Protein AF-0000000080140119 (afdb_homodimer)

Foldseek 3Di:
DPPPPPPDPPPPPPPCPDLDAAEDEFQDQFDWLVLVLLLVLLVVQVQCVLQQLEVDGPVCLVVVLVVLVVVLVVLVVVLPDPPDDPVRNVVSVVVNVVSVVVNVLSVVQNVLSVVLSVLSSVVCVQAGDFAKKKKFWAQDLQEGPAIAMEGEDGHPPDPPPDDPVVSVVRSVVVSVVQSVSLVVVPPSVDYDAFKTKMKMKTWDAPPDDPVVWKAFDLPDHYDPVHRYHHYYYYYDPPPPPPVPPPCPPPPCCCPPPPPVHRTTMIITPGMRIGDNDPPPPPPD/DPPPPPPPPPPPPPPCPDLDAAEDEFQDQFDWLVLVLLLVLLVVQVQCVLQQLEVDGPVCLVVVLVVLVVVLVVLVVVLPDPPDDPVRNVVSVVVNVVSVVVNVLSVVQNVLSVVLSVLSSVVCVQFGDFAKKKKFWAQDLQEGPAIAMEGEDGHPPDPPPPDPVVSVVSSVVVSVVQSVSLVVVPPSVDYDAFKTKMKMKTWDFPPDDPVVWKAFDAPDHYDPVHRYHHYYYYYDPPPPPPPPPPCPPPPCVCPPPCPVGRTTMIITPGMRIGDNDPPPPPPD

InterPro domains:
  IPR009511 Mad1/Cdc20-bound-Mad2 binding protein [PTHR15681] (17-279)
  IPR053729 MAD2L1-binding domain-containing protein [G3DSA:3.30.900.20] (6-276)

Solvent-accessible surface area (backbone atoms only — not comparable to full-atom values): 32186 Å² total; per-residue (Å²): 138,83,79,77,77,76,76,79,76,79,76,76,80,69,75,69,77,66,86,60,67,49,76,45,76,39,88,44,50,44,60,48,57,70,36,52,50,46,30,51,52,51,50,52,33,45,54,36,32,58,40,46,21,37,98,50,52,62,88,45,45,61,56,52,51,50,49,48,50,50,49,47,53,51,50,51,55,53,69,68,43,82,85,56,51,68,72,60,44,55,53,48,49,54,49,49,52,53,46,53,51,48,48,52,53,49,49,52,40,51,49,34,48,51,53,39,50,51,45,50,51,52,47,38,69,73,41,77,73,59,40,34,41,33,42,27,34,21,88,40,80,54,50,52,77,43,40,40,35,40,34,45,44,46,54,57,84,58,90,68,80,68,55,67,68,58,47,51,52,50,24,52,54,48,32,54,50,50,52,52,52,40,29,30,71,44,52,44,38,71,67,61,87,58,51,44,29,39,35,40,34,36,41,38,58,71,81,69,82,51,74,94,40,37,42,82,34,82,83,71,64,56,61,80,88,60,74,53,48,34,38,33,40,35,35,45,72,79,72,71,77,64,82,72,73,73,71,65,62,68,78,65,80,46,60,78,80,59,59,100,56,66,61,27,38,24,35,43,70,54,53,39,62,32,42,78,60,87,62,81,70,76,76,126,137,83,80,77,76,75,76,78,76,78,76,75,78,68,75,71,78,68,86,60,66,47,77,47,73,39,86,45,51,45,60,49,58,71,34,51,49,46,28,50,52,51,48,51,32,46,54,37,31,60,40,46,21,38,98,50,53,62,89,45,44,61,57,53,51,51,50,50,50,51,49,47,52,52,50,50,55,53,70,67,42,82,86,56,51,69,72,58,44,54,52,48,51,55,48,48,52,52,47,52,50,50,48,50,54,49,49,52,41,51,50,33,51,50,53,37,50,51,46,52,51,53,48,39,69,74,41,77,74,60,42,33,41,32,42,27,33,20,89,39,80,55,50,54,76,45,39,40,35,40,34,46,46,48,54,59,83,59,91,68,79,65,56,67,67,59,46,50,52,50,22,52,53,48,31,53,51,50,52,51,53,40,30,30,72,44,52,43,38,70,67,63,88,59,51,44,29,39,35,42,34,36,41,39,56,71,80,68,82,51,74,92,41,38,41,83,34,82,82,71,65,59,61,80,87,60,75,54,48,34,37,35,42,33,36,45,73,79,72,71,75,64,79,73,74,71,72,66,63,69,79,66,78,48,62,79,82,58,57,100,60,66,60,28,36,24,35,43,70,53,52,38,63,33,42,77,61,87,62,82,70,76,78,124

Structure (mmCIF, N/CA/C/O backbone):
data_AF-0000000080140119-model_v1
#
loop_
_entity.id
_entity.type
_entity.pdbx_description
1 polymer 'Uncharacterized protein'
#
loop_
_atom_site.group_PDB
_atom_site.id
_atom_site.type_symbol
_atom_site.label_atom_id
_atom_site.label_alt_id
_atom_site.label_comp_id
_atom_site.label_asym_id
_atom_site.label_entity_id
_atom_site.label_seq_id
_atom_site.pdbx_PDB_ins_code
_atom_site.Cartn_x
_atom_site.Cartn_y
_atom_site.Cartn_z
_atom_site.occupancy
_atom_site.B_iso_or_equiv
_atom_site.auth_seq_id
_atom_site.auth_comp_id
_atom_site.auth_asym_id
_atom_site.auth_atom_id
_atom_site.pdbx_PDB_model_num
ATOM 1 N N . MET A 1 1 ? -3.574 36.938 -59.969 1 22.75 1 MET A N 1
ATOM 2 C CA . MET A 1 1 ? -4.574 36.75 -58.938 1 22.75 1 MET A CA 1
ATOM 3 C C . MET A 1 1 ? -4.148 35.625 -58 1 22.75 1 MET A C 1
ATOM 5 O O . MET A 1 1 ? -4.18 34.438 -58.344 1 22.75 1 MET A O 1
ATOM 9 N N . ARG A 1 2 ? -3.041 35.812 -57.188 1 24.52 2 ARG A N 1
ATOM 10 C CA . ARG A 1 2 ? -2.24 35.062 -56.219 1 24.52 2 ARG A CA 1
ATOM 11 C C . ARG A 1 2 ? -3.076 34.688 -55 1 24.52 2 ARG A C 1
ATOM 13 O O . ARG A 1 2 ? -3.551 35.562 -54.281 1 24.52 2 ARG A O 1
ATOM 20 N N . ARG A 1 3 ? -3.986 33.625 -55.156 1 24.7 3 ARG A N 1
ATOM 21 C CA . ARG A 1 3 ? -4.844 33.094 -54.094 1 24.7 3 ARG A CA 1
ATOM 22 C C . ARG A 1 3 ? -4.027 32.719 -52.875 1 24.7 3 ARG A C 1
ATOM 24 O O . ARG A 1 3 ? -3.066 31.953 -52.969 1 24.7 3 ARG A O 1
ATOM 31 N N . ARG A 1 4 ? -3.918 33.594 -51.844 1 25.59 4 ARG A N 1
ATOM 32 C CA . ARG A 1 4 ? -3.447 33.531 -50.469 1 25.59 4 ARG A CA 1
ATOM 33 C C . ARG A 1 4 ? -4.02 32.312 -49.75 1 25.59 4 ARG A C 1
ATOM 35 O O . ARG A 1 4 ? -5.23 32.219 -49.531 1 25.59 4 ARG A O 1
ATOM 42 N N . GLU A 1 5 ? -3.502 31.125 -50.062 1 27.94 5 GLU A N 1
ATOM 43 C CA . GLU A 1 5 ? -3.838 29.891 -49.344 1 27.94 5 GLU A CA 1
ATOM 44 C C . GLU A 1 5 ? -3.711 30.062 -47.844 1 27.94 5 GLU A C 1
ATOM 46 O O . GLU A 1 5 ? -2.646 30.438 -47.344 1 27.94 5 GLU A O 1
ATOM 51 N N . GLU A 1 6 ? -4.777 30.562 -47.156 1 27.78 6 GLU A N 1
ATOM 52 C CA . GLU A 1 6 ? -4.973 30.656 -45.719 1 27.78 6 GLU A CA 1
ATOM 53 C C . GLU A 1 6 ? -4.691 29.312 -45.062 1 27.78 6 GLU A C 1
ATOM 55 O O . GLU A 1 6 ? -5.246 28.281 -45.438 1 27.78 6 GLU A O 1
ATOM 60 N N . GLY A 1 7 ? -3.416 29.062 -44.719 1 28.09 7 GLY A N 1
ATOM 61 C CA . GLY A 1 7 ? -2.936 27.953 -43.906 1 28.09 7 GLY A CA 1
ATOM 62 C C . GLY A 1 7 ? -3.797 27.672 -42.688 1 28.09 7 GLY A C 1
ATOM 63 O O . GLY A 1 7 ? -4.105 28.594 -41.938 1 28.09 7 GLY A O 1
ATOM 64 N N . GLU A 1 8 ? -4.762 26.703 -42.781 1 31.73 8 GLU A N 1
ATOM 65 C CA . GLU A 1 8 ? -5.574 26.125 -41.719 1 31.73 8 GLU A CA 1
ATOM 66 C C . GLU A 1 8 ? -4.734 25.844 -40.469 1 31.73 8 GLU A C 1
ATOM 68 O O . GLU A 1 8 ? -3.67 25.234 -40.562 1 31.73 8 GLU A O 1
ATOM 73 N N . GLY A 1 9 ? -4.73 26.781 -39.469 1 28.27 9 GLY A N 1
ATOM 74 C CA . GLY A 1 9 ? -4.215 26.656 -38.094 1 28.27 9 GLY A CA 1
ATOM 75 C C . GLY A 1 9 ? -4.586 25.328 -37.438 1 28.27 9 GLY A C 1
ATOM 76 O O . GLY A 1 9 ? -5.738 24.906 -37.531 1 28.27 9 GLY A O 1
ATOM 77 N N . GLU A 1 10 ? -3.672 24.344 -37.5 1 33.41 10 GLU A N 1
ATOM 78 C CA . GLU A 1 10 ? -3.699 23.125 -36.688 1 33.41 10 GLU A CA 1
ATOM 79 C C . GLU A 1 10 ? -4.172 23.422 -35.25 1 33.41 10 GLU A C 1
ATOM 81 O O . GLU A 1 10 ? -3.586 24.25 -34.562 1 33.41 10 GLU A O 1
ATOM 86 N N . GLY A 1 11 ? -5.461 23.359 -34.938 1 29.14 11 GLY A N 1
ATOM 87 C CA . GLY A 1 11 ? -6.023 23.391 -33.594 1 29.14 11 GLY A CA 1
ATOM 88 C C . GLY A 1 11 ? -5.293 22.469 -32.625 1 29.14 11 GLY A C 1
ATOM 89 O O . GLY A 1 11 ? -5.102 21.297 -32.906 1 29.14 11 GLY A O 1
ATOM 90 N N . GLU A 1 12 ? -4.328 22.984 -31.859 1 32.88 12 GLU A N 1
ATOM 91 C CA . GLU A 1 12 ? -3.738 22.391 -30.672 1 32.88 12 GLU A CA 1
ATOM 92 C C . GLU A 1 12 ? -4.805 21.75 -29.781 1 32.88 12 GLU A C 1
ATOM 94 O O . GLU A 1 12 ? -5.711 22.438 -29.297 1 32.88 12 GLU A O 1
ATOM 99 N N . SER A 1 13 ? -5.344 20.656 -30.047 1 33.78 13 SER A N 1
ATOM 100 C CA . SER A 1 13 ? -6.07 19.906 -29.016 1 33.78 13 SER A CA 1
ATOM 101 C C . SER A 1 13 ? -5.344 19.953 -27.688 1 33.78 13 SER A C 1
ATOM 103 O O . SER A 1 13 ? -4.285 19.344 -27.516 1 33.78 13 SER A O 1
ATOM 105 N N . ARG A 1 14 ? -5.258 21.094 -26.938 1 31.16 14 ARG A N 1
ATOM 106 C CA . ARG A 1 14 ? -4.988 21.203 -25.516 1 31.16 14 ARG A CA 1
ATOM 107 C C . ARG A 1 14 ? -5.758 20.156 -24.719 1 31.16 14 ARG A C 1
ATOM 109 O O . ARG A 1 14 ? -6.988 20.188 -24.672 1 31.16 14 ARG A O 1
ATOM 116 N N . SER A 1 15 ? -5.438 18.938 -24.797 1 36.91 15 SER A N 1
ATOM 117 C CA . SER A 1 15 ? -5.918 18.062 -23.734 1 36.91 15 SER A CA 1
ATOM 118 C C . SER A 1 15 ? -6.008 18.797 -22.406 1 36.91 15 SER A C 1
ATOM 120 O O . SER A 1 15 ? -4.996 19.266 -21.875 1 36.91 15 SER A O 1
ATOM 122 N N . GLU A 1 16 ? -6.859 19.734 -22.156 1 37.66 16 GLU A N 1
ATOM 123 C CA . GLU A 1 16 ? -7.25 20.312 -20.891 1 37.66 16 GLU A CA 1
ATOM 124 C C . GLU A 1 16 ? -7.145 19.297 -19.75 1 37.66 16 GLU A C 1
ATOM 126 O O . GLU A 1 16 ? -7.984 18.391 -19.641 1 37.66 16 GLU A O 1
ATOM 131 N N . SER A 1 17 ? -6.086 18.594 -19.547 1 43.72 17 SER A N 1
ATOM 132 C CA . SER A 1 17 ? -5.902 17.875 -18.297 1 43.72 17 SER A CA 1
ATOM 133 C C . SER A 1 17 ? -6.621 18.578 -17.141 1 43.72 17 SER A C 1
ATOM 135 O O . SER A 1 17 ? -6.164 19.625 -16.656 1 43.72 17 SER A O 1
ATOM 137 N N . GLU A 1 18 ? -7.91 18.844 -17.141 1 50.53 18 GLU A N 1
ATOM 138 C CA . GLU A 1 18 ? -8.828 19.406 -16.156 1 50.53 18 GLU A CA 1
ATOM 139 C C . GLU A 1 18 ? -8.461 18.969 -14.75 1 50.53 18 GLU A C 1
ATOM 141 O O . GLU A 1 18 ? -7.945 17.859 -14.547 1 50.53 18 GLU A O 1
ATOM 146 N N . ASN A 1 19 ? -8.023 19.938 -13.852 1 67 19 ASN A N 1
ATOM 147 C CA . ASN A 1 19 ? -7.84 19.891 -12.406 1 67 19 ASN A CA 1
ATOM 148 C C . ASN A 1 19 ? -8.914 19.062 -11.727 1 67 19 ASN A C 1
ATOM 150 O O . ASN A 1 19 ? -9.875 19.594 -11.172 1 67 19 ASN A O 1
ATOM 154 N N . TYR A 1 20 ? -9.023 17.781 -12.117 1 84.44 20 TYR A N 1
ATOM 155 C CA . TYR A 1 20 ? -9.992 16.844 -11.555 1 84.44 20 TYR A CA 1
ATOM 156 C C . TYR A 1 20 ? -9.742 16.625 -10.07 1 84.44 20 TYR A C 1
ATOM 158 O O . TYR A 1 20 ? -8.594 16.5 -9.641 1 84.44 20 TYR A O 1
ATOM 166 N N . ILE A 1 21 ? -10.797 16.938 -9.281 1 92.75 21 ILE A N 1
ATOM 167 C CA . ILE A 1 21 ? -10.758 16.688 -7.844 1 92.75 21 ILE A CA 1
ATOM 168 C C . ILE A 1 21 ? -11.461 15.359 -7.543 1 92.75 21 ILE A C 1
ATOM 170 O O . ILE A 1 21 ? -12.617 15.164 -7.902 1 92.75 21 ILE A O 1
ATOM 174 N N . LYS A 1 22 ? -10.672 14.422 -7.055 1 94.88 22 LYS A N 1
ATOM 175 C CA . LYS A 1 22 ? -11.258 13.164 -6.609 1 94.88 22 LYS A CA 1
ATOM 176 C C . LYS A 1 22 ? -11.93 13.32 -5.246 1 94.88 22 LYS A C 1
ATOM 178 O O . LYS A 1 22 ? -11.312 13.812 -4.297 1 94.88 22 LYS A O 1
ATOM 183 N N . GLU A 1 23 ? -13.219 12.922 -5.121 1 93.69 23 GLU A N 1
ATOM 184 C CA . GLU A 1 23 ? -13.953 13.07 -3.871 1 93.69 23 GLU A CA 1
ATOM 185 C C . GLU A 1 23 ? -14.133 11.727 -3.17 1 93.69 23 GLU A C 1
ATOM 187 O O . GLU A 1 23 ? -14.461 10.727 -3.811 1 93.69 23 GLU A O 1
ATOM 192 N N . ILE A 1 24 ? -13.812 11.734 -1.908 1 94 24 ILE A N 1
ATOM 193 C CA . ILE A 1 24 ? -14.094 10.562 -1.094 1 94 24 ILE A CA 1
ATOM 194 C C . ILE A 1 24 ? -14.953 10.961 0.105 1 94 24 ILE A C 1
ATOM 196 O O . ILE A 1 24 ? -14.828 12.07 0.625 1 94 24 ILE A O 1
ATOM 200 N N . GLU A 1 25 ? -15.82 10.023 0.508 1 90.88 25 GLU A N 1
ATOM 201 C CA . GLU A 1 25 ? -16.75 10.305 1.602 1 90.88 25 GLU A CA 1
ATOM 202 C C . GLU A 1 25 ? -16.516 9.359 2.773 1 90.88 25 GLU A C 1
ATOM 204 O O . GLU A 1 25 ? -16.234 8.172 2.576 1 90.88 25 GLU A O 1
ATOM 209 N N . THR A 1 26 ? -16.531 9.883 3.916 1 87.56 26 THR A N 1
ATOM 210 C CA . THR A 1 26 ? -16.469 9.086 5.133 1 87.56 26 THR A CA 1
ATOM 211 C C . THR A 1 26 ? -17.844 8.938 5.754 1 87.56 26 THR A C 1
ATOM 213 O O . THR A 1 26 ? -18.703 9.805 5.586 1 87.56 26 THR A O 1
ATOM 216 N N . THR A 1 27 ? -18.047 7.84 6.473 1 77.69 27 THR A N 1
ATOM 217 C CA . THR A 1 27 ? -19.312 7.605 7.148 1 77.69 27 THR A CA 1
ATOM 218 C C . THR A 1 27 ? -19.406 8.406 8.438 1 77.69 27 THR A C 1
ATOM 220 O O . THR A 1 27 ? -20.484 8.57 9.008 1 77.69 27 THR A O 1
ATOM 223 N N . ALA A 1 28 ? -18.297 8.969 8.828 1 80.44 28 ALA A N 1
ATOM 224 C CA . ALA A 1 28 ? -18.297 9.758 10.062 1 80.44 28 ALA A CA 1
ATOM 225 C C . ALA A 1 28 ? -19.016 11.094 9.867 1 80.44 28 ALA A C 1
ATOM 227 O O . ALA A 1 28 ? -18.969 11.68 8.781 1 80.44 28 ALA A O 1
ATOM 228 N N . GLU A 1 29 ? -19.672 11.523 10.836 1 78.19 29 GLU A N 1
ATOM 229 C CA . GLU A 1 29 ? -20.422 12.773 10.781 1 78.19 29 GLU A CA 1
ATOM 230 C C . GLU A 1 29 ? -19.484 13.977 10.859 1 78.19 29 GLU A C 1
ATOM 232 O O . GLU A 1 29 ? -19.828 15.07 10.406 1 78.19 29 GLU A O 1
ATOM 237 N N . THR A 1 30 ? -18.391 13.75 11.516 1 81.69 30 THR A N 1
ATOM 238 C CA . THR A 1 30 ? -17.422 14.828 11.656 1 81.69 30 THR A CA 1
ATOM 239 C C . THR A 1 30 ? -15.992 14.305 11.477 1 81.69 30 THR A C 1
ATOM 241 O O . THR A 1 30 ? -15.719 13.141 11.773 1 81.69 30 THR A O 1
ATOM 244 N N . LEU A 1 31 ? -15.203 15.141 10.906 1 87.06 31 LEU A N 1
ATOM 245 C CA . LEU A 1 31 ? -13.773 14.844 10.805 1 87.06 31 LEU A CA 1
ATOM 246 C C . LEU A 1 31 ? -12.992 15.516 11.922 1 87.06 31 LEU A C 1
ATOM 248 O O . LEU A 1 31 ? -12.727 16.719 11.867 1 87.06 31 LEU A O 1
ATOM 252 N N . ASP A 1 32 ? -12.711 14.805 12.875 1 86.69 32 ASP A N 1
ATOM 253 C CA . ASP A 1 32 ? -11.984 15.422 13.977 1 86.69 32 ASP A CA 1
ATOM 254 C C . ASP A 1 32 ? -10.492 15.508 13.68 1 86.69 32 ASP A C 1
ATOM 256 O O . ASP A 1 32 ? -10.031 15.008 12.648 1 86.69 32 ASP A O 1
ATOM 260 N N . GLU A 1 33 ? -9.742 16.156 14.586 1 90.31 33 GLU A N 1
ATOM 261 C CA . GLU A 1 33 ? -8.328 16.453 14.398 1 90.31 33 GLU A CA 1
ATOM 262 C C . GLU A 1 33 ? -7.508 15.164 14.312 1 90.31 33 GLU A C 1
ATOM 264 O O . GLU A 1 33 ? -6.562 15.07 13.523 1 90.31 33 GLU A O 1
ATOM 269 N N . ALA A 1 34 ? -7.914 14.188 15.148 1 91.25 34 ALA A N 1
ATOM 270 C CA . ALA A 1 34 ? -7.172 12.93 15.188 1 91.25 34 ALA A CA 1
ATOM 271 C C . ALA A 1 34 ? -7.289 12.172 13.867 1 91.25 34 ALA A C 1
ATOM 273 O O . ALA A 1 34 ? -6.312 11.602 13.391 1 91.25 34 ALA A O 1
ATOM 274 N N . VAL A 1 35 ? -8.461 12.227 13.297 1 92.75 35 VAL A N 1
ATOM 275 C CA . VAL A 1 35 ? -8.703 11.547 12.031 1 92.75 35 VAL A CA 1
ATOM 276 C C . VAL A 1 35 ? -7.934 12.25 10.914 1 92.75 35 VAL A C 1
ATOM 278 O O . VAL A 1 35 ? -7.25 11.602 10.117 1 92.75 35 VAL A O 1
ATOM 281 N N . ILE A 1 36 ? -7.977 13.562 10.875 1 94.5 36 ILE A N 1
ATOM 282 C CA . ILE A 1 36 ? -7.297 14.336 9.844 1 94.5 36 ILE A CA 1
ATOM 283 C C . ILE A 1 36 ? -5.789 14.109 9.945 1 94.5 36 ILE A C 1
ATOM 285 O O . ILE A 1 36 ? -5.121 13.898 8.93 1 94.5 36 ILE A O 1
ATOM 289 N N . PHE A 1 37 ? -5.344 14.18 11.195 1 96.31 37 PHE A N 1
ATOM 290 C CA . PHE A 1 37 ? -3.918 13.961 11.414 1 96.31 37 PHE A CA 1
ATOM 291 C C . PHE A 1 37 ? -3.492 12.602 10.859 1 96.31 37 PHE A C 1
ATOM 293 O O . PHE A 1 37 ? -2.477 12.508 10.164 1 96.31 37 PHE A O 1
ATOM 300 N N . HIS A 1 38 ? -4.227 11.586 11.141 1 96.25 38 HIS A N 1
ATOM 301 C CA . HIS A 1 38 ? -3.906 10.234 10.695 1 96.25 38 HIS A CA 1
ATOM 302 C C . HIS A 1 38 ? -3.893 10.141 9.172 1 96.25 38 HIS A C 1
ATOM 304 O O . HIS A 1 38 ? -2.988 9.531 8.594 1 96.25 38 HIS A O 1
ATOM 310 N N . VAL A 1 39 ? -4.832 10.734 8.578 1 96.56 39 VAL A N 1
ATOM 311 C CA . VAL A 1 39 ? -4.938 10.695 7.125 1 96.56 39 VAL A CA 1
ATOM 312 C C . VAL A 1 39 ? -3.732 11.391 6.5 1 96.56 39 VAL A C 1
ATOM 314 O O . VAL A 1 39 ? -3.109 10.859 5.578 1 96.56 39 VAL A O 1
ATOM 317 N N . ILE A 1 40 ? -3.363 12.555 6.992 1 97.88 40 ILE A N 1
ATOM 318 C CA . ILE A 1 40 ? -2.221 13.305 6.484 1 97.88 40 ILE A CA 1
ATOM 319 C C . ILE A 1 40 ? -0.948 12.477 6.641 1 97.88 40 ILE A C 1
ATOM 321 O O . ILE A 1 40 ? -0.149 12.375 5.707 1 97.88 40 ILE A O 1
ATOM 325 N N . LYS A 1 41 ? -0.83 11.906 7.812 1 97.69 41 LYS A N 1
ATOM 326 C CA . LYS A 1 41 ? 0.352 11.102 8.109 1 97.69 41 LYS A CA 1
ATOM 327 C C . LYS A 1 41 ? 0.497 9.953 7.125 1 97.69 41 LYS A C 1
ATOM 329 O O . LYS A 1 41 ? 1.588 9.703 6.605 1 97.69 41 LYS A O 1
ATOM 334 N N . GLU A 1 42 ? -0.585 9.234 6.848 1 97.38 42 GLU A N 1
ATOM 335 C CA . GLU A 1 42 ? -0.574 8.102 5.926 1 97.38 42 GLU A CA 1
ATOM 336 C C . GLU A 1 42 ? -0.258 8.555 4.504 1 97.38 42 GLU A C 1
ATOM 338 O O . GLU A 1 42 ? 0.49 7.887 3.785 1 97.38 42 GLU A O 1
ATOM 343 N N . ILE A 1 43 ? -0.785 9.664 4.141 1 98.19 43 ILE A N 1
ATOM 344 C CA . ILE A 1 43 ? -0.569 10.148 2.783 1 98.19 43 ILE A CA 1
ATOM 345 C C . ILE A 1 43 ? 0.868 10.648 2.635 1 98.19 43 ILE A C 1
ATOM 347 O O . ILE A 1 43 ? 1.491 10.461 1.587 1 98.19 43 ILE A O 1
ATOM 351 N N . VAL A 1 44 ? 1.391 11.297 3.666 1 98.38 44 VAL A N 1
ATOM 352 C CA . VAL A 1 44 ? 2.797 11.688 3.66 1 98.38 44 VAL A CA 1
ATOM 353 C C . VAL A 1 44 ? 3.674 10.461 3.438 1 98.38 44 VAL A C 1
ATOM 355 O O . VAL A 1 44 ? 4.566 10.469 2.586 1 98.38 44 VAL A O 1
ATOM 358 N N . GLY A 1 45 ? 3.381 9.414 4.262 1 97.56 45 GLY A N 1
ATOM 359 C CA . GLY A 1 45 ? 4.121 8.172 4.098 1 97.56 45 GLY A CA 1
ATOM 360 C C . GLY A 1 45 ? 4.004 7.586 2.703 1 97.56 45 GLY A C 1
ATOM 361 O O . GLY A 1 45 ? 4.996 7.145 2.121 1 97.56 45 GLY A O 1
ATOM 362 N N . PHE A 1 46 ? 2.844 7.621 2.152 1 97.31 46 PHE A N 1
ATOM 363 C CA . PHE A 1 46 ? 2.557 7.113 0.816 1 97.31 46 PHE A CA 1
ATOM 364 C C . PHE A 1 46 ? 3.357 7.875 -0.235 1 97.31 46 PHE A C 1
ATOM 366 O O . PHE A 1 46 ? 3.994 7.266 -1.097 1 97.31 46 PHE A O 1
ATOM 373 N N . VAL A 1 47 ? 3.357 9.18 -0.192 1 97.62 47 VAL A N 1
ATOM 374 C CA . VAL A 1 47 ? 4.023 10.031 -1.173 1 97.62 47 VAL A CA 1
ATOM 375 C C . VAL A 1 47 ? 5.531 9.797 -1.12 1 97.62 47 VAL A C 1
ATOM 377 O O . VAL A 1 47 ? 6.176 9.641 -2.158 1 97.62 47 VAL A O 1
ATOM 380 N N . LEU A 1 48 ? 6.074 9.742 0.076 1 96.94 48 LEU A N 1
ATOM 381 C CA . LEU A 1 48 ? 7.508 9.523 0.23 1 96.94 48 LEU A CA 1
ATOM 382 C C . LEU A 1 48 ? 7.914 8.172 -0.347 1 96.94 48 LEU A C 1
ATOM 384 O O . LEU A 1 48 ? 8.906 8.07 -1.066 1 96.94 48 LEU A O 1
ATOM 388 N N . TYR A 1 49 ? 7.105 7.184 -0.092 1 95.81 49 TYR A N 1
ATOM 389 C CA . TYR A 1 49 ? 7.43 5.824 -0.52 1 95.81 49 TYR A CA 1
ATOM 390 C C . TYR A 1 49 ? 7.258 5.676 -2.027 1 95.81 49 TYR A C 1
ATOM 392 O O . TYR A 1 49 ? 8.148 5.164 -2.711 1 95.81 49 TYR A O 1
ATOM 400 N N . MET A 1 50 ? 6.129 6.121 -2.529 1 95.31 50 MET A N 1
ATOM 401 C CA . MET A 1 50 ? 5.793 5.961 -3.943 1 95.31 50 MET A CA 1
ATOM 402 C C . MET A 1 50 ? 6.809 6.676 -4.824 1 95.31 50 MET A C 1
ATOM 404 O O . MET A 1 50 ? 7.094 6.23 -5.938 1 95.31 50 MET A O 1
ATOM 408 N N . HIS A 1 51 ? 7.363 7.734 -4.363 1 95.94 51 HIS A N 1
ATOM 409 C CA . HIS A 1 51 ? 8.32 8.508 -5.145 1 95.94 51 HIS A CA 1
ATOM 410 C C . HIS A 1 51 ? 9.75 8.203 -4.734 1 95.94 51 HIS A C 1
ATOM 412 O O . HIS A 1 51 ? 10.648 9.023 -4.922 1 95.94 51 HIS A O 1
ATOM 418 N N . GLN A 1 52 ? 9.914 7.113 -4.012 1 92.94 52 GLN A N 1
ATOM 419 C CA . GLN A 1 52 ? 11.195 6.484 -3.707 1 92.94 52 GLN A CA 1
ATOM 420 C C . GLN A 1 52 ? 12.078 7.406 -2.863 1 92.94 52 GLN A C 1
ATOM 422 O O . GLN A 1 52 ? 13.289 7.473 -3.062 1 92.94 52 GLN A O 1
ATOM 427 N N . GLN A 1 53 ? 11.383 8.18 -1.979 1 95.19 53 GLN A N 1
ATOM 428 C CA . GLN A 1 53 ? 12.125 9.039 -1.062 1 95.19 53 GLN A CA 1
ATOM 429 C C . GLN A 1 53 ? 12.484 8.289 0.218 1 95.19 53 GLN A C 1
ATOM 431 O O . GLN A 1 53 ? 13.336 8.75 0.991 1 95.19 53 GLN A O 1
ATOM 436 N N . ILE A 1 54 ? 11.812 7.188 0.449 1 94.69 54 ILE A N 1
ATOM 437 C CA . ILE A 1 54 ? 12.125 6.297 1.563 1 94.69 54 ILE A CA 1
ATOM 438 C C . ILE A 1 54 ? 12.109 4.848 1.086 1 94.69 54 ILE A C 1
ATOM 440 O O . ILE A 1 54 ? 11.383 4.5 0.15 1 94.69 54 ILE A O 1
ATOM 444 N N . PRO A 1 55 ? 12.961 3.998 1.678 1 89.06 55 PRO A N 1
ATOM 445 C CA . PRO A 1 55 ? 13.141 2.641 1.162 1 89.06 55 PRO A CA 1
ATOM 446 C C . PRO A 1 55 ? 11.992 1.708 1.54 1 89.06 55 PRO A C 1
ATOM 448 O O . PRO A 1 55 ? 11.82 0.649 0.931 1 89.06 55 PRO A O 1
ATOM 451 N N . SER A 1 56 ? 11.25 2.051 2.592 1 91.06 56 SER A N 1
ATOM 452 C CA . SER A 1 56 ? 10.148 1.237 3.094 1 91.06 56 SER A CA 1
ATOM 453 C C . SER A 1 56 ? 8.984 2.109 3.559 1 91.06 56 SER A C 1
ATOM 455 O O . SER A 1 56 ? 9.086 3.338 3.559 1 91.06 56 SER A O 1
ATOM 457 N N . LEU A 1 57 ? 7.863 1.444 3.775 1 92.5 57 LEU A N 1
ATOM 458 C CA . LEU A 1 57 ? 6.734 2.197 4.309 1 92.5 57 LEU A CA 1
ATOM 459 C C . LEU A 1 57 ? 7.113 2.9 5.609 1 92.5 57 LEU A C 1
ATOM 461 O O . LEU A 1 57 ? 7.941 2.398 6.371 1 92.5 57 LEU A O 1
ATOM 465 N N . LEU A 1 58 ? 6.523 4.031 5.871 1 91.94 58 LEU A N 1
ATOM 466 C CA . LEU A 1 58 ? 6.844 4.836 7.047 1 91.94 58 LEU A CA 1
ATOM 467 C C . LEU A 1 58 ? 6.738 4.004 8.32 1 91.94 58 LEU A C 1
ATOM 469 O O . LEU A 1 58 ? 7.59 4.109 9.203 1 91.94 58 LEU A O 1
ATOM 473 N N . GLN A 1 59 ? 5.754 3.113 8.461 1 88.94 59 GLN A N 1
ATOM 474 C CA . GLN A 1 59 ? 5.52 2.32 9.656 1 88.94 59 GLN A CA 1
ATOM 475 C C . GLN A 1 59 ? 6.594 1.25 9.828 1 88.94 59 GLN A C 1
ATOM 477 O O . GLN A 1 59 ? 6.758 0.695 10.922 1 88.94 59 GLN A O 1
ATOM 482 N N . ASP A 1 60 ? 7.301 0.988 8.75 1 89.75 60 ASP A N 1
ATOM 483 C CA . ASP A 1 60 ? 8.297 -0.076 8.789 1 89.75 60 ASP A CA 1
ATOM 484 C C . ASP A 1 60 ? 9.703 0.495 8.984 1 89.75 60 ASP A C 1
ATOM 486 O O . ASP A 1 60 ? 10.672 -0.256 9.125 1 89.75 60 ASP A O 1
ATOM 490 N N . LEU A 1 61 ? 9.844 1.746 9 1 90.44 61 LEU A N 1
ATOM 491 C CA . LEU A 1 61 ? 11.164 2.369 9.062 1 90.44 61 LEU A CA 1
ATOM 492 C C . LEU A 1 61 ? 11.859 2.027 10.375 1 90.44 61 LEU A C 1
ATOM 494 O O . LEU A 1 61 ? 13.078 1.86 10.406 1 90.44 61 LEU A O 1
ATOM 498 N N . ASN A 1 62 ? 11.055 1.887 11.43 1 90 62 ASN A N 1
ATOM 499 C CA . ASN A 1 62 ? 11.641 1.507 12.703 1 90 62 ASN A CA 1
ATOM 500 C C . ASN A 1 62 ? 12.273 0.117 12.641 1 90 62 ASN A C 1
ATOM 502 O O . ASN A 1 62 ? 13.32 -0.123 13.242 1 90 62 ASN A O 1
ATOM 506 N N . GLN A 1 63 ? 11.555 -0.695 12.039 1 89.75 63 GLN A N 1
ATOM 507 C CA . GLN A 1 63 ? 12.094 -2.039 11.867 1 89.75 63 GLN A CA 1
ATOM 508 C C . GLN A 1 63 ? 13.391 -2.01 11.055 1 89.75 63 GLN A C 1
ATOM 510 O O . GLN A 1 63 ? 14.344 -2.723 11.383 1 89.75 63 GLN A O 1
ATOM 515 N N . GLU A 1 64 ? 13.406 -1.218 10.016 1 87.5 64 GLU A N 1
ATOM 516 C CA . GLU A 1 64 ? 14.617 -1.048 9.219 1 87.5 64 GLU A CA 1
ATOM 517 C C . GLU A 1 64 ? 15.766 -0.519 10.07 1 87.5 64 GLU A C 1
ATOM 519 O O . GLU A 1 64 ? 16.906 -0.992 9.961 1 87.5 64 GLU A O 1
ATOM 524 N N . PHE A 1 65 ? 15.492 0.38 10.906 1 90.25 65 PHE A N 1
ATOM 525 C CA . PHE A 1 65 ? 16.469 0.966 11.805 1 90.25 65 PHE A CA 1
ATOM 526 C C . PHE A 1 65 ? 17.047 -0.088 12.75 1 90.25 65 PHE A C 1
ATOM 528 O O . PHE A 1 65 ? 18.25 -0.191 12.914 1 90.25 65 PHE A O 1
ATOM 535 N N . ASP A 1 66 ? 16.125 -0.877 13.305 1 91.88 66 ASP A N 1
ATOM 536 C CA . ASP A 1 66 ? 16.531 -1.932 14.227 1 91.88 66 ASP A CA 1
ATOM 537 C C . ASP A 1 66 ? 17.406 -2.967 13.531 1 91.88 66 ASP A C 1
ATOM 539 O O . ASP A 1 66 ? 18.375 -3.463 14.109 1 91.88 66 ASP A O 1
ATOM 543 N N . GLU A 1 67 ? 17.031 -3.262 12.344 1 89.5 67 GLU A N 1
ATOM 544 C CA . GLU A 1 67 ? 17.812 -4.223 11.57 1 89.5 67 GLU A CA 1
ATOM 545 C C . GLU A 1 67 ? 19.234 -3.699 11.297 1 89.5 67 GLU A C 1
ATOM 547 O O . GLU A 1 67 ? 20.203 -4.449 11.391 1 89.5 67 GLU A O 1
ATOM 552 N N . LEU A 1 68 ? 19.344 -2.455 10.906 1 90.5 68 LEU A N 1
ATOM 553 C CA . LEU A 1 68 ? 20.641 -1.841 10.68 1 90.5 68 LEU A CA 1
ATOM 554 C C . LEU A 1 68 ? 21.469 -1.84 11.961 1 90.5 68 LEU A C 1
ATOM 556 O O . LEU A 1 68 ? 22.672 -2.104 11.93 1 90.5 68 LEU A O 1
ATOM 560 N N . GLN A 1 69 ? 20.797 -1.597 13.094 1 93.81 69 GLN A N 1
ATOM 561 C CA . GLN A 1 69 ? 21.484 -1.607 14.383 1 93.81 69 GLN A CA 1
ATOM 562 C C . GLN A 1 69 ? 22.016 -3.002 14.719 1 93.81 69 GLN A C 1
ATOM 564 O O . GLN A 1 69 ? 23.125 -3.152 15.211 1 93.81 69 GLN A O 1
ATOM 569 N N . THR A 1 70 ? 21.125 -3.951 14.484 1 92.69 70 THR A N 1
ATOM 570 C CA . THR A 1 70 ? 21.547 -5.336 14.688 1 92.69 70 THR A CA 1
ATOM 571 C C . THR A 1 70 ? 22.734 -5.68 13.797 1 92.69 70 THR A C 1
ATOM 573 O O . THR A 1 70 ? 23.688 -6.332 14.242 1 92.69 70 THR A O 1
ATOM 576 N N . GLY A 1 71 ? 22.609 -5.23 12.539 1 90.31 71 GLY A N 1
ATOM 577 C CA . GLY A 1 71 ? 23.734 -5.426 11.633 1 90.31 71 GLY A CA 1
ATOM 578 C C . GLY A 1 71 ? 25.016 -4.785 12.125 1 90.31 71 GLY A C 1
ATOM 579 O O . GLY A 1 71 ? 26.094 -5.375 12.016 1 90.31 71 GLY A O 1
ATOM 580 N N . ARG A 1 72 ? 24.953 -3.652 12.609 1 93.5 72 ARG A N 1
ATOM 581 C CA . ARG A 1 72 ? 26.109 -2.959 13.18 1 93.5 72 ARG A CA 1
ATOM 582 C C . ARG A 1 72 ? 26.719 -3.768 14.32 1 93.5 72 ARG A C 1
ATOM 584 O O . ARG A 1 72 ? 27.938 -3.943 14.367 1 93.5 72 ARG A O 1
ATOM 591 N N . LYS A 1 73 ? 25.875 -4.23 15.203 1 94.19 73 LYS A N 1
ATOM 592 C CA . LYS A 1 73 ? 26.344 -5.008 16.344 1 94.19 73 LYS A CA 1
ATOM 593 C C . LYS A 1 73 ? 27.031 -6.289 15.891 1 94.19 73 LYS A C 1
ATOM 595 O O . LYS A 1 73 ? 28.062 -6.668 16.438 1 94.19 73 LYS A O 1
ATOM 600 N N . ASP A 1 74 ? 26.484 -6.965 14.914 1 91.75 74 ASP A N 1
ATOM 601 C CA . ASP A 1 74 ? 27.078 -8.172 14.359 1 91.75 74 ASP A CA 1
ATOM 602 C C . ASP A 1 74 ? 28.469 -7.883 13.789 1 91.75 74 ASP A C 1
ATOM 604 O O . ASP A 1 74 ? 29.406 -8.648 14.008 1 91.75 74 ASP A O 1
ATOM 608 N N . LEU A 1 75 ? 28.562 -6.832 13.039 1 91.44 75 LEU A N 1
ATOM 609 C CA . LEU A 1 75 ? 29.828 -6.449 12.438 1 91.44 75 LEU A CA 1
ATOM 610 C C . LEU A 1 75 ? 30.859 -6.082 13.508 1 91.44 75 LEU A C 1
ATOM 612 O O . LEU A 1 75 ? 32.031 -6.406 13.383 1 91.44 75 LEU A O 1
ATOM 616 N N . GLU A 1 76 ? 30.391 -5.434 14.531 1 92.31 76 GLU A N 1
ATOM 617 C CA . GLU A 1 76 ? 31.266 -5.09 15.641 1 92.31 76 GLU A CA 1
ATOM 618 C C . GLU A 1 76 ? 31.828 -6.344 16.297 1 92.31 76 GLU A C 1
ATOM 620 O O . GLU A 1 76 ? 33.031 -6.395 16.641 1 92.31 76 GLU A O 1
ATOM 625 N N . LEU A 1 77 ? 31.016 -7.332 16.469 1 90.94 77 LEU A N 1
ATOM 626 C CA . LEU A 1 77 ? 31.438 -8.594 17.078 1 90.94 77 LEU A CA 1
ATOM 627 C C . LEU A 1 77 ? 32.469 -9.289 16.219 1 90.94 77 LEU A C 1
ATOM 629 O O . LEU A 1 77 ? 33.469 -9.812 16.734 1 90.94 77 LEU A O 1
ATOM 633 N N . VAL A 1 78 ? 32.25 -9.25 14.93 1 88.62 78 VAL A N 1
ATOM 634 C CA . VAL A 1 78 ? 33.188 -9.883 14.008 1 88.62 78 VAL A CA 1
ATOM 635 C C . VAL A 1 78 ? 34.531 -9.148 14.039 1 88.62 78 VAL A C 1
ATOM 637 O O . VAL A 1 78 ? 35.594 -9.773 14.039 1 88.62 78 VAL A O 1
ATOM 640 N N . LEU A 1 79 ? 34.469 -7.867 14.031 1 89.19 79 LEU A N 1
ATOM 641 C CA . LEU A 1 79 ? 35.656 -7.047 13.961 1 89.19 79 LEU A CA 1
ATOM 642 C C . LEU A 1 79 ? 36.469 -7.121 15.266 1 89.19 79 LEU A C 1
ATOM 644 O O . LEU A 1 79 ? 37.656 -6.812 15.297 1 89.19 79 LEU A O 1
ATOM 648 N N . THR A 1 80 ? 35.75 -7.496 16.312 1 86.62 80 THR A N 1
ATOM 649 C CA . THR A 1 80 ? 36.469 -7.641 17.594 1 86.62 80 THR A CA 1
ATOM 650 C C . THR A 1 80 ? 37.156 -8.984 17.672 1 86.62 80 THR A C 1
ATOM 652 O O . THR A 1 80 ? 38.031 -9.188 18.531 1 86.62 80 THR A O 1
ATOM 655 N N . GLN A 1 81 ? 36.781 -9.836 16.719 1 83.94 81 GLN A N 1
ATOM 656 C CA . GLN A 1 81 ? 37.438 -11.141 16.703 1 83.94 81 GLN A CA 1
ATOM 657 C C . GLN A 1 81 ? 38.812 -11.055 16.062 1 83.94 81 GLN A C 1
ATOM 659 O O . GLN A 1 81 ? 39 -10.352 15.055 1 83.94 81 GLN A O 1
ATOM 664 N N . THR A 1 82 ? 39.875 -11.508 16.672 1 73.44 82 THR A N 1
ATOM 665 C CA . THR A 1 82 ? 41.281 -11.406 16.297 1 73.44 82 THR A CA 1
ATOM 666 C C . THR A 1 82 ? 41.594 -12.297 15.102 1 73.44 82 THR A C 1
ATOM 668 O O . THR A 1 82 ? 42.5 -12.016 14.328 1 73.44 82 THR A O 1
ATOM 671 N N . GLU A 1 83 ? 40.812 -13.328 14.828 1 79.31 83 GLU A N 1
ATOM 672 C CA . GLU A 1 83 ? 41.188 -14.344 13.852 1 79.31 83 GLU A CA 1
ATOM 673 C C . GLU A 1 83 ? 40.688 -13.977 12.453 1 79.31 83 GLU A C 1
ATOM 675 O O . GLU A 1 83 ? 40.844 -14.75 11.508 1 79.31 83 GLU A O 1
ATOM 680 N N . VAL A 1 84 ? 40.344 -12.727 12.227 1 74.81 84 VAL A N 1
ATOM 681 C CA . VAL A 1 84 ? 39.781 -12.398 10.914 1 74.81 84 VAL A CA 1
ATOM 682 C C . VAL A 1 84 ? 40.938 -11.984 9.977 1 74.81 84 VAL A C 1
ATOM 684 O O . VAL A 1 84 ? 41.812 -11.219 10.367 1 74.81 84 VAL A O 1
ATOM 687 N N . LYS A 1 85 ? 41 -12.688 8.836 1 84.81 85 LYS A N 1
ATOM 688 C CA . LYS A 1 85 ? 42 -12.352 7.812 1 84.81 85 LYS A CA 1
ATOM 689 C C . LYS A 1 85 ? 41.969 -10.859 7.496 1 84.81 85 LYS A C 1
ATOM 691 O O . LYS A 1 85 ? 40.938 -10.219 7.582 1 84.81 85 LYS A O 1
ATOM 696 N N . ALA A 1 86 ? 43.125 -10.367 7.164 1 83.19 86 ALA A N 1
ATOM 697 C CA . ALA A 1 86 ? 43.281 -8.938 6.918 1 83.19 86 ALA A CA 1
ATOM 698 C C . ALA A 1 86 ? 42.344 -8.469 5.812 1 83.19 86 ALA A C 1
ATOM 700 O O . ALA A 1 86 ? 41.719 -7.402 5.922 1 83.19 86 ALA A O 1
ATOM 701 N N . SER A 1 87 ? 42.219 -9.211 4.719 1 86 87 SER A N 1
ATOM 702 C CA . SER A 1 87 ? 41.344 -8.852 3.605 1 86 87 SER A CA 1
ATOM 703 C C . SER A 1 87 ? 39.875 -8.805 4.039 1 86 87 SER A C 1
ATOM 705 O O . SER A 1 87 ? 39.156 -7.883 3.666 1 86 87 SER A O 1
ATOM 707 N N . SER A 1 88 ? 39.531 -9.734 4.848 1 85.56 88 SER A N 1
ATOM 708 C CA . SER A 1 88 ? 38.156 -9.797 5.363 1 85.56 88 SER A CA 1
ATOM 709 C C . SER A 1 88 ? 37.906 -8.656 6.336 1 85.56 88 SER A C 1
ATOM 711 O O . SER A 1 88 ? 36.812 -8.086 6.34 1 85.56 88 SER A O 1
ATOM 713 N N . ARG A 1 89 ? 38.938 -8.281 7.031 1 87.25 89 ARG A N 1
ATOM 714 C CA . ARG A 1 89 ? 38.812 -7.199 8 1 87.25 89 ARG A CA 1
ATOM 715 C C . ARG A 1 89 ? 38.562 -5.867 7.301 1 87.25 89 ARG A C 1
ATOM 717 O O . ARG A 1 89 ? 37.719 -5.078 7.738 1 87.25 89 ARG A O 1
ATOM 724 N N . ARG A 1 90 ? 39.312 -5.641 6.211 1 89.81 90 ARG A N 1
ATOM 725 C CA . ARG A 1 90 ? 39.125 -4.426 5.434 1 89.81 90 ARG A CA 1
ATOM 726 C C . ARG A 1 90 ? 37.688 -4.355 4.891 1 89.81 90 ARG A C 1
ATOM 728 O O . ARG A 1 90 ? 37.062 -3.297 4.914 1 89.81 90 ARG A O 1
ATOM 735 N N . LYS A 1 91 ? 37.188 -5.441 4.406 1 89.81 91 LYS A N 1
ATOM 736 C CA . LYS A 1 91 ? 35.812 -5.512 3.896 1 89.81 91 LYS A CA 1
ATOM 737 C C . LYS A 1 91 ? 34.812 -5.207 4.996 1 89.81 91 LYS A C 1
ATOM 739 O O . LYS A 1 91 ? 33.844 -4.473 4.77 1 89.81 91 LYS A O 1
ATOM 744 N N . HIS A 1 92 ? 35.062 -5.688 6.141 1 89.62 92 HIS A N 1
ATOM 745 C CA . HIS A 1 92 ? 34.156 -5.496 7.266 1 89.62 92 HIS A CA 1
ATOM 746 C C . HIS A 1 92 ? 34.188 -4.051 7.75 1 89.62 92 HIS A C 1
ATOM 748 O O . HIS A 1 92 ? 33.156 -3.506 8.141 1 89.62 92 HIS A O 1
ATOM 754 N N . ILE A 1 93 ? 35.312 -3.488 7.664 1 91.38 93 ILE A N 1
ATOM 755 C CA . ILE A 1 93 ? 35.406 -2.086 8.047 1 91.38 93 ILE A CA 1
ATOM 756 C C . ILE A 1 93 ? 34.656 -1.214 7.066 1 91.38 93 ILE A C 1
ATOM 758 O O . ILE A 1 93 ? 33.969 -0.267 7.469 1 91.38 93 ILE A O 1
ATOM 762 N N . GLY A 1 94 ? 34.812 -1.534 5.789 1 92.75 94 GLY A N 1
ATOM 763 C CA . GLY A 1 94 ? 34.031 -0.835 4.781 1 92.75 94 GLY A CA 1
ATOM 764 C C . GLY A 1 94 ? 32.531 -0.981 4.98 1 92.75 94 GLY A C 1
ATOM 765 O O . GLY A 1 94 ? 31.781 0.002 4.91 1 92.75 94 GLY A O 1
ATOM 766 N N . ARG A 1 95 ? 32.188 -2.146 5.305 1 91.69 95 ARG A N 1
ATOM 767 C CA . ARG A 1 95 ? 30.766 -2.414 5.551 1 91.69 95 ARG A CA 1
ATOM 768 C C . ARG A 1 95 ? 30.281 -1.683 6.797 1 91.69 95 ARG A C 1
ATOM 770 O O . ARG A 1 95 ? 29.156 -1.181 6.828 1 91.69 95 ARG A O 1
ATOM 777 N N . MET A 1 96 ? 31.078 -1.617 7.801 1 92.88 96 MET A N 1
ATOM 778 C CA . MET A 1 96 ? 30.766 -0.903 9.039 1 92.88 96 MET A CA 1
ATOM 779 C C . MET A 1 96 ? 30.5 0.573 8.758 1 92.88 96 MET A C 1
ATOM 781 O O . MET A 1 96 ? 29.531 1.146 9.273 1 92.88 96 MET A O 1
ATOM 785 N N . ARG A 1 97 ? 31.344 1.134 7.949 1 94.25 97 ARG A N 1
ATOM 786 C CA . ARG A 1 97 ? 31.172 2.537 7.582 1 94.25 97 ARG A CA 1
ATOM 787 C C . ARG A 1 97 ? 29.844 2.76 6.875 1 94.25 97 ARG A C 1
ATOM 789 O O . ARG A 1 97 ? 29.125 3.715 7.18 1 94.25 97 ARG A O 1
ATOM 796 N N . GLU A 1 98 ? 29.5 1.917 5.969 1 92.38 98 GLU A N 1
ATOM 797 C CA . GLU A 1 98 ? 28.25 2.006 5.219 1 92.38 98 GLU A CA 1
ATOM 798 C C . GLU A 1 98 ? 27.047 1.88 6.145 1 92.38 98 GLU A C 1
ATOM 800 O O . GLU A 1 98 ? 26.094 2.646 6.031 1 92.38 98 GLU A O 1
ATOM 805 N N . VAL A 1 99 ? 27.125 0.961 7.016 1 93.5 99 VAL A N 1
ATOM 806 C CA . VAL A 1 99 ? 26.031 0.705 7.945 1 93.5 99 VAL A CA 1
ATOM 807 C C . VAL A 1 99 ? 25.859 1.898 8.883 1 93.5 99 VAL A C 1
ATOM 809 O O . VAL A 1 99 ? 24.734 2.34 9.141 1 93.5 99 VAL A O 1
ATOM 812 N N . LYS A 1 100 ? 26.953 2.41 9.367 1 94.69 100 LYS A N 1
ATOM 813 C CA . LYS A 1 100 ? 26.891 3.564 10.258 1 94.69 100 LYS A CA 1
ATOM 814 C C . LYS A 1 100 ? 26.297 4.777 9.555 1 94.69 100 LYS A C 1
ATOM 816 O O . LYS A 1 100 ? 25.5 5.512 10.133 1 94.69 100 LYS A O 1
ATOM 821 N N . GLN A 1 101 ? 26.703 4.949 8.32 1 93.94 101 GLN A N 1
ATOM 822 C CA . GLN A 1 101 ? 26.141 6.043 7.527 1 93.94 101 GLN A CA 1
ATOM 823 C C . GLN A 1 101 ? 24.656 5.844 7.281 1 93.94 101 GLN A C 1
ATOM 825 O O . GLN A 1 101 ? 23.875 6.801 7.352 1 93.94 101 GLN A O 1
ATOM 830 N N . GLY A 1 102 ? 24.297 4.621 7.016 1 92.31 102 GLY A N 1
ATOM 831 C CA . GLY A 1 102 ? 22.891 4.305 6.832 1 92.31 102 GLY A CA 1
ATOM 832 C C . GLY A 1 102 ? 22.047 4.578 8.062 1 92.31 102 GLY A C 1
ATOM 833 O O . GLY A 1 102 ? 20.938 5.113 7.957 1 92.31 102 GLY A O 1
ATOM 834 N N . ILE A 1 103 ? 22.578 4.266 9.156 1 94.38 103 ILE A N 1
ATOM 835 C CA . ILE A 1 103 ? 21.891 4.484 10.422 1 94.38 103 ILE A CA 1
ATOM 836 C C . ILE A 1 103 ? 21.703 5.98 10.656 1 94.38 103 ILE A C 1
ATOM 838 O O . ILE A 1 103 ? 20.625 6.426 11.031 1 94.38 103 ILE A O 1
ATOM 842 N N . LYS A 1 104 ? 22.75 6.695 10.43 1 95.31 104 LYS A N 1
ATOM 843 C CA . LYS A 1 104 ? 22.672 8.141 10.633 1 95.31 104 LYS A CA 1
ATOM 844 C C . LYS A 1 104 ? 21.641 8.781 9.719 1 95.31 104 LYS A C 1
ATOM 846 O O . LYS A 1 104 ? 20.875 9.641 10.141 1 95.31 104 LYS A O 1
ATOM 851 N N . ARG A 1 105 ? 21.625 8.383 8.469 1 93.5 105 ARG A N 1
ATOM 852 C CA . ARG A 1 105 ? 20.688 8.922 7.492 1 93.5 105 ARG A CA 1
ATOM 853 C C . ARG A 1 105 ? 19.25 8.586 7.875 1 93.5 105 ARG A C 1
ATOM 855 O O . ARG A 1 105 ? 18.359 9.438 7.777 1 93.5 105 ARG A O 1
ATOM 862 N N . LEU A 1 106 ? 19.078 7.395 8.305 1 94.12 106 LEU A N 1
ATOM 863 C CA . LEU A 1 106 ? 17.734 6.965 8.703 1 94.12 106 LEU A CA 1
ATOM 864 C C . LEU A 1 106 ? 17.281 7.707 9.953 1 94.12 106 LEU A C 1
ATOM 866 O O . LEU A 1 106 ? 16.109 8.094 10.055 1 94.12 106 LEU A O 1
ATOM 870 N N . GLU A 1 107 ? 18.172 7.887 10.836 1 94.75 107 GLU A N 1
ATOM 871 C CA . GLU A 1 107 ? 17.875 8.641 12.055 1 94.75 107 GLU A CA 1
ATOM 872 C C . GLU A 1 107 ? 17.438 10.062 11.727 1 94.75 107 GLU A C 1
ATOM 874 O O . GLU A 1 107 ? 16.469 10.57 12.297 1 94.75 107 GLU A O 1
ATOM 879 N N . LYS A 1 108 ? 18.188 10.664 10.852 1 95.56 108 LYS A N 1
ATOM 880 C CA . LYS A 1 108 ? 17.859 12.031 10.453 1 95.56 108 LYS A CA 1
ATOM 881 C C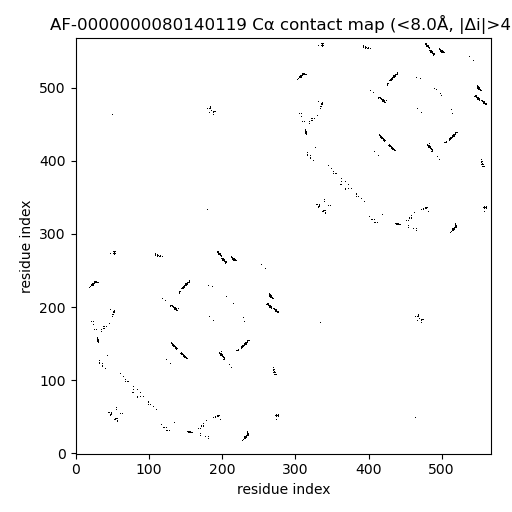 . LYS A 1 108 ? 16.484 12.102 9.789 1 95.56 108 LYS A C 1
ATOM 883 O O . LYS A 1 108 ? 15.703 13.008 10.062 1 95.56 108 LYS A O 1
ATOM 888 N N . LEU A 1 109 ? 16.234 11.18 8.984 1 96.25 109 LEU A N 1
ATOM 889 C CA . LEU A 1 109 ? 14.938 11.109 8.305 1 96.25 109 LEU A CA 1
ATOM 890 C C . LEU A 1 109 ? 13.805 10.93 9.312 1 96.25 109 LEU A C 1
ATOM 892 O O . LEU A 1 109 ? 12.805 11.656 9.266 1 96.25 109 LEU A O 1
ATOM 896 N N . MET A 1 110 ? 13.977 10.016 10.18 1 95.5 110 MET A N 1
ATOM 897 C CA . MET A 1 110 ? 12.945 9.727 11.172 1 95.5 110 MET A CA 1
ATOM 898 C C . MET A 1 110 ? 12.703 10.938 12.078 1 95.5 110 MET A C 1
ATOM 900 O O . MET A 1 110 ? 11.57 11.219 12.453 1 95.5 110 MET A O 1
ATOM 904 N N . SER A 1 111 ? 13.766 11.578 12.438 1 96.62 111 SER A N 1
ATOM 905 C CA . SER A 1 111 ? 13.641 12.789 13.242 1 96.62 111 SER A CA 1
ATOM 906 C C . SER A 1 111 ? 12.867 13.867 12.492 1 96.62 111 SER A C 1
ATOM 908 O O . SER A 1 111 ? 12 14.531 13.07 1 96.62 111 SER A O 1
ATOM 910 N N . SER A 1 112 ? 13.188 14.023 11.211 1 97.31 112 SER A N 1
ATOM 911 C CA . SER A 1 112 ? 12.484 15.008 10.406 1 97.31 112 SER A CA 1
ATOM 912 C C . SER A 1 112 ? 11 14.672 10.297 1 97.31 112 SER A C 1
ATOM 914 O O . SER A 1 112 ? 10.148 15.562 10.352 1 97.31 112 SER A O 1
ATOM 916 N N . VAL A 1 113 ? 10.703 13.414 10.141 1 97.62 113 VAL A N 1
ATOM 917 C CA . VAL A 1 113 ? 9.32 12.961 10.062 1 97.62 113 VAL A CA 1
ATOM 918 C C . VAL A 1 113 ? 8.602 13.273 11.367 1 97.62 113 VAL A C 1
ATOM 920 O O . VAL A 1 113 ? 7.477 13.781 11.359 1 97.62 113 VAL A O 1
ATOM 923 N N . SER A 1 114 ? 9.273 12.969 12.469 1 97.31 114 SER A N 1
ATOM 924 C CA . SER A 1 114 ? 8.68 13.188 13.789 1 97.31 114 SER A CA 1
ATOM 925 C C . SER A 1 114 ? 8.398 14.664 14.031 1 97.31 114 SER A C 1
ATOM 927 O O . SER A 1 114 ? 7.328 15.031 14.531 1 97.31 114 SER A O 1
ATOM 929 N N . VAL A 1 115 ? 9.336 15.516 13.703 1 97.94 115 VAL A N 1
ATOM 930 C CA . VAL A 1 115 ? 9.188 16.953 13.906 1 97.94 115 VAL A CA 1
ATOM 931 C C . VAL A 1 115 ? 8.055 17.484 13.039 1 97.94 115 VAL A C 1
ATOM 933 O O . VAL A 1 115 ? 7.246 18.312 13.492 1 97.94 115 VAL A O 1
ATOM 936 N N . LEU A 1 116 ? 8.008 17.016 11.852 1 98.12 116 LEU A N 1
ATOM 937 C CA . LEU A 1 116 ? 6.945 17.438 10.945 1 98.12 116 LEU A CA 1
ATOM 938 C C . LEU A 1 116 ? 5.582 17.016 11.477 1 98.12 116 LEU A C 1
ATOM 940 O O . LEU A 1 116 ? 4.633 17.797 11.453 1 98.12 116 LEU A O 1
ATOM 944 N N . GLN A 1 117 ? 5.504 15.805 11.922 1 97.69 117 GLN A N 1
ATOM 945 C CA . GLN A 1 117 ? 4.25 15.305 12.477 1 97.69 117 GLN A CA 1
ATOM 946 C C . GLN A 1 117 ? 3.82 16.125 13.688 1 97.69 117 GLN A C 1
ATOM 948 O O . GLN A 1 117 ? 2.639 16.438 13.844 1 97.69 117 GLN A O 1
ATOM 953 N N . THR A 1 118 ? 4.762 16.469 14.523 1 97.81 118 THR A N 1
ATOM 954 C CA . THR A 1 118 ? 4.473 17.312 15.68 1 97.81 118 THR A CA 1
ATOM 955 C C . THR A 1 118 ? 3.939 18.672 15.242 1 97.81 118 THR A C 1
ATOM 957 O O . THR A 1 118 ? 2.975 19.188 15.82 1 97.81 118 THR A O 1
ATOM 960 N N . ALA A 1 119 ? 4.562 19.234 14.266 1 98.25 119 ALA A N 1
ATOM 961 C CA . ALA A 1 119 ? 4.129 20.531 13.742 1 98.25 119 ALA A CA 1
ATOM 962 C C . ALA A 1 119 ? 2.697 20.453 13.219 1 98.25 119 ALA A C 1
ATOM 964 O O . ALA A 1 119 ? 1.888 21.344 13.477 1 98.25 119 ALA A O 1
ATOM 965 N N . ILE A 1 120 ? 2.396 19.406 12.508 1 97.31 120 ILE A N 1
ATOM 966 C CA . ILE A 1 120 ? 1.059 19.234 11.953 1 97.31 120 ILE A CA 1
ATOM 967 C C . ILE A 1 120 ? 0.044 19.094 13.086 1 97.31 120 ILE A C 1
ATOM 969 O O . ILE A 1 120 ? -1.043 19.672 13.023 1 97.31 120 ILE A O 1
ATOM 973 N N . GLN A 1 121 ? 0.43 18.328 14.102 1 96.5 121 GLN A N 1
ATOM 974 C CA . GLN A 1 121 ? -0.449 18.172 15.258 1 96.5 121 GLN A CA 1
ATOM 975 C C . GLN A 1 121 ? -0.739 19.516 15.922 1 96.5 121 GLN A C 1
ATOM 977 O O . GLN A 1 121 ? -1.884 19.797 16.281 1 96.5 121 GLN A O 1
ATOM 982 N N . LEU A 1 122 ? 0.291 20.312 16.094 1 96.31 122 LEU A N 1
ATOM 983 C CA . LEU A 1 122 ? 0.13 21.625 16.688 1 96.31 122 LEU A CA 1
ATOM 984 C C . LEU A 1 122 ? -0.781 22.5 15.836 1 96.31 122 LEU A C 1
ATOM 986 O O . LEU A 1 122 ? -1.63 23.219 16.359 1 96.31 122 LEU A O 1
ATOM 990 N N . MET A 1 123 ? -0.612 22.438 14.531 1 95.75 123 MET A N 1
ATOM 991 C CA . MET A 1 123 ? -1.439 23.188 13.586 1 95.75 123 MET A CA 1
ATOM 992 C C . MET A 1 123 ? -2.91 22.812 13.734 1 95.75 123 MET A C 1
ATOM 994 O O . MET A 1 123 ? -3.771 23.688 13.828 1 95.75 123 MET A O 1
ATOM 998 N N . LEU A 1 124 ? -3.158 21.516 13.789 1 93.81 124 LEU A N 1
ATOM 999 C CA . LEU A 1 124 ? -4.527 21.016 13.867 1 93.81 124 LEU A CA 1
ATOM 1000 C C . LEU A 1 124 ? -5.164 21.391 15.203 1 93.81 124 LEU A C 1
ATOM 1002 O O . LEU A 1 124 ? -6.375 21.609 15.281 1 93.81 124 LEU A O 1
ATOM 1006 N N . HIS A 1 125 ? -4.355 21.422 16.203 1 92.44 125 HIS A N 1
ATOM 1007 C CA . HIS A 1 125 ? -4.844 21.828 17.516 1 92.44 125 HIS A CA 1
ATOM 1008 C C . HIS A 1 125 ? -5.203 23.312 17.531 1 92.44 125 HIS A C 1
ATOM 1010 O O . HIS A 1 125 ? -6.168 23.719 18.188 1 92.44 125 HIS A O 1
ATOM 1016 N N . GLU A 1 126 ? -4.395 24.109 16.781 1 92.25 126 GLU A N 1
ATOM 1017 C CA . GLU A 1 126 ? -4.586 25.547 16.75 1 92.25 126 GLU A CA 1
ATOM 1018 C C . GLU A 1 126 ? -5.793 25.938 15.891 1 92.25 126 GLU A C 1
ATOM 1020 O O . GLU A 1 126 ? -6.586 26.797 16.281 1 92.25 126 GLU A O 1
ATOM 1025 N N . ILE A 1 127 ? -5.797 25.188 14.695 1 87.12 127 ILE A N 1
ATOM 1026 C CA . ILE A 1 127 ? -6.887 25.469 13.766 1 87.12 127 ILE A CA 1
ATOM 1027 C C . ILE A 1 127 ? -7.859 24.297 13.75 1 87.12 127 ILE A C 1
ATOM 1029 O O . ILE A 1 127 ? -7.531 23.203 13.258 1 87.12 127 ILE A O 1
ATOM 1033 N N . HIS A 1 128 ? -8.891 24.188 14.344 1 78.75 128 HIS A N 1
ATOM 1034 C CA . HIS A 1 128 ? -9.828 23.078 14.531 1 78.75 128 HIS A CA 1
ATOM 1035 C C . HIS A 1 128 ? -10.484 22.688 13.219 1 78.75 128 HIS A C 1
ATOM 1037 O O . HIS A 1 128 ? -10.992 21.562 13.078 1 78.75 128 HIS A O 1
ATOM 1043 N N . SER A 1 129 ? -10.453 23.562 12.234 1 81.38 129 SER A N 1
ATOM 1044 C CA . SER A 1 129 ? -11.125 23.266 10.977 1 81.38 129 SER A CA 1
ATOM 1045 C C . SER A 1 129 ? -10.219 23.547 9.781 1 81.38 129 SER A C 1
ATOM 1047 O O . SER A 1 129 ? -10.508 24.422 8.977 1 81.38 129 SER A O 1
ATOM 1049 N N . ILE A 1 130 ? -9.195 22.641 9.734 1 88.81 130 ILE A N 1
ATOM 1050 C CA . ILE A 1 130 ? -8.273 22.812 8.609 1 88.81 130 ILE A CA 1
ATOM 1051 C C . ILE A 1 130 ? -9 22.5 7.301 1 88.81 130 ILE A C 1
ATOM 1053 O O . ILE A 1 130 ? -9.734 21.516 7.211 1 88.81 130 ILE A O 1
ATOM 1057 N N . GLN A 1 131 ? -8.766 23.359 6.324 1 89.25 131 GLN A N 1
ATOM 1058 C CA . GLN A 1 131 ? -9.508 23.203 5.074 1 89.25 131 GLN A CA 1
ATOM 1059 C C . GLN A 1 131 ? -8.641 22.578 3.994 1 89.25 131 GLN A C 1
ATOM 1061 O O . GLN A 1 131 ? -9.148 21.891 3.104 1 89.25 131 GLN A O 1
ATOM 1066 N N . GLY A 1 132 ? -7.344 22.906 4.078 1 95.31 132 GLY A N 1
ATOM 1067 C CA . GLY A 1 132 ? -6.5 22.406 3.008 1 95.31 132 GLY A CA 1
ATOM 1068 C C . GLY A 1 132 ? -5.082 22.109 3.459 1 95.31 132 GLY A C 1
ATOM 1069 O O . GLY A 1 132 ? -4.512 22.844 4.262 1 95.31 132 GLY A O 1
ATOM 1070 N N . VAL A 1 133 ? -4.582 21 3.012 1 97.81 133 VAL A N 1
ATOM 1071 C CA . VAL A 1 133 ? -3.188 20.609 3.203 1 97.81 133 VAL A CA 1
ATOM 1072 C C . VAL A 1 133 ? -2.568 20.234 1.862 1 97.81 133 VAL A C 1
ATOM 1074 O O . VAL A 1 133 ? -3.178 19.5 1.077 1 97.81 133 VAL A O 1
ATOM 1077 N N . MET A 1 134 ? -1.403 20.766 1.634 1 98.44 134 MET A N 1
ATOM 1078 C CA . MET A 1 134 ? -0.71 20.484 0.381 1 98.44 134 MET A CA 1
ATOM 1079 C C . MET A 1 134 ? 0.664 19.875 0.646 1 98.44 134 MET A C 1
ATOM 1081 O O . MET A 1 134 ? 1.433 20.391 1.454 1 98.44 134 MET A O 1
ATOM 1085 N N . LEU A 1 135 ? 0.941 18.75 0.064 1 98.75 135 LEU A N 1
ATOM 1086 C CA . LEU A 1 135 ? 2.271 18.156 0.048 1 98.75 135 LEU A CA 1
ATOM 1087 C C . LEU A 1 135 ? 3.008 18.5 -1.241 1 98.75 135 LEU A C 1
ATOM 1089 O O . LEU A 1 135 ? 2.479 18.297 -2.338 1 98.75 135 LEU A O 1
ATOM 1093 N N . VAL A 1 136 ? 4.172 19.047 -1.096 1 98.56 136 VAL A N 1
ATOM 1094 C CA . VAL A 1 136 ? 4.973 19.438 -2.248 1 98.56 136 VAL A CA 1
ATOM 1095 C C . VAL A 1 136 ? 6.289 18.672 -2.258 1 98.56 136 VAL A C 1
ATOM 1097 O O . VAL A 1 136 ? 7.105 18.797 -1.345 1 98.56 136 VAL A O 1
ATOM 1100 N N . LEU A 1 137 ? 6.457 17.844 -3.234 1 97.75 137 LEU A N 1
ATOM 1101 C CA . LEU A 1 137 ? 7.715 17.125 -3.438 1 97.75 137 LEU A CA 1
ATOM 1102 C C . LEU A 1 137 ? 8.555 17.812 -4.516 1 97.75 137 LEU A C 1
ATOM 1104 O O . LEU A 1 137 ? 8.086 18.016 -5.637 1 97.75 137 LEU A O 1
ATOM 1108 N N . GLY A 1 138 ? 9.734 18.234 -4.18 1 97.38 138 GLY A N 1
ATOM 1109 C CA . GLY A 1 138 ? 10.602 18.922 -5.125 1 97.38 138 GLY A CA 1
ATOM 1110 C C . GLY A 1 138 ? 11.789 19.594 -4.465 1 97.38 138 GLY A C 1
ATOM 1111 O O . GLY A 1 138 ? 12.047 19.391 -3.273 1 97.38 138 GLY A O 1
ATOM 1112 N N . SER A 1 139 ? 12.508 20.344 -5.27 1 96 139 SER A N 1
ATOM 1113 C CA . SER A 1 139 ? 13.695 21.016 -4.762 1 96 139 SER A CA 1
ATOM 1114 C C . SER A 1 139 ? 13.328 22.188 -3.867 1 96 139 SER A C 1
ATOM 1116 O O . SER A 1 139 ? 14.086 22.562 -2.965 1 96 139 SER A O 1
ATOM 1118 N N . SER A 1 140 ? 12.242 22.75 -4.102 1 96.12 140 SER A N 1
ATOM 1119 C CA . SER A 1 140 ? 11.672 23.844 -3.312 1 96.12 140 SER A CA 1
ATOM 1120 C C . SER A 1 140 ? 10.148 23.859 -3.408 1 96.12 140 SER A C 1
ATOM 1122 O O . SER A 1 140 ? 9.57 23.203 -4.281 1 96.12 140 SER A O 1
ATOM 1124 N N . PRO A 1 141 ? 9.492 24.516 -2.461 1 95.56 141 PRO A N 1
ATOM 1125 C CA . PRO A 1 141 ? 8.031 24.594 -2.545 1 95.56 141 PRO A CA 1
ATOM 1126 C C . PRO A 1 141 ? 7.547 25.188 -3.869 1 95.56 141 PRO A C 1
ATOM 1128 O O . PRO A 1 141 ? 6.469 24.828 -4.348 1 95.56 141 PRO A O 1
ATOM 1131 N N . VAL A 1 142 ? 8.328 26.062 -4.508 1 95.81 142 VAL A N 1
ATOM 1132 C CA . VAL A 1 142 ? 7.863 26.75 -5.711 1 95.81 142 VAL A CA 1
ATOM 1133 C C . VAL A 1 142 ? 8.336 26 -6.949 1 95.81 142 VAL A C 1
ATOM 1135 O O . VAL A 1 142 ? 7.941 26.312 -8.07 1 95.81 142 VAL A O 1
ATOM 1138 N N . ARG A 1 143 ? 9.156 25 -6.801 1 96.06 143 ARG A N 1
ATOM 1139 C CA . ARG A 1 143 ? 9.625 24.156 -7.891 1 96.06 143 ARG A CA 1
ATOM 1140 C C . ARG A 1 143 ? 9.281 22.688 -7.629 1 96.06 143 ARG A C 1
ATOM 1142 O O . ARG A 1 143 ? 10.172 21.844 -7.543 1 96.06 143 ARG A O 1
ATOM 1149 N N . PRO A 1 144 ? 8.031 22.453 -7.59 1 96.94 144 PRO A N 1
ATOM 1150 C CA . PRO A 1 144 ? 7.598 21.094 -7.277 1 96.94 144 PRO A CA 1
ATOM 1151 C C . PRO A 1 144 ? 7.781 20.141 -8.453 1 96.94 144 PRO A C 1
ATOM 1153 O O . PRO A 1 144 ? 7.703 20.547 -9.609 1 96.94 144 PRO A O 1
ATOM 1156 N N . GLN A 1 145 ? 8.102 18.891 -8.109 1 96.31 145 GLN A N 1
ATOM 1157 C CA . GLN A 1 145 ? 7.984 17.766 -9.031 1 96.31 145 GLN A CA 1
ATOM 1158 C C . GLN A 1 145 ? 6.582 17.156 -8.992 1 96.31 145 GLN A C 1
ATOM 1160 O O . GLN A 1 145 ? 6.027 16.797 -10.031 1 96.31 145 GLN A O 1
ATOM 1165 N N . HIS A 1 146 ? 6.027 17.031 -7.824 1 97.06 146 HIS A N 1
ATOM 1166 C CA . HIS A 1 146 ? 4.684 16.531 -7.574 1 97.06 146 HIS A CA 1
ATOM 1167 C C . HIS A 1 146 ? 3.969 17.359 -6.512 1 97.06 146 HIS A C 1
ATOM 1169 O O . HIS A 1 146 ? 4.594 17.797 -5.547 1 97.06 146 HIS A O 1
ATOM 1175 N N . VAL A 1 147 ? 2.711 17.547 -6.691 1 98.06 147 VAL A N 1
ATOM 1176 C CA . VAL A 1 147 ? 1.898 18.281 -5.723 1 98.06 147 VAL A CA 1
ATOM 1177 C C . VAL A 1 147 ? 0.653 17.469 -5.379 1 98.06 147 VAL A C 1
ATOM 1179 O O . VAL A 1 147 ? -0.042 16.969 -6.27 1 98.06 147 VAL A O 1
ATOM 1182 N N . TYR A 1 148 ? 0.407 17.219 -4.109 1 98.12 148 TYR A N 1
ATOM 1183 C CA . TYR A 1 148 ? -0.789 16.578 -3.582 1 98.12 148 TYR A CA 1
ATOM 1184 C C . TYR A 1 148 ? -1.589 17.531 -2.709 1 98.12 148 TYR A C 1
ATOM 1186 O O . TYR A 1 148 ? -1.069 18.078 -1.726 1 98.12 148 TYR A O 1
ATOM 1194 N N . GLU A 1 149 ? -2.807 17.734 -3.064 1 97.94 149 GLU A N 1
ATOM 1195 C CA . GLU A 1 149 ? -3.646 18.656 -2.307 1 97.94 149 GLU A CA 1
ATOM 1196 C C . GLU A 1 149 ? -4.836 17.938 -1.683 1 97.94 149 GLU A C 1
ATOM 1198 O O . GLU A 1 149 ? -5.57 17.234 -2.373 1 97.94 149 GLU A O 1
ATOM 1203 N N . MET A 1 150 ? -4.984 18.094 -0.427 1 97.56 150 MET A N 1
ATOM 1204 C CA . MET A 1 150 ? -6.113 17.547 0.318 1 97.56 150 MET A CA 1
ATOM 1205 C C . MET A 1 150 ? -7.051 18.656 0.78 1 97.56 150 MET A C 1
ATOM 1207 O O . MET A 1 150 ? -6.609 19.625 1.395 1 97.56 150 MET A O 1
ATOM 1211 N N . LEU A 1 151 ? -8.25 18.438 0.485 1 95.5 151 LEU A N 1
ATOM 1212 C CA . LEU A 1 151 ? -9.289 19.359 0.926 1 95.5 151 LEU A CA 1
ATOM 1213 C C . LEU 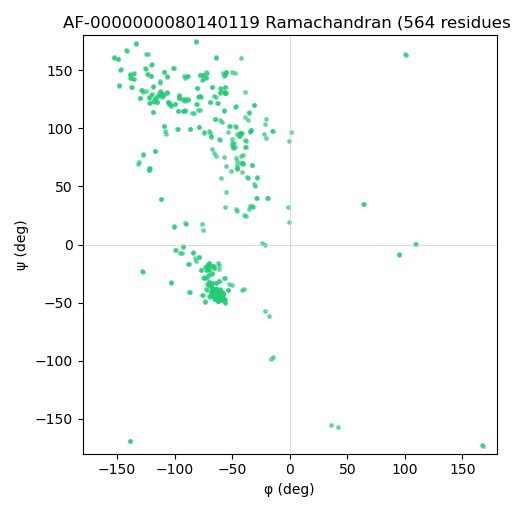A 1 151 ? -10.25 18.688 1.896 1 95.5 151 LEU A C 1
ATOM 1215 O O . LEU A 1 151 ? -10.75 17.594 1.614 1 95.5 151 LEU A O 1
ATOM 1219 N N . PHE A 1 152 ? -10.445 19.281 3.021 1 92.75 152 PHE A N 1
ATOM 1220 C CA . PHE A 1 152 ? -11.273 18.688 4.062 1 92.75 152 PHE A CA 1
ATOM 1221 C C . PHE A 1 152 ? -12.57 19.484 4.238 1 92.75 152 PHE A C 1
ATOM 1223 O O . PHE A 1 152 ? -12.539 20.703 4.379 1 92.75 152 PHE A O 1
ATOM 1230 N N . SER A 1 153 ? -13.625 18.766 4.211 1 82.94 153 SER A N 1
ATOM 1231 C CA . SER A 1 153 ? -14.922 19.328 4.562 1 82.94 153 SER A CA 1
ATOM 1232 C C . SER A 1 153 ? -15.414 18.781 5.898 1 82.94 153 SER A C 1
ATOM 1234 O O . SER A 1 153 ? -15.633 17.578 6.035 1 82.94 153 SER A O 1
ATOM 1236 N N . HIS A 1 154 ? -15.367 19.422 7.07 1 69.94 154 HIS A N 1
ATOM 1237 C CA . HIS A 1 154 ? -15.477 18.969 8.453 1 69.94 154 HIS A CA 1
ATOM 1238 C C . HIS A 1 154 ? -16.922 18.656 8.812 1 69.94 154 HIS A C 1
ATOM 1240 O O . HIS A 1 154 ? -17.188 17.984 9.82 1 69.94 154 HIS A O 1
ATOM 1246 N N . GLY A 1 155 ? -17.656 18.594 7.945 1 59 155 GLY A N 1
ATOM 1247 C CA . GLY A 1 155 ? -19.047 18.281 8.289 1 59 155 GLY A CA 1
ATOM 1248 C C . GLY A 1 155 ? -19.531 19.016 9.523 1 59 155 GLY A C 1
ATOM 1249 O O . GLY A 1 155 ? 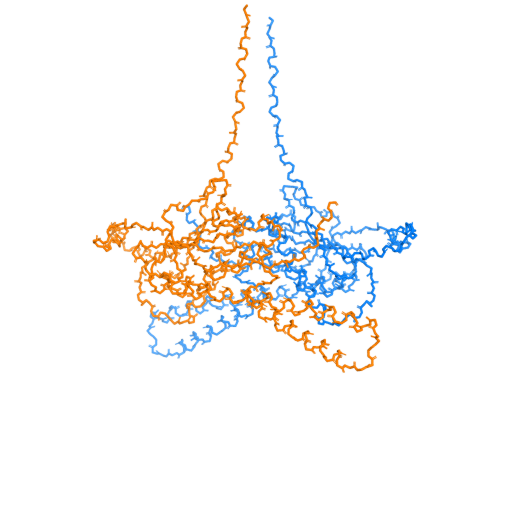-19.062 20.109 9.82 1 59 155 GLY A O 1
ATOM 1250 N N . ARG A 1 156 ? -20.656 18.484 10.305 1 56.16 156 ARG A N 1
ATOM 1251 C CA . ARG A 1 156 ? -21.281 19.094 11.477 1 56.16 156 ARG A CA 1
ATOM 1252 C C . ARG A 1 156 ? -20.438 18.859 12.727 1 56.16 156 ARG A C 1
ATOM 1254 O O . ARG A 1 156 ? -19.969 17.75 12.961 1 56.16 156 ARG A O 1
ATOM 1261 N N . VAL A 1 157 ? -19.688 19.891 13.109 1 50.5 157 VAL A N 1
ATOM 1262 C CA . VAL A 1 157 ? -18.891 19.828 14.32 1 50.5 157 VAL A CA 1
ATOM 1263 C C . VAL A 1 157 ? -19.719 19.25 15.469 1 50.5 157 VAL A C 1
ATOM 1265 O O . VAL A 1 157 ? -20.734 19.844 15.859 1 50.5 157 VAL A O 1
ATOM 1268 N N . VAL A 1 158 ? -20.109 18.031 15.422 1 47.88 158 VAL A N 1
ATOM 1269 C CA . VAL A 1 158 ? -20.797 17.531 16.609 1 47.88 158 VAL A CA 1
ATOM 1270 C C . VAL A 1 158 ? -19.766 17.078 17.656 1 47.88 158 VAL A C 1
ATOM 1272 O O . VAL A 1 158 ? -18.672 16.641 17.297 1 47.88 158 VAL A O 1
ATOM 1275 N N . SER A 1 159 ? -19.656 17.75 18.797 1 46.44 159 SER A N 1
ATOM 1276 C CA . SER A 1 159 ? -18.875 17.344 19.953 1 46.44 159 SER A CA 1
ATOM 1277 C C . SER A 1 159 ? -18.828 15.82 20.094 1 46.44 159 SER A C 1
ATOM 1279 O O . SER A 1 159 ? -19.688 15.219 20.734 1 46.44 159 SER A O 1
ATOM 1281 N N . ASP A 1 160 ? -18.844 15.086 19.078 1 50.53 160 ASP A N 1
ATOM 1282 C CA . ASP A 1 160 ? -19.062 13.664 19.312 1 50.53 160 ASP A CA 1
ATOM 1283 C C . ASP A 1 160 ? -17.844 13.023 19.984 1 50.53 160 ASP A C 1
ATOM 1285 O O . ASP A 1 160 ? -16.719 13.148 19.484 1 50.53 160 ASP A O 1
ATOM 1289 N N . HIS A 1 161 ? -17.797 12.836 21.234 1 51.22 161 HIS A N 1
ATOM 1290 C CA . HIS A 1 161 ? -17.016 12.047 22.172 1 51.22 161 HIS A CA 1
ATOM 1291 C C . HIS A 1 161 ? -16.875 10.609 21.703 1 51.22 161 HIS A C 1
ATOM 1293 O O . HIS A 1 161 ? -16.922 9.672 22.5 1 51.22 161 HIS A O 1
ATOM 1299 N N . GLY A 1 162 ? -16.859 10.414 20.484 1 55.03 162 GLY A N 1
ATOM 1300 C CA . GLY A 1 162 ? -16.766 9 20.141 1 55.03 162 GLY A CA 1
ATOM 1301 C C . GLY A 1 162 ? -15.531 8.328 20.734 1 55.03 162 GLY A C 1
ATOM 1302 O O . GLY A 1 162 ? -14.594 9.008 21.141 1 55.03 162 GLY A O 1
ATOM 1303 N N . LYS A 1 163 ? -15.594 7.105 21.078 1 66.31 163 LYS A N 1
ATOM 1304 C CA . LYS A 1 163 ? -14.523 6.281 21.625 1 66.31 163 LYS A CA 1
ATOM 1305 C C . LYS A 1 163 ? -13.312 6.258 20.703 1 66.31 163 LYS A C 1
ATOM 1307 O O . LYS A 1 163 ? -13.461 6.266 19.484 1 66.31 163 LYS A O 1
ATOM 1312 N N . GLU A 1 164 ? -12.188 6.477 21.188 1 68.62 164 GLU A N 1
ATOM 1313 C CA . GLU A 1 164 ? -10.875 6.492 20.547 1 68.62 164 GLU A CA 1
ATOM 1314 C C . GLU A 1 164 ? -10.742 5.344 19.547 1 68.62 164 GLU A C 1
ATOM 1316 O O . GLU A 1 164 ? -10.211 5.531 18.453 1 68.62 164 GLU A O 1
ATOM 1321 N N . ASN A 1 165 ? -11.266 4.219 19.906 1 69.19 165 ASN A N 1
ATOM 1322 C CA . ASN A 1 165 ? -11.141 3.037 19.047 1 69.19 165 ASN A CA 1
ATOM 1323 C C . ASN A 1 165 ? -11.914 3.201 17.75 1 69.19 165 ASN A C 1
ATOM 1325 O O . ASN A 1 165 ? -11.43 2.812 16.688 1 69.19 165 ASN A O 1
ATOM 1329 N N . THR A 1 166 ? -13.047 3.814 17.859 1 74.38 166 THR A N 1
ATOM 1330 C CA . THR A 1 166 ? -13.867 4.035 16.672 1 74.38 166 THR A CA 1
ATOM 1331 C C . THR A 1 166 ? -13.203 5.051 15.75 1 74.38 166 THR A C 1
ATOM 1333 O O . THR A 1 166 ? -13.203 4.867 14.531 1 74.38 166 THR A O 1
ATOM 1336 N N . LYS A 1 167 ? -12.57 5.973 16.406 1 79.56 167 LYS A N 1
ATOM 1337 C CA . LYS A 1 167 ? -11.891 7 15.625 1 79.56 167 LYS A CA 1
ATOM 1338 C C . LYS A 1 167 ? -10.711 6.41 14.852 1 79.56 167 LYS A C 1
ATOM 1340 O O . LYS A 1 167 ? -10.484 6.773 13.695 1 79.56 167 LYS A O 1
ATOM 1345 N N . SER A 1 168 ? -10.078 5.527 15.477 1 85.56 168 SER A N 1
ATOM 1346 C CA . SER A 1 168 ? -8.922 4.898 14.836 1 85.56 168 SER A CA 1
ATOM 1347 C C . SER A 1 168 ? -9.344 4.074 13.625 1 85.56 168 SER A C 1
ATOM 1349 O O . SER A 1 168 ? -8.703 4.141 12.57 1 85.56 168 SER A O 1
ATOM 1351 N N . LYS A 1 169 ? -10.461 3.41 13.812 1 86 169 LYS A N 1
ATOM 1352 C CA . LYS A 1 169 ? -10.953 2.592 12.703 1 86 169 LYS A CA 1
ATOM 1353 C C . LYS A 1 169 ? -11.398 3.459 11.531 1 86 169 LYS A C 1
ATOM 1355 O O . LYS A 1 169 ? -11.117 3.137 10.375 1 86 169 LYS A O 1
ATOM 1360 N N . VAL A 1 170 ? -12.023 4.504 11.852 1 89.31 170 VAL A N 1
ATOM 1361 C CA . VAL A 1 170 ? -12.477 5.441 10.828 1 89.31 170 VAL A CA 1
ATOM 1362 C C . VAL A 1 170 ? -11.281 6.047 10.109 1 89.31 170 VAL A C 1
ATOM 1364 O O . VAL A 1 170 ? -11.266 6.129 8.875 1 89.31 170 VAL A O 1
ATOM 1367 N N . ALA A 1 171 ? -10.312 6.422 10.891 1 93.56 171 ALA A N 1
ATOM 1368 C CA . ALA A 1 171 ? -9.109 7.031 10.328 1 93.56 171 ALA A CA 1
ATOM 1369 C C . ALA A 1 171 ? -8.391 6.062 9.391 1 93.56 171 ALA A C 1
ATOM 1371 O O . ALA A 1 171 ? -7.953 6.449 8.305 1 93.56 171 ALA A O 1
ATOM 1372 N N . GLU A 1 172 ? -8.328 4.848 9.812 1 92.44 172 GLU A N 1
ATOM 1373 C CA . GLU A 1 172 ? -7.664 3.83 9 1 92.44 172 GLU A CA 1
ATOM 1374 C C . GLU A 1 172 ? -8.414 3.592 7.691 1 92.44 172 GLU A C 1
ATOM 1376 O O . GLU A 1 172 ? -7.805 3.557 6.617 1 92.44 172 GLU A O 1
ATOM 1381 N N . ALA A 1 173 ? -9.68 3.447 7.781 1 91.19 173 ALA A N 1
ATOM 1382 C CA . ALA A 1 173 ? -10.508 3.219 6.602 1 91.19 173 ALA A CA 1
ATOM 1383 C C . ALA A 1 173 ? -10.43 4.402 5.637 1 91.19 173 ALA A C 1
ATOM 1385 O O . ALA A 1 173 ? -10.297 4.215 4.426 1 91.19 173 ALA A O 1
ATOM 1386 N N . LEU A 1 174 ? -10.453 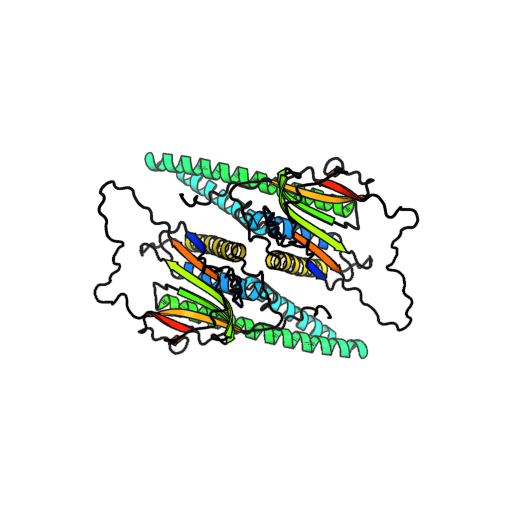5.543 6.172 1 94.44 174 LEU A N 1
ATOM 1387 C CA . LEU A 1 174 ? -10.398 6.754 5.359 1 94.44 174 LEU A CA 1
ATOM 1388 C C . LEU A 1 174 ? -9.047 6.898 4.68 1 94.44 174 LEU A C 1
ATOM 1390 O O . LEU A 1 174 ? -8.969 7.297 3.516 1 94.44 174 LEU A O 1
ATOM 1394 N N . SER A 1 175 ? -7.988 6.559 5.406 1 96 175 SER A N 1
ATOM 1395 C CA . SER A 1 175 ? -6.648 6.637 4.84 1 96 175 SER A CA 1
ATOM 1396 C C . SER A 1 175 ? -6.488 5.68 3.666 1 96 175 SER A C 1
ATOM 1398 O O . SER A 1 175 ? -5.93 6.043 2.629 1 96 175 SER A O 1
ATOM 1400 N N . ARG A 1 176 ? -6.988 4.5 3.848 1 94.12 176 ARG A N 1
ATOM 1401 C CA . ARG A 1 176 ? -6.938 3.516 2.771 1 94.12 176 ARG A CA 1
ATOM 1402 C C . ARG A 1 176 ? -7.699 4.004 1.545 1 94.12 176 ARG A C 1
ATOM 1404 O O . ARG A 1 176 ? -7.203 3.908 0.42 1 94.12 176 ARG A O 1
ATOM 1411 N N . LYS A 1 177 ? -8.844 4.512 1.815 1 94.06 177 LYS A N 1
ATOM 1412 C CA . LYS A 1 177 ? -9.672 5.051 0.737 1 94.06 177 LYS A CA 1
ATOM 1413 C C . LYS A 1 177 ? -8.961 6.199 0.025 1 94.06 177 LYS A C 1
ATOM 1415 O O . LYS A 1 177 ? -8.984 6.285 -1.205 1 94.06 177 LYS A O 1
ATOM 1420 N N . ALA A 1 178 ? -8.383 7.043 0.805 1 97 178 ALA A N 1
ATOM 1421 C CA . ALA A 1 178 ? -7.68 8.203 0.266 1 97 178 ALA A CA 1
ATOM 1422 C C . ALA A 1 178 ? -6.52 7.777 -0.632 1 97 178 ALA A C 1
ATOM 1424 O O . ALA A 1 178 ? -6.375 8.281 -1.748 1 97 178 ALA A O 1
ATOM 1425 N N . ILE A 1 179 ? -5.699 6.832 -0.196 1 96.94 179 ILE A N 1
ATOM 1426 C CA . ILE A 1 179 ? -4.527 6.387 -0.942 1 96.94 179 ILE A CA 1
ATOM 1427 C C . ILE A 1 179 ? -4.973 5.672 -2.219 1 96.94 179 ILE A C 1
ATOM 1429 O O . ILE A 1 179 ? -4.41 5.906 -3.293 1 96.94 179 ILE A O 1
ATOM 1433 N N . ARG A 1 180 ? -5.949 4.844 -2.123 1 94.75 180 ARG A N 1
ATOM 1434 C CA . ARG A 1 180 ? -6.477 4.18 -3.311 1 94.75 180 ARG A CA 1
ATOM 1435 C C . ARG A 1 180 ? -6.988 5.195 -4.324 1 94.75 180 ARG A C 1
ATOM 1437 O O . ARG A 1 180 ? -6.754 5.059 -5.523 1 94.75 180 ARG A O 1
ATOM 1444 N N . ALA A 1 181 ? -7.723 6.246 -3.824 1 95.56 181 ALA A N 1
ATOM 1445 C CA . ALA A 1 181 ? -8.234 7.301 -4.695 1 95.56 181 ALA A CA 1
ATOM 1446 C C . ALA A 1 181 ? -7.09 8.031 -5.406 1 95.56 181 ALA A C 1
ATOM 1448 O O . ALA A 1 181 ? -7.191 8.344 -6.594 1 95.56 181 ALA A O 1
ATOM 1449 N N . LEU A 1 182 ? -6.031 8.266 -4.695 1 96.75 182 LEU A N 1
ATOM 1450 C CA . LEU A 1 182 ? -4.875 8.938 -5.285 1 96.75 182 LEU A CA 1
ATOM 1451 C C . LEU A 1 182 ? -4.246 8.07 -6.375 1 96.75 182 LEU A C 1
ATOM 1453 O O . LEU A 1 182 ? -3.973 8.562 -7.477 1 96.75 182 LEU A O 1
ATOM 1457 N N . ILE A 1 183 ? -4.078 6.809 -6.117 1 95.38 183 ILE A N 1
ATOM 1458 C CA . ILE A 1 183 ? -3.49 5.895 -7.086 1 95.38 183 ILE A CA 1
ATOM 1459 C C . ILE A 1 183 ? -4.391 5.797 -8.312 1 95.38 183 ILE A C 1
ATOM 1461 O O . ILE A 1 183 ? -3.91 5.844 -9.453 1 95.38 183 ILE A O 1
ATOM 1465 N N . SER A 1 184 ? -5.684 5.727 -8.039 1 92.62 184 SER A N 1
ATOM 1466 C CA . SER A 1 184 ? -6.637 5.613 -9.141 1 92.62 184 SER A CA 1
ATOM 1467 C C . SER A 1 184 ? -6.637 6.871 -10 1 92.62 184 SER A C 1
ATOM 1469 O O . SER A 1 184 ? -7.086 6.848 -11.148 1 92.62 184 SER A O 1
ATOM 1471 N N . SER A 1 185 ? -6.156 7.934 -9.43 1 93.38 185 SER A N 1
ATOM 1472 C CA . SER A 1 185 ? -6.07 9.188 -10.172 1 93.38 185 SER A CA 1
ATOM 1473 C C . SER A 1 185 ? -4.711 9.344 -10.844 1 93.38 185 SER A C 1
ATOM 1475 O O . SER A 1 185 ? -4.422 10.383 -11.445 1 93.38 185 SER A O 1
ATOM 1477 N N . GLY A 1 186 ? -3.865 8.367 -10.633 1 92.44 186 GLY A N 1
ATOM 1478 C CA . GLY A 1 186 ? -2.598 8.359 -11.344 1 92.44 186 GLY A CA 1
ATOM 1479 C C . GLY A 1 186 ? -1.408 8.664 -10.453 1 92.44 186 GLY A C 1
ATOM 1480 O O . GLY A 1 186 ? -0.278 8.773 -10.938 1 92.44 186 GLY A O 1
ATOM 1481 N N . ALA A 1 187 ? -1.672 8.883 -9.188 1 93.69 187 ALA A N 1
ATOM 1482 C CA . ALA A 1 187 ? -0.555 9.133 -8.281 1 93.69 187 ALA A CA 1
ATOM 1483 C C . ALA A 1 187 ? 0.45 7.988 -8.32 1 93.69 187 ALA A C 1
ATOM 1485 O O . ALA A 1 187 ? 0.067 6.816 -8.242 1 93.69 187 ALA A O 1
ATOM 1486 N N . GLY A 1 188 ? 1.739 8.336 -8.477 1 91.88 188 GLY A N 1
ATOM 1487 C CA . GLY A 1 188 ? 2.787 7.328 -8.492 1 91.88 188 GLY A CA 1
ATOM 1488 C C . GLY A 1 188 ? 3.164 6.875 -9.891 1 91.88 188 GLY A C 1
ATOM 1489 O O . GLY A 1 188 ? 4.133 6.137 -10.07 1 91.88 188 GLY A O 1
ATOM 1490 N N . SER A 1 189 ? 2.434 7.281 -10.883 1 88.5 189 SER A N 1
ATOM 1491 C CA . SER A 1 189 ? 2.699 6.848 -12.25 1 88.5 189 SER A CA 1
ATOM 1492 C C . SER A 1 189 ? 3.977 7.477 -12.797 1 88.5 189 SER A C 1
ATOM 1494 O O . SER A 1 189 ? 4.605 6.934 -13.703 1 88.5 189 SER A O 1
ATOM 1496 N N . VAL A 1 190 ? 4.289 8.625 -12.234 1 86.69 190 VAL A N 1
ATOM 1497 C CA . VAL A 1 190 ? 5.512 9.312 -12.633 1 86.69 190 VAL A CA 1
ATOM 1498 C C . VAL A 1 190 ? 6.445 9.445 -11.43 1 86.69 190 VAL A C 1
ATOM 1500 O O . VAL A 1 190 ? 6.012 9.828 -10.344 1 86.69 190 VAL A O 1
ATOM 1503 N N . SER A 1 191 ? 7.582 8.93 -11.633 1 82.31 191 SER A N 1
ATOM 1504 C CA . SER A 1 191 ? 8.562 9.07 -10.562 1 82.31 191 SER A CA 1
ATOM 1505 C C . SER A 1 191 ? 9.93 9.461 -11.102 1 82.31 191 SER A C 1
ATOM 1507 O O . SER A 1 191 ? 10.289 9.086 -12.227 1 82.31 191 SER A O 1
ATOM 1509 N N . TYR A 1 192 ? 10.5 10.258 -10.336 1 82.31 192 TYR A N 1
ATOM 1510 C CA . TYR A 1 192 ? 11.836 10.719 -10.672 1 82.31 192 TYR A CA 1
ATOM 1511 C C . TYR A 1 192 ? 12.883 10.078 -9.766 1 82.31 192 TYR A C 1
ATOM 1513 O O . TYR A 1 192 ? 12.609 9.828 -8.586 1 82.31 192 TYR A O 1
ATOM 1521 N N . ALA A 1 193 ? 14 9.805 -10.32 1 80.31 193 ALA A N 1
ATOM 1522 C CA . ALA A 1 193 ? 15.07 9.188 -9.539 1 80.31 193 ALA A CA 1
ATOM 1523 C C . ALA A 1 193 ? 15.773 10.219 -8.656 1 80.31 193 ALA A C 1
ATOM 1525 O O . ALA A 1 193 ? 15.844 11.398 -9.008 1 80.31 193 ALA A O 1
ATOM 1526 N N . GLY A 1 194 ? 16.188 9.742 -7.504 1 89.19 194 GLY A N 1
ATOM 1527 C CA . GLY A 1 194 ? 17.031 10.562 -6.645 1 89.19 194 GLY A CA 1
ATOM 1528 C C . GLY A 1 194 ? 16.266 11.211 -5.504 1 89.19 194 GLY A C 1
ATOM 1529 O O . GLY A 1 194 ? 15.039 11.312 -5.555 1 89.19 194 GLY A O 1
ATOM 1530 N N . PRO A 1 195 ? 17.016 11.648 -4.555 1 93.06 195 PRO A N 1
ATOM 1531 C CA . PRO A 1 195 ? 16.391 12.273 -3.379 1 93.06 195 PRO A CA 1
ATOM 1532 C C . PRO A 1 195 ? 15.883 13.688 -3.656 1 93.06 195 PRO A C 1
ATOM 1534 O O . PRO A 1 195 ? 16.453 14.398 -4.484 1 93.06 195 PRO A O 1
ATOM 1537 N N . THR A 1 196 ? 14.836 14.039 -3.145 1 95.75 196 THR A N 1
ATOM 1538 C CA . THR A 1 196 ? 14.25 15.375 -3.135 1 95.75 196 THR A CA 1
ATOM 1539 C C . THR A 1 196 ? 13.664 15.695 -1.765 1 95.75 196 THR A C 1
ATOM 1541 O O . THR A 1 196 ? 14.008 15.055 -0.769 1 95.75 196 THR A O 1
ATOM 1544 N N . LYS A 1 197 ? 12.93 16.75 -1.676 1 97.75 197 LYS A N 1
ATOM 1545 C CA . LYS A 1 197 ? 12.398 17.172 -0.38 1 97.75 197 LYS A CA 1
ATOM 1546 C C . LYS A 1 197 ? 10.875 17.203 -0.397 1 97.75 197 LYS A C 1
ATOM 1548 O O . LYS A 1 197 ? 10.266 17.469 -1.437 1 97.75 197 LYS A O 1
ATOM 1553 N N . LEU A 1 198 ? 10.297 16.875 0.688 1 98.62 198 LEU A N 1
ATOM 1554 C CA . LEU A 1 198 ? 8.859 17.016 0.871 1 98.62 198 LEU A CA 1
ATOM 1555 C C . LEU A 1 198 ? 8.539 18.203 1.764 1 98.62 198 LEU A C 1
ATOM 1557 O O . LEU A 1 198 ? 9.008 18.281 2.9 1 98.62 198 LEU A O 1
ATOM 1561 N N . PHE A 1 199 ? 7.777 19.156 1.25 1 98.75 199 PHE A N 1
ATOM 1562 C CA . PHE A 1 199 ? 7.289 20.328 1.973 1 98.75 199 PHE A CA 1
ATOM 1563 C C . PHE A 1 199 ? 5.789 20.219 2.225 1 98.75 199 PHE A C 1
ATOM 1565 O O . PHE A 1 199 ? 5.066 19.609 1.436 1 98.75 199 PHE A O 1
ATOM 1572 N N . ILE A 1 200 ? 5.359 20.781 3.324 1 98.69 200 ILE A N 1
ATOM 1573 C CA . ILE A 1 200 ? 3.932 20.766 3.633 1 98.69 200 ILE A CA 1
ATOM 1574 C C . ILE A 1 200 ? 3.41 22.203 3.742 1 98.69 200 ILE A C 1
ATOM 1576 O O . ILE A 1 200 ? 4.016 23.047 4.414 1 98.69 200 ILE A O 1
ATOM 1580 N N . MET A 1 201 ? 2.35 22.453 3.047 1 98.12 201 MET A N 1
ATOM 1581 C CA . MET A 1 201 ? 1.611 23.719 3.143 1 98.12 201 MET A CA 1
ATOM 1582 C C . MET A 1 201 ? 0.231 23.484 3.75 1 98.12 201 MET A C 1
ATOM 1584 O O . MET A 1 201 ? -0.427 22.484 3.455 1 98.12 201 MET A O 1
ATOM 1588 N N . VAL A 1 202 ? -0.15 24.406 4.578 1 97.25 202 VAL A N 1
ATOM 1589 C CA . VAL A 1 202 ? -1.462 24.312 5.211 1 97.25 202 VAL A CA 1
ATOM 1590 C C . VAL A 1 202 ? -2.238 25.609 4.992 1 97.25 202 VAL A C 1
ATOM 1592 O O . VAL A 1 202 ? -1.688 26.703 5.141 1 97.25 202 VAL A O 1
ATOM 1595 N N . LYS A 1 203 ? -3.459 25.469 4.562 1 95.12 203 LYS A N 1
ATOM 1596 C CA . LYS A 1 203 ? -4.336 26.625 4.438 1 95.12 203 LYS A CA 1
ATOM 1597 C C . LYS A 1 203 ? -4.945 27 5.785 1 95.12 203 LYS A C 1
ATOM 1599 O O . LYS A 1 203 ? -5.586 26.172 6.434 1 95.12 203 LYS A O 1
ATOM 1604 N N . ALA A 1 204 ? -4.715 28.188 6.246 1 94.56 204 ALA A N 1
ATOM 1605 C CA . ALA A 1 204 ? -5.176 28.625 7.562 1 94.56 204 ALA A CA 1
ATOM 1606 C C . ALA A 1 204 ? -5.465 30.125 7.566 1 94.56 204 ALA A C 1
ATOM 1608 O O . ALA A 1 204 ? -5.078 30.844 6.645 1 94.56 204 ALA A O 1
ATOM 1609 N N . PRO A 1 205 ? -6.242 30.531 8.516 1 92.62 205 PRO A N 1
ATOM 1610 C CA . PRO A 1 205 ? -6.465 31.969 8.648 1 92.62 205 PRO A CA 1
ATOM 1611 C C . PRO A 1 205 ? -5.168 32.75 8.805 1 92.62 205 PRO A C 1
ATOM 1613 O O . PRO A 1 205 ? -4.234 32.312 9.469 1 92.62 205 PRO A O 1
ATOM 1616 N N . ALA A 1 206 ? -5.125 33.969 8.273 1 92.62 206 ALA A N 1
ATOM 1617 C CA . ALA A 1 206 ? -3.93 34.812 8.297 1 92.62 206 ALA A CA 1
ATOM 1618 C C . ALA A 1 206 ? -3.506 35.125 9.727 1 92.62 206 ALA A C 1
ATOM 1620 O O . ALA A 1 206 ? -2.367 35.562 9.969 1 92.62 206 ALA A O 1
ATOM 1621 N N . THR A 1 207 ? -4.387 34.938 10.656 1 90.19 207 THR A N 1
ATOM 1622 C CA . THR A 1 207 ? -4.148 35.312 12.047 1 90.19 207 THR A CA 1
ATOM 1623 C C . THR A 1 207 ? -3.379 34.188 12.766 1 90.19 207 THR A C 1
ATOM 1625 O O . THR A 1 207 ? -2.975 34.375 13.922 1 90.19 207 THR A O 1
ATOM 1628 N N . LEU A 1 208 ? -3.199 33.062 12.07 1 92.62 208 LEU A N 1
ATOM 1629 C CA . LEU A 1 208 ? -2.455 31.969 12.68 1 92.62 208 LEU A CA 1
ATOM 1630 C C . LEU A 1 208 ? -1.073 32.438 13.125 1 92.62 208 LEU A C 1
ATOM 1632 O O . LEU A 1 208 ? -0.383 33.156 12.391 1 92.62 208 LEU A O 1
ATOM 1636 N N . ASN A 1 209 ? -0.762 32.125 14.359 1 92.69 209 ASN A N 1
ATOM 1637 C CA . ASN A 1 209 ? 0.531 32.531 14.906 1 92.69 209 ASN A CA 1
ATOM 1638 C C . ASN A 1 209 ? 1.284 31.344 15.5 1 92.69 209 ASN A C 1
ATOM 1640 O O . ASN A 1 209 ? 1.312 31.172 16.719 1 92.69 209 ASN A O 1
ATOM 1644 N N . LEU A 1 210 ? 1.864 30.516 14.711 1 95.44 210 LEU A N 1
ATOM 1645 C CA . LEU A 1 210 ? 2.771 29.422 15.062 1 95.44 210 LEU A CA 1
ATOM 1646 C C . LEU A 1 210 ? 4.125 29.594 14.383 1 95.44 210 LEU A C 1
ATOM 1648 O O . LEU A 1 210 ? 4.543 28.75 13.594 1 95.44 210 LEU A O 1
ATOM 1652 N N . PRO A 1 211 ? 4.879 30.656 14.75 1 94.62 211 PRO A N 1
ATOM 1653 C CA . PRO A 1 211 ? 6.055 31.078 13.984 1 94.62 211 PRO A CA 1
ATOM 1654 C C . PRO A 1 211 ? 7.195 30.062 14.047 1 94.62 211 PRO A C 1
ATOM 1656 O O . PRO A 1 211 ? 8.055 30.047 13.156 1 94.62 211 PRO A O 1
ATOM 1659 N N . LEU A 1 212 ? 7.297 29.219 15.086 1 96.31 212 LEU A N 1
ATOM 1660 C CA . LEU A 1 212 ? 8.367 28.234 15.195 1 96.31 212 LEU A CA 1
ATOM 1661 C C . LEU A 1 212 ? 8.195 27.109 14.172 1 96.31 212 LEU A C 1
ATOM 1663 O O . LEU A 1 212 ? 9.156 26.422 13.828 1 96.31 212 LEU A O 1
ATOM 1667 N N . HIS A 1 213 ? 6.941 27.031 13.641 1 97.69 213 HIS A N 1
ATOM 1668 C CA . HIS A 1 213 ? 6.688 25.844 12.836 1 97.69 213 HIS A CA 1
ATOM 1669 C C . HIS A 1 213 ? 6.117 26.203 11.469 1 97.69 213 HIS A C 1
ATOM 1671 O O . HIS A 1 213 ? 6.219 25.422 10.523 1 97.69 213 HIS A O 1
ATOM 1677 N N . PHE A 1 214 ? 5.48 27.406 11.344 1 97.94 214 PHE A N 1
ATOM 1678 C CA . PHE A 1 214 ? 4.789 27.719 10.102 1 97.94 214 PHE A CA 1
ATOM 1679 C C . PHE A 1 214 ? 5.051 29.172 9.68 1 97.94 214 PHE A C 1
ATOM 1681 O O . PHE A 1 214 ? 5.039 30.078 10.516 1 97.94 214 PHE A O 1
ATOM 1688 N N . LEU A 1 215 ? 5.32 29.344 8.406 1 97.56 215 LEU A N 1
ATOM 1689 C CA . LEU A 1 215 ? 5.551 30.641 7.801 1 97.56 215 LEU A CA 1
ATOM 1690 C C . LEU A 1 215 ? 4.438 31 6.82 1 97.56 215 LEU A C 1
ATOM 1692 O O . LEU A 1 215 ? 4.066 30.172 5.98 1 97.56 215 LEU A O 1
ATOM 1696 N N . PRO A 1 216 ? 3.859 32.188 6.957 1 96.69 216 PRO A N 1
ATOM 1697 C CA . PRO A 1 216 ? 2.838 32.594 5.98 1 96.69 216 PRO A CA 1
ATOM 1698 C C . PRO A 1 216 ? 3.398 32.75 4.57 1 96.69 216 PRO A C 1
ATOM 1700 O O . PRO A 1 216 ? 4.5 33.281 4.398 1 96.69 216 PRO A O 1
ATOM 1703 N N . LYS A 1 217 ? 2.783 32.094 3.654 1 95.75 217 LYS A N 1
ATOM 1704 C CA . LYS A 1 217 ? 3.102 32.25 2.236 1 95.75 217 LYS A CA 1
ATOM 1705 C C . LYS A 1 217 ? 1.919 32.812 1.46 1 95.75 217 LYS A C 1
ATOM 1707 O O . LYS A 1 217 ? 1.219 32.094 0.755 1 95.75 217 LYS A O 1
ATOM 1712 N N . ARG A 1 218 ? 1.631 34.156 1.455 1 90.81 218 ARG A N 1
ATOM 1713 C CA . ARG A 1 218 ? 0.459 34.844 0.906 1 90.81 218 ARG A CA 1
ATOM 1714 C C . ARG A 1 218 ? 0.4 34.688 -0.61 1 90.81 218 ARG A C 1
ATOM 1716 O O . ARG A 1 218 ? -0.671 34.438 -1.175 1 90.81 218 ARG A O 1
ATOM 1723 N N . ASP A 1 219 ? 1.493 34.75 -1.323 1 90 219 ASP A N 1
ATOM 1724 C CA . ASP A 1 219 ? 1.505 34.688 -2.781 1 90 219 ASP A CA 1
ATOM 1725 C C . ASP A 1 219 ? 2.148 33.375 -3.27 1 90 219 ASP A C 1
ATOM 1727 O O . ASP A 1 219 ? 2.867 33.375 -4.27 1 90 219 ASP A O 1
ATOM 1731 N N . PHE A 1 220 ? 1.782 32.375 -2.498 1 94.69 220 PHE A N 1
ATOM 1732 C CA . PHE A 1 220 ? 2.375 31.094 -2.885 1 94.69 220 PHE A CA 1
ATOM 1733 C C . PHE A 1 220 ? 1.804 30.609 -4.211 1 94.69 220 PHE A C 1
ATOM 1735 O O . PHE A 1 220 ? 0.584 30.547 -4.383 1 94.69 220 PHE A O 1
ATOM 1742 N N . ARG A 1 221 ? 2.67 30.406 -5.098 1 94.25 221 ARG A N 1
ATOM 1743 C CA . ARG A 1 221 ? 2.316 29.875 -6.406 1 94.25 221 ARG A CA 1
ATOM 1744 C C . ARG A 1 221 ? 3.438 29 -6.961 1 94.25 221 ARG A C 1
ATOM 1746 O O . ARG A 1 221 ? 4.602 29.156 -6.578 1 94.25 221 ARG A O 1
ATOM 1753 N N . TYR A 1 222 ? 3.066 28 -7.785 1 95.62 222 TYR A N 1
ATOM 1754 C CA . TYR A 1 222 ? 4.051 27.203 -8.508 1 95.62 222 TYR A CA 1
ATOM 1755 C C . TYR A 1 222 ? 3.652 27.047 -9.969 1 95.62 222 TYR A C 1
ATOM 1757 O O . TYR A 1 222 ? 2.582 27.5 -10.383 1 95.62 222 TYR A O 1
ATOM 1765 N N . SER A 1 223 ? 4.512 26.469 -10.758 1 93.06 223 SER A N 1
ATOM 1766 C CA . SER A 1 223 ? 4.324 26.375 -12.203 1 93.06 223 SER A CA 1
ATOM 1767 C C . SER A 1 223 ? 3 25.703 -12.539 1 93.06 223 SER A C 1
ATOM 1769 O O . SER A 1 223 ? 2.662 24.656 -11.969 1 93.06 223 SER A O 1
ATOM 1771 N N . LYS A 1 224 ? 2.316 26.266 -13.469 1 90.62 224 LYS A N 1
ATOM 1772 C CA . LYS A 1 224 ? 1.036 25.734 -13.914 1 90.62 224 LYS A CA 1
ATOM 1773 C C . LYS A 1 224 ? 1.23 24.422 -14.68 1 90.62 224 LYS A C 1
ATOM 1775 O O . LYS A 1 224 ? 0.268 23.688 -14.922 1 90.62 224 LYS A O 1
ATOM 1780 N N . LYS A 1 225 ? 2.414 24.188 -15.07 1 91.69 225 LYS A N 1
ATOM 1781 C CA . LYS A 1 225 ? 2.723 22.953 -15.789 1 91.69 225 LYS A CA 1
ATOM 1782 C C . LYS A 1 225 ? 2.561 21.734 -14.883 1 91.69 225 LYS A C 1
ATOM 1784 O O . LYS A 1 225 ? 2.412 20.609 -15.367 1 91.69 225 LYS A O 1
ATOM 1789 N N . ILE A 1 226 ? 2.57 22.016 -13.594 1 93.94 226 ILE A N 1
ATOM 1790 C CA . ILE A 1 226 ? 2.43 20.938 -12.633 1 93.94 226 ILE A CA 1
ATOM 1791 C C . ILE A 1 226 ? 0.958 20.766 -12.258 1 93.94 226 ILE A C 1
ATOM 1793 O O . ILE A 1 226 ? 0.337 21.688 -11.711 1 93.94 226 ILE A O 1
ATOM 1797 N N . VAL A 1 227 ? 0.376 19.641 -12.602 1 93.81 227 VAL A N 1
ATOM 1798 C CA . VAL A 1 227 ? -1.012 19.359 -12.258 1 93.81 227 VAL A CA 1
ATOM 1799 C C . VAL A 1 227 ? -1.071 18.641 -10.906 1 93.81 227 VAL A C 1
ATOM 1801 O O . VAL A 1 227 ? -0.552 17.531 -10.766 1 93.81 227 VAL A O 1
ATOM 1804 N N . PRO A 1 228 ? -1.652 19.234 -9.922 1 96.38 228 PRO A N 1
ATOM 1805 C CA . PRO A 1 228 ? -1.723 18.594 -8.602 1 96.38 228 PRO A CA 1
ATOM 1806 C C . PRO A 1 228 ? -2.711 17.438 -8.562 1 96.38 228 PRO A C 1
ATOM 1808 O O . PRO A 1 228 ? -3.674 17.406 -9.336 1 96.38 228 PRO A O 1
ATOM 1811 N N . PHE A 1 229 ? -2.445 16.469 -7.773 1 96.56 229 PHE A N 1
ATOM 1812 C CA . PHE A 1 229 ? -3.453 15.492 -7.363 1 96.56 229 PHE A CA 1
ATOM 1813 C C . PHE A 1 229 ? -4.332 16.062 -6.258 1 96.56 229 PHE A C 1
ATOM 1815 O O . PHE A 1 229 ? -3.85 16.359 -5.164 1 96.56 229 PHE A O 1
ATOM 1822 N N . LYS A 1 230 ? -5.574 16.234 -6.527 1 97.19 230 LYS A N 1
ATOM 1823 C CA . LYS A 1 230 ? -6.469 16.859 -5.555 1 97.19 230 LYS A CA 1
ATOM 1824 C C . LYS A 1 230 ? -7.465 15.844 -4.996 1 97.19 230 LYS A C 1
ATOM 1826 O O . LYS A 1 230 ? -8.125 15.133 -5.754 1 97.19 230 LYS A O 1
ATOM 1831 N N . LEU A 1 231 ? -7.504 15.789 -3.736 1 97.19 231 LEU A N 1
ATOM 1832 C CA . LEU A 1 231 ? -8.406 14.891 -3.021 1 97.19 231 LEU A CA 1
ATOM 1833 C C . LEU A 1 231 ? -9.32 15.672 -2.086 1 97.19 231 LEU A C 1
ATOM 1835 O O . LEU A 1 231 ? -8.844 16.438 -1.236 1 97.19 231 LEU A O 1
ATOM 1839 N N . ARG A 1 232 ? -10.609 15.539 -2.266 1 96.19 232 ARG A N 1
ATOM 1840 C CA . ARG A 1 232 ? -11.578 16.141 -1.359 1 96.19 232 ARG A CA 1
ATOM 1841 C C . ARG A 1 232 ? -12.211 15.102 -0.446 1 96.19 232 ARG A C 1
ATOM 1843 O O . ARG A 1 232 ? -12.789 14.117 -0.921 1 96.19 232 ARG A O 1
ATOM 1850 N N . ILE A 1 233 ? -12.07 15.312 0.81 1 94.56 233 ILE A N 1
ATOM 1851 C CA . ILE A 1 233 ? -12.609 14.406 1.819 1 94.56 233 ILE A CA 1
ATOM 1852 C C . ILE A 1 233 ? -13.836 15.039 2.473 1 94.56 233 ILE A C 1
ATOM 1854 O O . ILE A 1 233 ? -13.734 16.094 3.104 1 94.56 233 ILE A O 1
ATOM 1858 N N . LYS A 1 234 ? -14.93 14.32 2.389 1 90.69 234 LYS A N 1
ATOM 1859 C CA . LYS A 1 234 ? -16.188 14.875 2.881 1 90.69 234 LYS A CA 1
ATOM 1860 C C . LYS A 1 234 ? -16.844 13.938 3.883 1 90.69 234 LYS A C 1
ATOM 1862 O O . LYS A 1 234 ? -16.656 12.719 3.824 1 90.69 234 LYS A O 1
ATOM 1867 N N . CYS A 1 235 ? -17.594 14.523 4.773 1 86.19 235 CYS A N 1
ATOM 1868 C CA . CYS A 1 235 ? -18.406 13.742 5.691 1 86.19 235 CYS A CA 1
ATOM 1869 C C . CYS A 1 235 ? -19.781 13.477 5.098 1 86.19 235 CYS A C 1
ATOM 1871 O O . CYS A 1 235 ? -20.281 14.266 4.297 1 86.19 235 CYS A O 1
ATOM 1873 N N . LYS A 1 236 ? -20.266 12.258 5.449 1 75 236 LYS A N 1
ATOM 1874 C CA . LYS A 1 236 ? -21.625 11.938 4.988 1 75 236 LYS A CA 1
ATOM 1875 C C . LYS A 1 236 ? -22.656 12.859 5.629 1 75 236 LYS A C 1
ATOM 1877 O O . LYS A 1 236 ? -22.641 13.07 6.844 1 75 236 LYS A O 1
ATOM 1882 N N . THR A 1 237 ? -23.281 13.789 5.023 1 62.78 237 THR A N 1
ATOM 1883 C CA . THR A 1 237 ? -24.359 14.609 5.559 1 62.78 237 THR A CA 1
ATOM 1884 C C . THR A 1 237 ? -25.656 13.82 5.629 1 62.78 237 THR A C 1
ATOM 1886 O O . THR A 1 237 ? -26.094 13.234 4.633 1 62.78 237 THR A O 1
ATOM 1889 N N . ARG A 1 238 ? -26.031 13.211 6.828 1 49.25 238 ARG A N 1
ATOM 1890 C CA . ARG A 1 238 ? -27.391 12.688 6.906 1 49.25 238 ARG A CA 1
ATOM 1891 C C . ARG A 1 238 ? -28.422 13.719 6.438 1 49.25 238 ARG A C 1
ATOM 1893 O O . ARG A 1 238 ? -28.547 14.789 7.035 1 49.25 238 ARG A O 1
ATOM 1900 N N . TYR A 1 239 ? -28.625 13.812 5.215 1 44.41 239 TYR A N 1
ATOM 1901 C CA . TYR A 1 239 ? -29.891 14.492 4.957 1 44.41 239 TYR A CA 1
ATOM 1902 C C . TYR A 1 239 ? -31.047 13.797 5.672 1 44.41 239 TYR A C 1
ATOM 1904 O O . TYR A 1 239 ? -31.406 12.672 5.332 1 44.41 239 TYR A O 1
ATOM 1912 N N . HIS A 1 240 ? -31.188 13.758 6.965 1 39.66 240 HIS A N 1
ATOM 1913 C CA . HIS A 1 240 ? -32.562 13.523 7.406 1 39.66 240 HIS A CA 1
ATOM 1914 C C . HIS A 1 240 ? -33.562 14.18 6.461 1 39.66 240 HIS A C 1
ATOM 1916 O O . HIS A 1 240 ? -33.531 15.391 6.242 1 39.66 240 HIS A O 1
ATOM 1922 N N . ASP A 1 241 ? -34.125 13.461 5.551 1 37.19 241 ASP A N 1
ATOM 1923 C CA . ASP A 1 241 ? -35.406 13.805 4.902 1 37.19 241 ASP A CA 1
ATOM 1924 C C . ASP A 1 241 ? -36.406 14.383 5.906 1 37.19 241 ASP A C 1
ATOM 1926 O O . ASP A 1 241 ? -37.281 13.68 6.391 1 37.19 241 ASP A O 1
ATOM 1930 N N . MET A 1 242 ? -36.281 15.008 7.051 1 34.69 242 MET A N 1
ATOM 1931 C CA . MET A 1 242 ? -37.531 15.719 7.363 1 34.69 242 MET A CA 1
ATOM 1932 C C . MET A 1 242 ? -38.031 16.484 6.148 1 34.69 242 MET A C 1
ATOM 1934 O O . MET A 1 242 ? -37.25 17.016 5.363 1 34.69 242 MET A O 1
ATOM 1938 N N . GLY A 1 243 ? -39.281 16.25 5.527 1 34.72 243 GLY A N 1
ATOM 1939 C CA . GLY A 1 243 ? -40.125 16.984 4.609 1 34.72 243 GLY A CA 1
ATOM 1940 C C . GLY A 1 243 ? -39.875 18.469 4.59 1 34.72 243 GLY A C 1
ATOM 1941 O O . GLY A 1 243 ? -40.5 19.203 3.82 1 34.72 243 GLY A O 1
ATOM 1942 N N . THR A 1 244 ? -40 19.125 5.824 1 33.78 244 THR A N 1
ATOM 1943 C CA . THR A 1 244 ? -40.031 20.562 5.629 1 33.78 244 THR A CA 1
ATOM 1944 C C . THR A 1 244 ? -38.75 21.047 4.973 1 33.78 244 THR A C 1
ATOM 1946 O O . THR A 1 244 ? -37.656 20.609 5.344 1 33.78 244 THR A O 1
ATOM 1949 N N . SER A 1 245 ? -38.812 21.422 3.678 1 34 245 SER A N 1
ATOM 1950 C CA . SER A 1 245 ? -38 22.234 2.783 1 34 245 SER A CA 1
ATOM 1951 C C . SER A 1 245 ? -37.156 23.234 3.564 1 34 245 SER A C 1
ATOM 1953 O O . SER A 1 245 ? -36.812 24.312 3.064 1 34 245 SER A O 1
ATOM 1955 N N . HIS A 1 246 ? -37.219 23.25 4.957 1 30.41 246 HIS A N 1
ATOM 1956 C CA . HIS A 1 246 ? -36.469 24.453 5.285 1 30.41 246 HIS A CA 1
ATOM 1957 C C . HIS A 1 246 ? -35.031 24.375 4.809 1 30.41 246 HIS A C 1
ATOM 1959 O O . HIS A 1 246 ? -34.344 23.391 5.086 1 30.41 246 HIS A O 1
ATOM 1965 N N . HIS A 1 247 ? -34.75 24.844 3.588 1 30.36 247 HIS A N 1
ATOM 1966 C CA . HIS A 1 247 ? -33.531 25.422 3.096 1 30.36 247 HIS A CA 1
ATOM 1967 C C . HIS A 1 247 ? -32.656 25.922 4.246 1 30.36 247 HIS A C 1
ATOM 1969 O O . HIS A 1 247 ? -32.781 27.062 4.68 1 30.36 247 HIS A O 1
ATOM 1975 N N . CYS A 1 248 ? -32.594 25.172 5.328 1 31.06 248 CYS A N 1
ATOM 1976 C CA . CYS A 1 248 ? -31.594 25.875 6.129 1 31.06 248 CYS A CA 1
ATOM 1977 C C . CYS A 1 248 ? -30.312 26.109 5.336 1 31.06 248 CYS A C 1
ATOM 1979 O O . CYS A 1 248 ? -29.844 25.203 4.645 1 31.06 248 CYS A O 1
ATOM 1981 N N . PRO A 1 249 ? -30.109 27.297 4.844 1 31.73 249 PRO A N 1
ATOM 1982 C CA . PRO A 1 249 ? -28.844 27.641 4.191 1 31.73 249 PRO A CA 1
ATOM 1983 C C . PRO A 1 249 ? -27.656 26.875 4.77 1 31.73 249 PRO A C 1
ATOM 1985 O O . PRO A 1 249 ? -27.719 26.406 5.91 1 31.73 249 PRO A O 1
ATOM 1988 N N . PRO A 1 250 ? -26.984 26.094 3.924 1 33.81 250 PRO A N 1
ATOM 1989 C CA . PRO A 1 250 ? -25.719 25.562 4.445 1 33.81 250 PRO A CA 1
ATOM 1990 C C . PRO A 1 250 ? -25.25 26.281 5.703 1 33.81 250 PRO A C 1
ATOM 1992 O O . PRO A 1 250 ? -25.484 27.484 5.859 1 33.81 250 PRO A O 1
ATOM 1995 N N . PRO A 1 251 ? -25.531 25.703 6.898 1 31.83 251 PRO A N 1
ATOM 1996 C CA . PRO A 1 251 ? -25.047 26.578 7.969 1 31.83 251 PRO A CA 1
ATOM 1997 C C . PRO A 1 251 ? -23.953 27.531 7.492 1 31.83 251 PRO A C 1
ATOM 1999 O O . PRO A 1 251 ? -23.047 27.125 6.742 1 31.83 251 PRO A O 1
ATOM 2002 N N . SER A 1 252 ? -24.422 28.766 7.113 1 30.56 252 SER A N 1
ATOM 2003 C CA . SER A 1 252 ? -23.5 29.891 7.129 1 30.56 252 SER A CA 1
ATOM 2004 C C . SER A 1 252 ? -22.5 29.766 8.273 1 30.56 252 SER A C 1
ATOM 2006 O O . SER A 1 252 ? -22.797 30.094 9.414 1 30.56 252 SER A O 1
ATOM 2008 N N . ILE A 1 253 ? -22.156 28.562 8.586 1 32.31 253 ILE A N 1
ATOM 2009 C CA . ILE A 1 253 ? -21.062 28.703 9.555 1 32.31 253 ILE A CA 1
ATOM 2010 C C . ILE A 1 253 ? -20.312 30 9.312 1 32.31 253 ILE A C 1
ATOM 2012 O O . ILE A 1 253 ? -19.422 30.078 8.469 1 32.31 253 ILE A O 1
ATOM 2016 N N . ALA A 1 254 ? -21.188 31 9.016 1 31.34 254 ALA A N 1
ATOM 2017 C CA . ALA A 1 254 ? -20.797 32.406 9.203 1 31.34 254 ALA A CA 1
ATOM 2018 C C . ALA A 1 254 ? -20.344 32.656 10.641 1 31.34 254 ALA A C 1
ATOM 2020 O O . ALA A 1 254 ? -21.156 32.688 11.562 1 31.34 254 ALA A O 1
ATOM 2021 N N . LEU A 1 255 ? -19.75 31.922 11.508 1 32.25 255 LEU A N 1
ATOM 2022 C CA . LEU A 1 255 ? -19.469 32.906 12.555 1 32.25 255 LEU A CA 1
ATOM 2023 C C . LEU A 1 255 ? -19.484 34.312 11.992 1 32.25 255 LEU A C 1
ATOM 2025 O O . LEU A 1 255 ? -19.047 34.562 10.867 1 32.25 255 LEU A O 1
ATOM 2029 N N . PRO A 1 256 ? -20.719 35.188 12.289 1 33.47 256 PRO A N 1
ATOM 2030 C CA . PRO A 1 256 ? -20.812 36.531 11.727 1 33.47 256 PRO A CA 1
ATOM 2031 C C . PRO A 1 256 ? -19.484 37.031 11.188 1 33.47 256 PRO A C 1
ATOM 2033 O O . PRO A 1 256 ? -19.422 37.531 10.055 1 33.47 256 PRO A O 1
ATOM 2036 N N . GLY A 1 257 ? -18.953 37.75 12.094 1 33.81 257 GLY A N 1
ATOM 2037 C CA . GLY A 1 257 ? -17.859 38.688 11.867 1 33.81 257 GLY A CA 1
ATOM 2038 C C . GLY A 1 257 ? -16.672 38.062 11.164 1 33.81 257 GLY A C 1
ATOM 2039 O O . GLY A 1 257 ? -15.648 38.719 10.953 1 33.81 257 GLY A O 1
ATOM 2040 N N . ALA A 1 258 ? -16.5 36.688 11.547 1 35.53 258 ALA A N 1
ATOM 2041 C CA . ALA A 1 258 ? -15.258 36.344 10.867 1 35.53 258 ALA A CA 1
ATOM 2042 C C . ALA A 1 258 ? -15.438 36.375 9.352 1 35.53 258 ALA A C 1
ATOM 2044 O O . ALA A 1 258 ? -16.375 35.75 8.828 1 35.53 258 ALA A O 1
ATOM 2045 N N . THR A 1 259 ? -15.461 37.375 8.539 1 38.75 259 THR A N 1
ATOM 2046 C CA . THR A 1 259 ? -15.18 37.531 7.117 1 38.75 259 THR A CA 1
ATOM 2047 C C . THR A 1 259 ? -14.766 36.188 6.508 1 38.75 259 THR A C 1
ATOM 2049 O O . THR A 1 259 ? -14.016 35.438 7.121 1 38.75 259 THR A O 1
ATOM 2052 N N . SER A 1 260 ? -15.641 35.188 5.926 1 44.5 260 SER A N 1
ATOM 2053 C CA . SER A 1 260 ? -15.25 34.25 4.895 1 44.5 260 SER A CA 1
ATOM 2054 C C . SER A 1 260 ? -13.797 34.438 4.477 1 44.5 260 SER A C 1
ATOM 2056 O O . SER A 1 260 ? -13.523 35.094 3.459 1 44.5 260 SER A O 1
ATOM 2058 N N . ASN A 1 261 ? -13.023 35.062 5.277 1 49.97 261 ASN A N 1
ATOM 2059 C CA . ASN A 1 261 ? -11.758 35.75 5.566 1 49.97 261 ASN A CA 1
ATOM 2060 C C . ASN A 1 261 ? -10.578 35 4.945 1 49.97 261 ASN A C 1
ATOM 2062 O O . ASN A 1 261 ? -10.688 33.812 4.617 1 49.97 261 ASN A O 1
ATOM 2066 N N . ASP A 1 262 ? -9.297 35.594 4.695 1 77.44 262 ASP A N 1
ATOM 2067 C CA . ASP A 1 262 ? -7.992 35.594 4.031 1 77.44 262 ASP A CA 1
ATOM 2068 C C . ASP A 1 262 ? -7.195 34.344 4.379 1 77.44 262 ASP A C 1
ATOM 2070 O O . ASP A 1 262 ? -6.301 34.406 5.223 1 77.44 262 ASP A O 1
ATOM 2074 N N . LEU A 1 263 ? -7.926 33.156 4.031 1 90.44 263 LEU A N 1
ATOM 2075 C CA . LEU A 1 263 ? -7.016 32.031 4.199 1 90.44 263 LEU A CA 1
ATOM 2076 C C . LEU A 1 263 ? -5.793 32.156 3.297 1 90.44 263 LEU A C 1
ATOM 2078 O O . LEU A 1 263 ? -5.914 32.594 2.145 1 90.44 263 LEU A O 1
ATOM 2082 N N . ILE A 1 264 ? -4.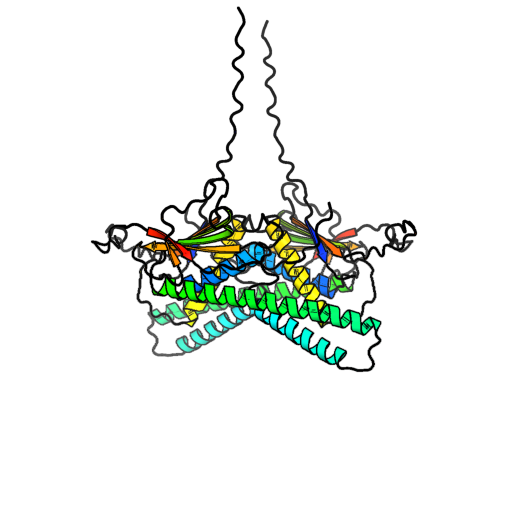773 31.969 3.891 1 95.25 264 ILE A N 1
ATOM 2083 C CA . ILE A 1 264 ? -3.527 31.984 3.133 1 95.25 264 ILE A CA 1
ATOM 2084 C C . ILE A 1 264 ? -2.775 30.672 3.361 1 95.25 264 ILE A C 1
ATOM 2086 O O . ILE A 1 264 ? -3.113 29.906 4.266 1 95.25 264 ILE A O 1
ATOM 2090 N N . TRP A 1 265 ? -1.872 30.406 2.555 1 96.69 265 TRP A N 1
ATOM 2091 C CA . TRP A 1 265 ? -1.023 29.234 2.73 1 96.69 265 TRP A CA 1
ATOM 2092 C C . TRP A 1 265 ? 0.075 29.516 3.752 1 96.69 265 TRP A C 1
ATOM 2094 O O . TRP A 1 265 ? 0.666 30.594 3.766 1 96.69 265 TRP A O 1
ATOM 2104 N N . PHE A 1 266 ? 0.289 28.625 4.617 1 97.5 266 PHE A N 1
ATOM 2105 C CA . PHE A 1 266 ? 1.428 28.594 5.527 1 97.5 266 PHE A CA 1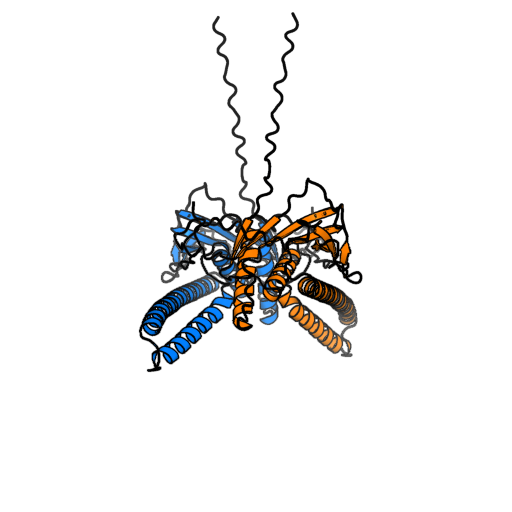
ATOM 2106 C C . PHE A 1 266 ? 2.352 27.422 5.199 1 97.5 266 PHE A C 1
ATOM 2108 O O . PHE A 1 266 ? 1.89 26.297 4.988 1 97.5 266 PHE A O 1
ATOM 2115 N N . GLN A 1 267 ? 3.59 27.672 5.113 1 98.25 267 GLN A N 1
ATOM 2116 C CA . GLN A 1 267 ? 4.574 26.625 4.879 1 98.25 267 GLN A CA 1
ATOM 2117 C C . GLN A 1 267 ? 5.133 26.094 6.195 1 98.25 267 GLN A C 1
ATOM 2119 O O . GLN A 1 267 ? 5.594 26.875 7.035 1 98.25 267 GLN A O 1
ATOM 2124 N N . CYS A 1 268 ? 5.027 24.812 6.391 1 98.62 268 CYS A N 1
ATOM 2125 C CA . CYS A 1 268 ? 5.742 24.203 7.504 1 98.62 268 CYS A CA 1
ATOM 2126 C C . CYS A 1 268 ? 7.246 24.422 7.371 1 98.62 268 CYS A C 1
ATOM 2128 O O . CYS A 1 268 ? 7.812 24.219 6.297 1 98.62 268 CYS A O 1
ATOM 2130 N N . ARG A 1 269 ? 7.891 24.812 8.43 1 98.06 269 ARG A N 1
ATOM 2131 C CA . ARG A 1 269 ? 9.32 25.109 8.406 1 98.06 269 ARG A CA 1
ATOM 2132 C C . ARG A 1 269 ? 10.141 23.828 8.312 1 98.06 269 ARG A C 1
ATOM 2134 O O . ARG A 1 269 ? 11.328 23.875 7.984 1 98.06 269 ARG A O 1
ATOM 2141 N N . HIS A 1 270 ? 9.539 22.75 8.656 1 98.19 270 HIS A N 1
ATOM 2142 C CA . HIS A 1 270 ? 10.211 21.453 8.641 1 98.19 270 HIS A CA 1
ATOM 2143 C C . HIS A 1 270 ? 9.93 20.703 7.352 1 98.19 270 HIS A C 1
ATOM 2145 O O . HIS A 1 270 ? 8.781 20.609 6.922 1 98.19 270 HIS A O 1
ATOM 2151 N N . ALA A 1 271 ? 10.906 20.266 6.707 1 98.25 271 ALA A N 1
ATOM 2152 C CA . ALA A 1 271 ? 10.797 19.469 5.484 1 98.25 271 ALA A CA 1
ATOM 2153 C C . ALA A 1 271 ? 11.445 18.109 5.66 1 98.25 271 ALA A C 1
ATOM 2155 O O . ALA A 1 271 ? 12.234 17.906 6.586 1 98.25 271 ALA A O 1
ATOM 2156 N N . ILE A 1 272 ? 11.039 17.203 4.934 1 98.19 272 ILE A N 1
ATOM 2157 C CA . ILE A 1 272 ? 11.641 15.875 4.945 1 98.19 272 ILE A CA 1
ATOM 2158 C C . ILE A 1 272 ? 12.531 15.703 3.723 1 98.19 272 ILE A C 1
ATOM 2160 O O . ILE A 1 272 ? 12.07 15.812 2.586 1 98.19 272 ILE A O 1
ATOM 2164 N N . LYS A 1 273 ? 13.766 15.461 3.959 1 96.94 273 LYS A N 1
ATOM 2165 C CA . LYS A 1 273 ? 14.695 15.141 2.877 1 96.94 273 LYS A CA 1
ATOM 2166 C C . LYS A 1 273 ? 14.719 13.641 2.6 1 96.94 273 LYS A C 1
ATOM 2168 O O . LYS A 1 273 ? 14.914 12.836 3.516 1 96.94 273 LYS A O 1
ATOM 2173 N N . GLY A 1 274 ? 14.461 13.258 1.345 1 95.94 274 GLY A N 1
ATOM 2174 C CA . GLY A 1 274 ? 14.484 11.859 0.963 1 95.94 274 GLY A CA 1
ATOM 2175 C C . GLY A 1 274 ? 15.852 11.219 1.102 1 95.94 274 GLY A C 1
ATOM 2176 O O . GLY A 1 274 ? 16.859 11.914 1.19 1 95.94 274 GLY A O 1
ATOM 2177 N N . LEU A 1 275 ? 15.852 9.922 1.164 1 93.12 275 LEU A N 1
ATOM 2178 C CA . LEU A 1 275 ? 17.094 9.164 1.255 1 93.12 275 LEU A CA 1
ATOM 2179 C C . LEU A 1 275 ? 17.609 8.789 -0.132 1 93.12 275 LEU A C 1
ATOM 2181 O O . LEU A 1 275 ? 16.812 8.602 -1.06 1 93.12 275 LEU A O 1
ATOM 2185 N N . THR A 1 276 ? 18.812 8.773 -0.377 1 73.88 276 THR A N 1
ATOM 2186 C CA . THR A 1 276 ? 19.422 8.312 -1.621 1 73.88 276 THR A CA 1
ATOM 2187 C C . THR A 1 276 ? 19.25 6.805 -1.777 1 73.88 276 THR A C 1
ATOM 2189 O O . THR A 1 276 ? 19.672 6.035 -0.91 1 73.88 276 THR A O 1
ATOM 2192 N N . ILE A 1 277 ? 18.25 6.344 -2.402 1 64.75 277 ILE A N 1
ATOM 2193 C CA . ILE A 1 277 ? 18.094 4.906 -2.609 1 64.75 277 ILE A CA 1
ATOM 2194 C C . ILE A 1 277 ? 18.844 4.484 -3.871 1 64.75 277 ILE A C 1
ATOM 2196 O O . ILE A 1 277 ? 18.672 5.086 -4.934 1 64.75 277 ILE A O 1
ATOM 2200 N N . LYS A 1 278 ? 20.031 3.932 -3.783 1 53.78 278 LYS A N 1
ATOM 2201 C CA . LYS A 1 278 ? 20.781 3.457 -4.941 1 53.78 278 LYS A CA 1
ATOM 2202 C C . LYS A 1 278 ? 19.891 2.645 -5.879 1 53.78 278 LYS A C 1
ATOM 2204 O O . LYS A 1 278 ? 19.438 1.554 -5.527 1 53.78 278 LYS A O 1
ATOM 2209 N N . THR A 1 279 ? 18.922 3.215 -6.488 1 48.81 279 THR A N 1
ATOM 2210 C CA . THR A 1 279 ? 18.266 2.461 -7.555 1 48.81 279 THR A CA 1
ATOM 2211 C C . THR A 1 279 ? 19.281 2.045 -8.617 1 48.81 279 THR A C 1
ATOM 2213 O O . THR A 1 279 ? 20.062 2.871 -9.094 1 48.81 279 THR A O 1
ATOM 2216 N N . PRO A 1 280 ? 19.625 0.843 -8.922 1 39.5 280 PRO A N 1
ATOM 2217 C CA . PRO A 1 280 ? 20.531 0.556 -10.039 1 39.5 280 PRO A CA 1
ATOM 2218 C C . PRO A 1 280 ? 20.141 1.3 -11.312 1 39.5 280 PRO A C 1
ATOM 2220 O O . PRO A 1 280 ? 18.969 1.331 -11.68 1 39.5 280 PRO A O 1
ATOM 2223 N N . LEU A 1 281 ? 20.844 2.391 -11.625 1 33.41 281 LEU A N 1
ATOM 2224 C CA . LEU A 1 281 ? 20.688 3.146 -12.859 1 33.41 281 LEU A CA 1
ATOM 2225 C C . LEU A 1 281 ? 20.453 2.215 -14.039 1 33.41 281 LEU A C 1
ATOM 2227 O O . LEU A 1 281 ? 21.094 1.175 -14.164 1 33.41 281 LEU A O 1
ATOM 2231 N N . THR A 1 282 ? 19.234 2.168 -14.633 1 33.22 282 THR A N 1
ATOM 2232 C CA . THR A 1 282 ? 19.188 1.667 -16 1 33.22 282 THR A CA 1
ATOM 2233 C C . THR A 1 282 ? 20.391 2.162 -16.797 1 33.22 282 THR A C 1
ATOM 2235 O O . THR A 1 282 ? 20.625 3.369 -16.891 1 33.22 282 THR A O 1
ATOM 2238 N N . GLU A 1 283 ? 21.5 1.569 -16.75 1 27.02 283 GLU A N 1
ATOM 2239 C CA . GLU A 1 283 ? 22.531 1.958 -17.688 1 27.02 283 GLU A CA 1
ATOM 2240 C C . GLU A 1 283 ? 21.938 2.383 -19.031 1 27.02 283 GLU A C 1
ATOM 2242 O O . GLU A 1 283 ? 21.172 1.634 -19.641 1 27.02 283 GLU A O 1
ATOM 2247 N N . GLU A 1 284 ? 21.75 3.67 -19.359 1 25.94 284 GLU A N 1
ATOM 2248 C CA . GLU A 1 284 ? 21.859 4.027 -20.766 1 25.94 284 GLU A CA 1
ATOM 2249 C C . GLU A 1 284 ? 23.078 3.373 -21.406 1 25.94 284 GLU A C 1
ATOM 2251 O O . GLU A 1 284 ? 24.141 3.309 -20.797 1 25.94 284 GLU A O 1
ATOM 2256 N N . MET B 1 1 ? -16.438 19.125 -65.375 1 23 1 MET B N 1
ATOM 2257 C CA . MET B 1 1 ? -15.094 18.906 -64.812 1 23 1 MET B CA 1
ATOM 2258 C C . MET B 1 1 ? -15.109 18.875 -63.281 1 23 1 MET B C 1
ATOM 2260 O O . MET B 1 1 ? -15.18 19.922 -62.656 1 23 1 MET B O 1
ATOM 2264 N N . ARG B 1 2 ? -15.938 18.031 -62.656 1 24.36 2 ARG B N 1
ATOM 2265 C CA . ARG B 1 2 ? -16.312 17.656 -61.312 1 24.36 2 ARG B CA 1
ATOM 2266 C C . ARG B 1 2 ? -15.102 17.188 -60.5 1 24.36 2 ARG B C 1
ATOM 2268 O O . ARG B 1 2 ? -14.477 16.172 -60.875 1 24.36 2 ARG B O 1
ATOM 2275 N N . ARG B 1 3 ? -14.211 18.188 -60.031 1 24.17 3 ARG B N 1
ATOM 2276 C CA . ARG B 1 3 ? -13.039 17.969 -59.188 1 24.17 3 ARG B CA 1
ATOM 2277 C C . ARG B 1 3 ? -13.391 17.125 -57.969 1 24.17 3 ARG B C 1
ATOM 2279 O O . ARG B 1 3 ? -14.281 17.484 -57.188 1 24.17 3 ARG B O 1
ATOM 2286 N N . ARG B 1 4 ? -13.281 15.773 -58.031 1 25.55 4 ARG B N 1
ATOM 2287 C CA . ARG B 1 4 ? -13.289 14.719 -57.031 1 25.55 4 ARG B CA 1
ATOM 2288 C C . ARG B 1 4 ? -12.398 15.086 -55.844 1 25.55 4 ARG B C 1
ATOM 2290 O O . ARG B 1 4 ? -11.18 15.18 -56 1 25.55 4 ARG B O 1
ATOM 2297 N N . GLU B 1 5 ? -12.859 16.062 -55.031 1 28.06 5 GLU B N 1
ATOM 2298 C CA . GLU B 1 5 ? -12.188 16.391 -53.781 1 28.06 5 GLU B CA 1
ATOM 2299 C C . GLU B 1 5 ? -11.891 15.133 -52.969 1 28.06 5 GLU B C 1
ATOM 2301 O O . GLU B 1 5 ? -12.797 14.344 -52.656 1 28.06 5 GLU B O 1
ATOM 2306 N N . GLU B 1 6 ? -10.711 14.484 -53.219 1 27.17 6 GLU B N 1
ATOM 2307 C CA . GLU B 1 6 ? -10.094 13.406 -52.438 1 27.17 6 GLU B CA 1
ATOM 2308 C C . GLU B 1 6 ? -10.047 13.742 -50.969 1 27.17 6 GLU B C 1
ATOM 2310 O O . GLU B 1 6 ? -9.555 14.797 -50.562 1 27.17 6 GLU B O 1
ATOM 2315 N N . GLY B 1 7 ? -11.164 13.477 -50.25 1 27.72 7 GLY B N 1
ATOM 2316 C CA . GLY B 1 7 ? -11.273 13.547 -48.812 1 27.72 7 GLY B CA 1
ATOM 2317 C C . GLY B 1 7 ? -10.086 12.93 -48.094 1 27.72 7 GLY B C 1
ATOM 2318 O O . GLY B 1 7 ? -9.68 11.805 -48.406 1 27.72 7 GLY B O 1
ATOM 2319 N N . GLU B 1 8 ? -9.07 13.758 -47.688 1 31.3 8 GLU B N 1
ATOM 2320 C CA . GLU B 1 8 ? -7.938 13.453 -46.812 1 31.3 8 GLU B CA 1
ATOM 2321 C C . GLU B 1 8 ? -8.375 12.602 -45.625 1 31.3 8 GLU B C 1
ATOM 2323 O O . GLU B 1 8 ? -9.359 12.914 -44.969 1 31.3 8 GLU B O 1
ATOM 2328 N N . GLY B 1 9 ? -8.211 11.242 -45.719 1 28.06 9 GLY B N 1
ATOM 2329 C CA . GLY B 1 9 ? -8.305 10.25 -44.656 1 28.06 9 GLY B CA 1
ATOM 2330 C C . GLY B 1 9 ? -7.613 10.688 -43.375 1 28.06 9 GLY B C 1
ATOM 2331 O O . GLY B 1 9 ? -6.465 11.141 -43.406 1 28.06 9 GLY B O 1
ATOM 2332 N N . GLU B 1 10 ? -8.367 11.305 -42.438 1 33.31 10 GLU B N 1
ATOM 2333 C CA . GLU B 1 10 ? -7.965 11.5 -41.062 1 33.31 10 GLU B CA 1
ATOM 2334 C C . GLU B 1 10 ? -7.207 10.289 -40.531 1 33.31 10 GLU B C 1
ATOM 2336 O O . GLU B 1 10 ? -7.727 9.172 -40.531 1 33.31 10 GLU B O 1
ATOM 2341 N N . GLY B 1 11 ? -5.879 10.203 -40.656 1 28.89 11 GLY B N 1
ATOM 2342 C CA . GLY B 1 11 ? -5.008 9.25 -39.969 1 28.89 11 GLY B CA 1
ATOM 2343 C C . GLY B 1 11 ? -5.332 9.078 -38.5 1 28.89 11 GLY B C 1
ATOM 2344 O O . GLY B 1 11 ? -5.406 10.062 -37.75 1 28.89 11 GLY B O 1
ATOM 2345 N N . GLU B 1 12 ? -6.141 8.109 -38.125 1 32.78 12 GLU B N 1
ATOM 2346 C CA . GLU B 1 12 ? -6.32 7.566 -36.781 1 32.78 12 GLU B CA 1
ATOM 2347 C C . GLU B 1 12 ? -4.984 7.441 -36.062 1 32.78 12 GLU B C 1
ATOM 2349 O O . GLU B 1 12 ? -4.098 6.715 -36.5 1 32.78 12 GLU B O 1
ATOM 2354 N N . SER B 1 13 ? -4.387 8.438 -35.562 1 33.34 13 SER B N 1
ATOM 2355 C CA . SER B 1 13 ? -3.326 8.25 -34.562 1 33.34 13 SER B CA 1
ATOM 2356 C C . SER B 1 13 ? -3.684 7.148 -33.562 1 33.34 13 SER B C 1
ATOM 2358 O O . SER B 1 13 ? -4.578 7.328 -32.75 1 33.34 13 SER B O 1
ATOM 2360 N N . ARG B 1 14 ? -3.732 5.852 -33.906 1 30.94 14 ARG B N 1
ATOM 2361 C CA . ARG B 1 14 ? -3.633 4.688 -33.031 1 30.94 14 ARG B CA 1
ATOM 2362 C C . ARG B 1 14 ? -2.562 4.895 -31.969 1 30.94 14 ARG B C 1
ATOM 2364 O O . ARG B 1 14 ? -1.373 4.965 -32.281 1 30.94 14 ARG B O 1
ATOM 2371 N N . SER B 1 15 ? -2.732 5.715 -31.047 1 37.09 15 SER B N 1
ATOM 2372 C CA . SER B 1 15 ? -1.888 5.586 -29.859 1 37.09 15 SER B CA 1
ATOM 2373 C C . SER B 1 15 ? -1.549 4.125 -29.578 1 37.09 15 SER B C 1
ATOM 2375 O O . SER B 1 15 ? -2.439 3.316 -29.312 1 37.09 15 SER B O 1
ATOM 2377 N N . GLU B 1 16 ? -0.781 3.441 -30.344 1 37.5 16 GLU B N 1
ATOM 2378 C CA . GLU B 1 16 ? -0.141 2.162 -30.047 1 37.5 16 GLU B CA 1
ATOM 2379 C C . GLU B 1 16 ? 0.174 2.031 -28.562 1 37.5 16 GLU B C 1
ATOM 2381 O O . GLU B 1 16 ? 1.113 2.656 -28.062 1 37.5 16 GLU B O 1
ATOM 2386 N N . SER B 1 17 ? -0.702 2.223 -27.656 1 44.06 17 SER B N 1
ATOM 2387 C CA . SER B 1 17 ? -0.466 1.771 -26.281 1 44.06 17 SER B CA 1
ATOM 2388 C C . SER B 1 17 ? 0.455 0.557 -26.25 1 44.06 17 SER B C 1
ATOM 2390 O O . SER B 1 17 ? 0.042 -0.552 -26.594 1 44.06 17 SER B O 1
ATOM 2392 N N . GLU B 1 18 ? 1.667 0.548 -26.75 1 50.72 18 GLU B N 1
ATOM 2393 C CA . GLU B 1 18 ? 2.754 -0.426 -26.781 1 50.72 18 GLU B CA 1
ATOM 2394 C C . GLU B 1 18 ? 2.809 -1.23 -25.484 1 50.72 18 GLU B C 1
ATOM 2396 O O . GLU B 1 18 ? 2.477 -0.717 -24.406 1 50.72 18 GLU B O 1
ATOM 2401 N N . ASN B 1 19 ? 2.521 -2.588 -25.547 1 67.31 19 ASN B N 1
ATOM 2402 C CA . ASN B 1 19 ? 2.727 -3.658 -24.578 1 67.31 19 ASN B CA 1
ATOM 2403 C C . ASN B 1 19 ? 4.027 -3.471 -23.797 1 67.31 19 ASN B C 1
ATOM 2405 O O . ASN B 1 19 ? 5.031 -4.125 -24.094 1 67.31 19 ASN B O 1
ATOM 2409 N N . TYR B 1 20 ? 4.164 -2.322 -23.125 1 84.38 20 TYR B N 1
ATOM 2410 C CA . TYR B 1 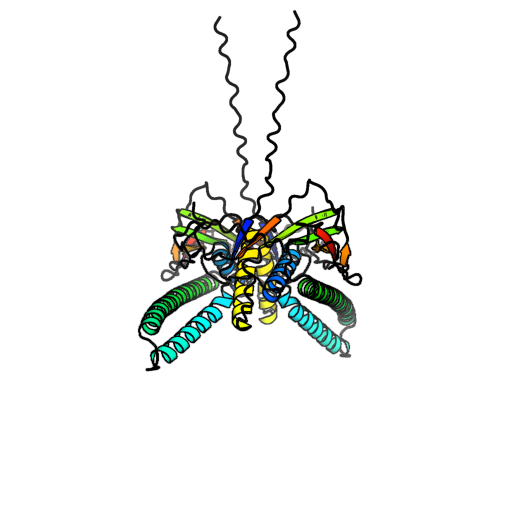20 ? 5.34 -1.991 -22.328 1 84.38 20 TYR B CA 1
ATOM 2411 C C . TYR B 1 20 ? 5.5 -2.957 -21.156 1 84.38 20 TYR B C 1
ATOM 2413 O O . TYR B 1 20 ? 4.516 -3.324 -20.516 1 84.38 20 TYR B O 1
ATOM 2421 N N . ILE B 1 21 ? 6.68 -3.613 -21.141 1 92.69 21 ILE B N 1
ATOM 2422 C CA . ILE B 1 21 ? 7.035 -4.492 -20.047 1 92.69 21 ILE B CA 1
ATOM 2423 C C . ILE B 1 21 ? 7.926 -3.744 -19.047 1 92.69 21 ILE B C 1
ATOM 2425 O O . ILE B 1 21 ? 8.977 -3.213 -19.438 1 92.69 21 ILE B O 1
ATOM 2429 N N . LYS B 1 22 ? 7.398 -3.57 -17.875 1 94.69 22 LYS B N 1
ATOM 2430 C CA . LYS B 1 22 ? 8.219 -2.982 -16.828 1 94.69 22 LYS B CA 1
ATOM 2431 C C . LYS B 1 22 ? 9.188 -4.008 -16.234 1 94.69 22 LYS B C 1
ATOM 2433 O O . LYS B 1 22 ? 8.773 -5.102 -15.844 1 94.69 22 LYS B O 1
ATOM 2438 N N . GLU B 1 23 ? 10.508 -3.672 -16.188 1 93.69 23 GLU B N 1
ATOM 2439 C CA . GLU B 1 23 ? 11.516 -4.605 -15.695 1 93.69 23 GLU B CA 1
ATOM 2440 C C . GLU B 1 23 ? 12.008 -4.195 -14.312 1 93.69 23 GLU B C 1
ATOM 2442 O O . GLU B 1 23 ? 12.266 -3.018 -14.062 1 93.69 23 GLU B O 1
ATOM 2447 N N . ILE B 1 24 ? 12.008 -5.176 -13.438 1 94 24 ILE B N 1
ATOM 2448 C CA . ILE B 1 24 ? 12.617 -4.953 -12.133 1 94 24 ILE B CA 1
ATOM 2449 C C . ILE B 1 24 ? 13.703 -5.996 -11.883 1 94 24 ILE B C 1
ATOM 2451 O O . ILE B 1 24 ? 13.586 -7.137 -12.336 1 94 24 ILE B O 1
ATOM 2455 N N . GLU B 1 25 ? 14.75 -5.555 -11.164 1 90.69 25 GLU B N 1
ATOM 2456 C CA . GLU B 1 25 ? 15.883 -6.434 -10.914 1 90.69 25 GLU B CA 1
ATOM 2457 C C . GLU B 1 25 ? 16.078 -6.684 -9.422 1 90.69 25 GLU B C 1
ATOM 2459 O O . GLU B 1 25 ? 15.898 -5.773 -8.609 1 90.69 25 GLU B O 1
ATOM 2464 N N . THR B 1 26 ? 16.297 -7.879 -9.094 1 87.44 26 THR B N 1
ATOM 2465 C CA . THR B 1 26 ? 16.641 -8.234 -7.719 1 87.44 26 THR B CA 1
ATOM 2466 C C . THR B 1 26 ? 18.141 -8.438 -7.574 1 87.44 26 THR B C 1
ATOM 2468 O O . THR B 1 26 ? 18.828 -8.805 -8.531 1 87.44 26 THR B O 1
ATOM 2471 N N . THR B 1 27 ? 18.641 -8.188 -6.375 1 77.5 27 THR B N 1
ATOM 2472 C CA . THR B 1 27 ? 20.062 -8.375 -6.105 1 77.5 27 THR B CA 1
ATOM 2473 C C . THR B 1 27 ? 20.375 -9.852 -5.887 1 77.5 27 THR B C 1
ATOM 2475 O O . THR B 1 27 ? 21.547 -10.25 -5.918 1 77.5 27 THR B O 1
ATOM 2478 N N . ALA B 1 28 ? 19.375 -10.641 -5.766 1 80.19 28 ALA B N 1
ATOM 2479 C CA . ALA B 1 28 ? 19.578 -12.07 -5.555 1 80.19 28 ALA B CA 1
ATOM 2480 C C . ALA B 1 28 ? 20.062 -12.742 -6.832 1 80.19 28 ALA B C 1
ATOM 2482 O O . ALA B 1 28 ? 19.672 -12.359 -7.938 1 80.19 28 ALA B O 1
ATOM 2483 N N . GLU B 1 29 ? 20.906 -13.672 -6.699 1 77.69 29 GLU B N 1
ATOM 2484 C CA . GLU B 1 29 ? 21.453 -14.391 -7.84 1 77.69 29 GLU B CA 1
ATOM 2485 C C . GLU B 1 29 ? 20.438 -15.367 -8.422 1 77.69 29 GLU B C 1
ATOM 2487 O O . GLU B 1 29 ? 20.516 -15.719 -9.602 1 77.69 29 GLU B O 1
ATOM 2492 N N . THR B 1 30 ? 19.578 -15.812 -7.555 1 81.31 30 THR B N 1
ATOM 2493 C CA . THR B 1 30 ? 18.547 -16.75 -8.008 1 81.31 30 THR B CA 1
ATOM 2494 C C . THR B 1 30 ? 17.203 -16.422 -7.379 1 81.31 30 THR B C 1
ATOM 2496 O O . THR B 1 30 ? 17.141 -15.867 -6.277 1 81.31 30 THR B O 1
ATOM 2499 N N . LEU B 1 31 ? 16.203 -16.672 -8.156 1 87 31 LEU B N 1
ATOM 2500 C CA . LEU B 1 31 ? 14.844 -16.547 -7.652 1 87 31 LEU B CA 1
ATOM 2501 C C . LEU B 1 31 ? 14.297 -17.906 -7.23 1 87 31 LEU B C 1
ATOM 2503 O O . LEU B 1 31 ? 13.883 -18.703 -8.078 1 87 31 LEU B O 1
ATOM 2507 N N . ASP B 1 32 ? 14.344 -18.141 -6.035 1 86.69 32 ASP B N 1
ATOM 2508 C CA . ASP B 1 32 ? 13.859 -19.438 -5.59 1 86.69 32 ASP B CA 1
ATOM 2509 C C . ASP B 1 32 ? 12.336 -19.453 -5.469 1 86.69 32 ASP B C 1
ATOM 2511 O O . ASP B 1 32 ? 11.688 -18.422 -5.645 1 86.69 32 ASP B O 1
ATOM 2515 N N . GLU B 1 33 ? 11.773 -20.641 -5.188 1 90.31 33 GLU B N 1
ATOM 2516 C CA . GLU B 1 33 ? 10.328 -20.859 -5.16 1 90.31 33 GLU B CA 1
ATOM 2517 C C . GLU B 1 33 ? 9.664 -20.031 -4.066 1 90.31 33 GLU B C 1
ATOM 2519 O O . GLU B 1 33 ? 8.57 -19.516 -4.262 1 90.31 33 GLU B O 1
ATOM 2524 N N . ALA B 1 34 ? 10.375 -19.953 -2.93 1 91.19 34 ALA B N 1
ATOM 2525 C CA . ALA B 1 34 ? 9.812 -19.219 -1.795 1 91.19 34 ALA B CA 1
ATOM 2526 C C . ALA B 1 34 ? 9.68 -17.734 -2.111 1 91.19 34 ALA B C 1
ATOM 2528 O O . ALA B 1 34 ? 8.68 -17.109 -1.749 1 91.19 34 ALA B O 1
ATOM 2529 N N . VAL B 1 35 ? 10.648 -17.219 -2.807 1 92.69 35 VAL B N 1
ATOM 2530 C CA . VAL B 1 35 ? 10.633 -15.805 -3.172 1 92.69 35 VAL B CA 1
ATOM 2531 C C . VAL B 1 35 ? 9.539 -15.547 -4.203 1 92.69 35 VAL B C 1
ATOM 2533 O O . VAL B 1 35 ? 8.75 -14.609 -4.059 1 92.69 35 VAL B O 1
ATOM 2536 N N . ILE B 1 36 ? 9.43 -16.391 -5.191 1 94.5 36 ILE B N 1
ATOM 2537 C CA . ILE B 1 36 ? 8.422 -16.25 -6.242 1 94.5 36 ILE B CA 1
ATOM 2538 C C . ILE B 1 36 ? 7.027 -16.344 -5.641 1 94.5 36 ILE B C 1
ATOM 2540 O O . ILE B 1 36 ? 6.152 -15.531 -5.957 1 94.5 36 ILE B O 1
ATOM 2544 N N . PHE B 1 37 ? 6.906 -17.344 -4.781 1 96.25 37 PHE B N 1
ATOM 2545 C CA . PHE B 1 37 ? 5.617 -17.516 -4.117 1 96.25 37 PHE B CA 1
ATOM 2546 C C . PHE B 1 37 ? 5.215 -16.25 -3.375 1 96.25 37 PHE B C 1
ATOM 2548 O O . PHE B 1 37 ? 4.078 -15.789 -3.486 1 96.25 37 PHE B O 1
ATOM 2555 N N . HIS B 1 38 ? 6.109 -15.688 -2.637 1 96.19 38 HIS B N 1
ATOM 2556 C CA . HIS B 1 38 ? 5.84 -14.492 -1.847 1 96.19 38 HIS B CA 1
ATOM 2557 C C . HIS B 1 38 ? 5.457 -13.312 -2.74 1 96.19 38 HIS B C 1
ATOM 2559 O O . HIS B 1 38 ? 4.508 -12.586 -2.439 1 96.19 38 HIS B O 1
ATOM 2565 N N . VAL B 1 39 ? 6.141 -13.172 -3.789 1 96.56 39 VAL B N 1
ATOM 2566 C CA . VAL B 1 39 ? 5.879 -12.07 -4.711 1 96.56 39 VAL B CA 1
ATOM 2567 C C . VAL B 1 39 ? 4.484 -12.219 -5.316 1 96.56 39 VAL B C 1
ATOM 2569 O O . VAL B 1 39 ? 3.713 -11.258 -5.359 1 96.56 39 VAL B O 1
ATOM 2572 N N . ILE B 1 40 ? 4.129 -13.414 -5.766 1 97.88 40 ILE B N 1
ATOM 2573 C CA . ILE B 1 40 ? 2.818 -13.672 -6.348 1 97.88 40 ILE B CA 1
ATOM 2574 C C . ILE B 1 40 ? 1.728 -13.375 -5.324 1 97.88 40 ILE B C 1
ATOM 2576 O O . ILE B 1 40 ? 0.733 -12.719 -5.637 1 97.88 40 ILE B O 1
ATOM 2580 N N . LYS B 1 41 ? 1.971 -13.867 -4.129 1 97.62 41 LYS B N 1
ATOM 2581 C CA . LYS B 1 41 ? 1 -13.68 -3.053 1 97.62 41 LYS B CA 1
ATOM 2582 C C . LYS B 1 41 ? 0.739 -12.195 -2.801 1 97.62 41 LYS B C 1
ATOM 2584 O O . LYS B 1 41 ? -0.413 -11.773 -2.676 1 97.62 41 LYS B O 1
ATOM 2589 N N . GLU B 1 42 ? 1.795 -11.383 -2.723 1 97.38 42 GLU B N 1
ATOM 2590 C CA . GLU B 1 42 ? 1.676 -9.945 -2.479 1 97.38 42 GLU B CA 1
ATOM 2591 C C . GLU B 1 42 ? 0.962 -9.25 -3.631 1 97.38 42 GLU B C 1
ATOM 2593 O O . GLU B 1 42 ? 0.136 -8.359 -3.41 1 97.38 42 GLU B O 1
ATOM 2598 N N . ILE B 1 43 ? 1.251 -9.672 -4.801 1 98.19 43 ILE B N 1
ATOM 2599 C CA . ILE B 1 43 ? 0.644 -9.039 -5.965 1 98.19 43 ILE B CA 1
ATOM 2600 C C . ILE B 1 43 ? -0.83 -9.422 -6.055 1 98.19 43 ILE B C 1
ATOM 2602 O O . ILE B 1 43 ? -1.673 -8.602 -6.426 1 98.19 43 ILE B O 1
ATOM 2606 N N . VAL B 1 44 ? -1.137 -10.68 -5.746 1 98.38 44 VAL B N 1
ATOM 2607 C CA . VAL B 1 44 ? -2.533 -11.094 -5.684 1 98.38 44 VAL B CA 1
ATOM 2608 C C . VAL B 1 44 ? -3.295 -10.211 -4.703 1 98.38 44 VAL B C 1
ATOM 2610 O O . VAL B 1 44 ? -4.371 -9.695 -5.023 1 98.38 44 VAL B O 1
ATOM 2613 N N . GLY B 1 45 ? -2.691 -10.07 -3.492 1 97.5 45 GLY B N 1
ATOM 2614 C CA . GLY B 1 45 ? -3.305 -9.195 -2.504 1 97.5 45 GLY B CA 1
ATOM 2615 C C . GLY B 1 45 ? -3.477 -7.77 -2.992 1 97.5 45 GLY B C 1
ATOM 2616 O O . GLY B 1 45 ? -4.531 -7.16 -2.789 1 97.5 45 GLY B O 1
ATOM 2617 N N . PHE B 1 46 ? -2.51 -7.258 -3.662 1 97.25 46 PHE B N 1
ATOM 2618 C CA . PHE B 1 46 ? -2.514 -5.906 -4.215 1 97.25 46 PHE B CA 1
ATOM 2619 C C . PHE B 1 46 ? -3.633 -5.742 -5.234 1 97.25 46 PHE B C 1
ATOM 2621 O O . PHE B 1 46 ? -4.398 -4.777 -5.176 1 97.25 46 PHE B O 1
ATOM 2628 N N . VAL B 1 47 ? -3.764 -6.656 -6.156 1 97.56 47 VAL B N 1
ATOM 2629 C CA . VAL B 1 47 ? -4.746 -6.59 -7.234 1 97.56 47 VAL B CA 1
ATOM 2630 C C . VAL B 1 47 ? -6.156 -6.645 -6.652 1 97.56 47 VAL B C 1
ATOM 2632 O O . VAL B 1 47 ? -7.02 -5.852 -7.031 1 97.56 47 VAL B O 1
ATOM 2635 N N . LEU B 1 48 ? -6.371 -7.543 -5.711 1 96.88 48 LEU B N 1
ATOM 2636 C CA . LEU B 1 48 ? -7.684 -7.668 -5.09 1 96.88 48 LEU B CA 1
ATOM 2637 C C . LEU B 1 48 ? -8.07 -6.383 -4.363 1 96.88 48 LEU B C 1
ATOM 2639 O O . LEU B 1 48 ? -9.203 -5.91 -4.492 1 96.88 48 LEU B O 1
ATOM 2643 N N . TYR B 1 49 ? -7.121 -5.809 -3.689 1 95.75 49 TYR B N 1
ATOM 2644 C CA . TYR B 1 49 ? -7.387 -4.621 -2.891 1 95.75 49 TYR B CA 1
ATOM 2645 C C . TYR B 1 49 ? -7.59 -3.398 -3.781 1 95.75 49 TYR B C 1
ATOM 2647 O O . TYR B 1 49 ? -8.562 -2.658 -3.621 1 95.75 49 TYR B O 1
ATOM 2655 N N . MET B 1 50 ? -6.68 -3.199 -4.711 1 95.19 50 MET B N 1
ATOM 2656 C CA . MET B 1 50 ? -6.695 -2.023 -5.574 1 95.19 50 MET B CA 1
ATOM 2657 C C . MET B 1 50 ? -7.973 -1.977 -6.406 1 95.19 50 MET B C 1
ATOM 2659 O O . MET B 1 50 ? -8.477 -0.896 -6.719 1 95.19 50 MET B O 1
ATOM 2663 N N . HIS B 1 51 ? -8.5 -3.09 -6.742 1 95.88 51 HIS B N 1
ATOM 2664 C CA . HIS B 1 51 ? -9.703 -3.15 -7.566 1 95.88 51 HIS B CA 1
ATOM 2665 C C . HIS B 1 51 ? -10.938 -3.406 -6.719 1 95.88 51 HIS B C 1
ATOM 2667 O O . HIS B 1 51 ? -11.945 -3.92 -7.215 1 95.88 51 HIS B O 1
ATOM 2673 N N . GLN B 1 52 ? -10.805 -3.217 -5.43 1 92.88 52 GLN B N 1
ATOM 2674 C CA . GLN B 1 52 ? -11.883 -3.158 -4.457 1 92.88 52 GLN B CA 1
ATOM 2675 C C . GLN B 1 52 ? -12.617 -4.496 -4.367 1 92.88 52 GLN B C 1
ATOM 2677 O O . GLN B 1 52 ? -13.844 -4.527 -4.238 1 92.88 52 GLN B O 1
ATOM 2682 N N . GLN B 1 53 ? -11.812 -5.586 -4.543 1 95.12 53 GLN B N 1
ATOM 2683 C CA . GLN B 1 53 ? -12.391 -6.918 -4.398 1 95.12 53 GLN B CA 1
ATOM 2684 C C . GLN B 1 53 ? -12.336 -7.387 -2.945 1 95.12 53 GLN B C 1
ATOM 2686 O O . GLN B 1 53 ? -13.008 -8.352 -2.572 1 95.12 53 GLN B O 1
ATOM 2691 N N . ILE B 1 54 ? -11.508 -6.734 -2.166 1 94.62 54 ILE B N 1
ATOM 2692 C CA . ILE B 1 54 ? -11.422 -6.984 -0.732 1 94.62 54 ILE B CA 1
ATOM 2693 C C . ILE B 1 54 ? -11.359 -5.656 0.02 1 94.62 54 ILE B C 1
ATOM 2695 O O . ILE B 1 54 ? -10.852 -4.664 -0.503 1 94.62 54 ILE B O 1
ATOM 2699 N N . PRO B 1 55 ? -11.93 -5.605 1.224 1 89.06 55 PRO B N 1
ATOM 2700 C CA . PRO B 1 55 ? -12.078 -4.332 1.933 1 89.06 55 PRO B CA 1
ATOM 2701 C C . PRO B 1 55 ? -10.773 -3.857 2.566 1 89.06 55 PRO B C 1
ATOM 2703 O O . PRO B 1 55 ? -10.641 -2.68 2.912 1 89.06 55 PRO B O 1
ATOM 2706 N N . SER B 1 56 ? -9.836 -4.773 2.805 1 91.12 56 SER B N 1
ATOM 2707 C CA . SER B 1 56 ? -8.555 -4.473 3.439 1 91.12 56 SER B CA 1
ATOM 2708 C C . SER B 1 56 ? -7.426 -5.273 2.805 1 91.12 56 SER B C 1
ATOM 2710 O O . SER B 1 56 ? -7.664 -6.109 1.931 1 91.12 56 SER B O 1
ATOM 2712 N N . LEU B 1 57 ? -6.219 -4.852 3.137 1 92.5 57 LEU B N 1
ATOM 2713 C CA . LEU B 1 57 ? -5.082 -5.621 2.639 1 92.5 57 LEU B CA 1
ATOM 2714 C C . LEU B 1 57 ? -5.195 -7.086 3.049 1 92.5 57 LEU B C 1
ATOM 2716 O O . LEU B 1 57 ? -5.734 -7.395 4.113 1 92.5 57 LEU B O 1
ATOM 2720 N N . LEU B 1 58 ? -4.695 -7.973 2.244 1 91.88 58 LEU B N 1
ATOM 2721 C CA . LEU B 1 58 ? -4.797 -9.406 2.486 1 91.88 58 LEU B CA 1
ATOM 2722 C C . LEU B 1 58 ? -4.277 -9.766 3.875 1 91.88 58 LEU B C 1
ATOM 2724 O O . LEU B 1 58 ? -4.883 -10.578 4.582 1 91.88 58 LEU B O 1
ATOM 2728 N N . GLN B 1 59 ? -3.207 -9.156 4.359 1 88.88 59 GLN B N 1
ATOM 2729 C CA . GLN B 1 59 ? -2.586 -9.469 5.641 1 88.88 59 GLN B CA 1
ATOM 2730 C C . GLN B 1 59 ? -3.453 -8.992 6.801 1 88.88 59 GLN B C 1
ATOM 2732 O O . GLN B 1 59 ? -3.268 -9.422 7.941 1 88.88 59 GLN B O 1
ATOM 2737 N N . ASP B 1 60 ? -4.371 -8.094 6.5 1 89.69 60 ASP B N 1
ATOM 2738 C CA . ASP B 1 60 ? -5.207 -7.52 7.551 1 89.69 60 ASP B CA 1
ATOM 2739 C C . ASP B 1 60 ? -6.57 -8.203 7.605 1 89.69 60 ASP B C 1
ATOM 2741 O O . ASP B 1 60 ? -7.383 -7.906 8.484 1 89.69 60 ASP B O 1
ATOM 2745 N N . LEU B 1 61 ? -6.84 -9.062 6.738 1 90.5 61 LEU B N 1
ATOM 2746 C CA . LEU B 1 61 ? -8.164 -9.68 6.656 1 90.5 61 LEU B CA 1
ATOM 2747 C C . LEU B 1 61 ? -8.461 -10.492 7.91 1 90.5 61 LEU B C 1
ATOM 2749 O O . LEU B 1 61 ? -9.609 -10.539 8.359 1 90.5 61 LEU B O 1
ATOM 2753 N N . ASN B 1 62 ? -7.406 -11.07 8.477 1 90.12 62 ASN B N 1
ATOM 2754 C CA . ASN B 1 62 ? -7.609 -11.82 9.711 1 90.12 62 ASN B CA 1
ATOM 2755 C C . ASN B 1 62 ? -8.07 -10.906 10.844 1 90.12 62 ASN B C 1
ATOM 2757 O O . ASN B 1 62 ? -8.898 -11.305 11.672 1 90.12 62 ASN B O 1
ATOM 2761 N N . GLN B 1 63 ? -7.453 -9.844 10.875 1 89.81 63 GLN B N 1
ATOM 2762 C CA . GLN B 1 63 ? -7.871 -8.875 11.883 1 89.81 63 GLN B CA 1
ATOM 2763 C C . GLN B 1 63 ? -9.32 -8.453 11.68 1 89.81 63 GLN B C 1
ATOM 2765 O O . GLN B 1 63 ? -10.078 -8.32 12.641 1 89.81 63 GLN B O 1
ATOM 2770 N N . GLU B 1 64 ? -9.68 -8.219 10.438 1 87.5 64 GLU B N 1
ATOM 2771 C CA . GLU B 1 64 ? -11.07 -7.895 10.117 1 87.5 64 GLU B CA 1
ATOM 2772 C C . GLU B 1 64 ? -12.016 -9.008 10.562 1 87.5 64 GLU B C 1
ATOM 2774 O O . GLU B 1 64 ? -13.078 -8.742 11.125 1 87.5 64 GLU B O 1
ATOM 2779 N N . PHE B 1 65 ? -11.633 -10.188 10.367 1 90.38 65 PHE B N 1
ATOM 2780 C CA . PHE B 1 65 ? -12.414 -11.359 10.75 1 90.38 65 PHE B CA 1
ATOM 2781 C C . PHE B 1 65 ? -12.602 -11.406 12.266 1 90.38 65 PHE B C 1
ATOM 2783 O O . PHE B 1 65 ? -13.719 -11.594 12.75 1 90.38 65 PHE B O 1
ATOM 2790 N N . ASP B 1 66 ? -11.508 -11.172 12.969 1 92 66 ASP B N 1
ATOM 2791 C CA . ASP B 1 66 ? -11.547 -11.188 14.43 1 92 66 ASP B CA 1
ATOM 2792 C C . ASP B 1 66 ? -12.453 -10.086 14.961 1 92 66 ASP B C 1
ATOM 2794 O O . ASP B 1 66 ? -13.18 -10.289 15.938 1 92 66 ASP B O 1
ATOM 2798 N N . GLU B 1 67 ? -12.359 -8.977 14.336 1 89.38 67 GLU B N 1
ATOM 2799 C CA . GLU B 1 67 ? -13.203 -7.855 14.742 1 89.38 67 GLU B CA 1
ATOM 2800 C C . GLU B 1 67 ? -14.68 -8.172 14.539 1 89.38 67 GLU B C 1
ATOM 2802 O O . GLU B 1 67 ? -15.516 -7.848 15.391 1 89.38 67 GLU B O 1
ATOM 2807 N N . LEU B 1 68 ? -15.016 -8.727 13.414 1 90.56 68 LEU B N 1
ATOM 2808 C CA . LEU B 1 68 ? -16.391 -9.125 13.148 1 90.56 68 LEU B CA 1
ATOM 2809 C C . LEU B 1 68 ? -16.859 -10.156 14.172 1 90.56 68 LEU B C 1
ATOM 2811 O O . LEU B 1 68 ? -18 -10.094 14.641 1 90.56 68 LEU B O 1
ATOM 2815 N N . GLN B 1 69 ? -15.969 -11.07 14.539 1 93.94 69 GLN B N 1
ATOM 2816 C CA . GLN B 1 69 ? -16.297 -12.078 15.539 1 93.94 69 GLN B CA 1
ATOM 2817 C C . GLN B 1 69 ? -16.562 -11.445 16.906 1 93.94 69 GLN B C 1
ATOM 2819 O O . GLN B 1 69 ? -17.5 -11.828 17.609 1 93.94 69 GLN B O 1
ATOM 2824 N N . THR B 1 70 ? -15.672 -10.539 17.234 1 92.88 70 THR B N 1
ATOM 2825 C CA . THR B 1 70 ? -15.867 -9.805 18.484 1 92.88 70 THR B CA 1
ATOM 2826 C C . THR B 1 70 ? -17.188 -9.055 18.469 1 92.88 70 THR B C 1
ATOM 2828 O O . THR B 1 70 ? -17.922 -9.055 19.453 1 92.88 70 THR B O 1
ATOM 2831 N N . GLY B 1 71 ? -17.453 -8.43 17.312 1 90.5 71 GLY B N 1
ATOM 2832 C CA . GLY B 1 71 ? -18.734 -7.758 17.156 1 90.5 71 GLY B CA 1
ATOM 2833 C C . GLY B 1 71 ? -19.922 -8.695 17.328 1 90.5 71 GLY B C 1
ATOM 2834 O O . GLY B 1 71 ? -20.906 -8.336 17.953 1 90.5 71 GLY B O 1
ATOM 2835 N N . ARG B 1 72 ? -19.844 -9.805 16.781 1 93.56 72 ARG B N 1
ATOM 2836 C CA . ARG B 1 72 ? -20.891 -10.82 16.938 1 93.56 72 ARG B CA 1
ATOM 2837 C C . ARG B 1 72 ? -21.109 -11.18 18.391 1 93.56 72 ARG B C 1
ATOM 2839 O O . ARG B 1 72 ? -22.25 -11.234 18.859 1 93.56 72 ARG B O 1
ATOM 2846 N N . LYS B 1 73 ? -20.016 -11.414 19.078 1 94.25 73 LYS B N 1
ATOM 2847 C CA . LYS B 1 73 ? -20.078 -11.773 20.5 1 94.25 73 LYS B CA 1
ATOM 2848 C C . LYS B 1 73 ? -20.719 -10.664 21.312 1 94.25 73 LYS B C 1
ATOM 2850 O O . LYS B 1 73 ? -21.531 -10.93 22.203 1 94.25 73 LYS B O 1
ATOM 2855 N N . ASP B 1 74 ? -20.359 -9.438 21.047 1 91.75 74 ASP B N 1
ATOM 2856 C CA . ASP B 1 74 ? -20.953 -8.289 21.734 1 91.75 74 ASP B CA 1
ATOM 2857 C C . ASP B 1 74 ? -22.453 -8.227 21.516 1 91.75 74 ASP B C 1
ATOM 2859 O O . ASP B 1 74 ? -23.219 -7.984 22.453 1 91.75 74 ASP B O 1
ATOM 2863 N N . LEU B 1 75 ? -22.859 -8.398 20.297 1 91.5 75 LEU B N 1
ATOM 2864 C CA . LEU B 1 75 ? -24.266 -8.367 19.953 1 91.5 75 LEU B CA 1
ATOM 2865 C C . LEU B 1 75 ? -25.016 -9.508 20.609 1 91.5 75 LEU B C 1
ATOM 2867 O O . LEU B 1 75 ? -26.156 -9.336 21.078 1 91.5 75 LEU B O 1
ATOM 2871 N N . GLU B 1 76 ? -24.391 -10.641 20.672 1 92.31 76 GLU B N 1
ATOM 2872 C CA . GLU B 1 76 ? -24.984 -11.781 21.359 1 92.31 76 GLU B CA 1
ATOM 2873 C C . GLU B 1 76 ? -25.219 -11.484 22.828 1 92.31 76 GLU B C 1
ATOM 2875 O O . GLU B 1 76 ? -26.281 -11.828 23.375 1 92.31 76 GLU B O 1
ATOM 2880 N N . LEU B 1 77 ? -24.281 -10.859 23.453 1 90.88 77 LEU B N 1
ATOM 2881 C CA . LEU B 1 77 ? -24.391 -10.508 24.875 1 90.88 77 LEU B CA 1
ATOM 2882 C C . LEU B 1 77 ? -25.547 -9.523 25.094 1 90.88 77 LEU B C 1
ATOM 2884 O O . LEU B 1 77 ? -26.297 -9.656 26.047 1 90.88 77 LEU B O 1
ATOM 2888 N N . VAL B 1 78 ? -25.656 -8.578 24.188 1 88.5 78 VAL B N 1
ATOM 2889 C CA . VAL B 1 78 ? -26.719 -7.586 24.312 1 88.5 78 VAL B CA 1
ATOM 2890 C C . VAL B 1 78 ? -28.078 -8.266 24.125 1 88.5 78 VAL B C 1
ATOM 2892 O O . VAL B 1 78 ? -29.031 -7.961 24.844 1 88.5 78 VAL B O 1
ATOM 2895 N N . LEU B 1 79 ? -28.156 -9.109 23.172 1 89.19 79 LEU B N 1
ATOM 2896 C CA . LEU B 1 79 ? -29.422 -9.758 22.828 1 89.19 79 LEU B CA 1
ATOM 2897 C C . LEU B 1 79 ? -29.828 -10.75 23.922 1 89.19 79 LEU B C 1
ATOM 2899 O O . LEU B 1 79 ? -31 -11.125 24.016 1 89.19 79 LEU B O 1
ATOM 2903 N N . THR B 1 80 ? -28.859 -11.164 24.688 1 86.62 80 THR B N 1
ATOM 2904 C CA . THR B 1 80 ? -29.172 -12.078 25.781 1 86.62 80 THR B CA 1
ATOM 2905 C C . THR B 1 80 ? -29.703 -11.305 27 1 86.62 80 THR B C 1
ATOM 2907 O O . THR B 1 80 ? -30.281 -11.883 27.906 1 86.62 80 THR B O 1
ATOM 2910 N N . GLN B 1 81 ? -29.469 -10.008 26.906 1 83.81 81 GLN B N 1
ATOM 2911 C CA . GLN B 1 81 ? -29.969 -9.188 28.016 1 83.81 81 GLN B CA 1
ATOM 2912 C C . GLN B 1 81 ? -31.469 -8.93 27.891 1 83.81 81 GLN B C 1
ATOM 2914 O O . GLN B 1 81 ? -31.969 -8.703 26.781 1 83.81 81 GLN B O 1
ATOM 2919 N N . THR B 1 82 ? -32.281 -9.18 28.859 1 73.12 82 THR B N 1
ATOM 2920 C CA . THR B 1 82 ? -33.719 -9.141 28.906 1 73.12 82 THR B CA 1
ATOM 2921 C C . THR B 1 82 ? -34.219 -7.703 28.891 1 73.12 82 THR B C 1
ATOM 2923 O O . THR B 1 82 ? -35.344 -7.434 28.422 1 73.12 82 THR B O 1
ATOM 2926 N N . GLU B 1 83 ? -33.438 -6.73 29.266 1 78.88 83 GLU B N 1
ATOM 2927 C CA . GLU B 1 83 ? -33.938 -5.375 29.484 1 78.88 83 GLU B CA 1
ATOM 2928 C C . GLU B 1 83 ? -33.844 -4.551 28.203 1 78.88 83 GLU B C 1
ATOM 2930 O O . GLU B 1 83 ? -34.125 -3.35 28.219 1 78.88 83 GLU B O 1
ATOM 2935 N N . VAL B 1 84 ? -33.719 -5.184 27.062 1 74.69 84 VAL B N 1
ATOM 2936 C CA . VAL B 1 84 ? -33.562 -4.391 25.844 1 74.69 84 VAL B CA 1
ATOM 2937 C C . VAL B 1 84 ? -34.938 -4.117 25.234 1 74.69 84 VAL B C 1
ATOM 2939 O O . VAL B 1 84 ? -35.781 -5.02 25.156 1 74.69 84 VAL B O 1
ATOM 2942 N N . LYS B 1 85 ? -35.219 -2.814 25.062 1 84.75 85 LYS B N 1
ATOM 2943 C CA . LYS B 1 85 ? -36.469 -2.412 24.406 1 84.75 85 LYS B CA 1
ATOM 2944 C C . LYS B 1 85 ? -36.719 -3.184 23.109 1 84.75 85 LYS B C 1
ATOM 2946 O O . LYS B 1 85 ? -35.75 -3.557 22.438 1 84.75 85 LYS B O 1
ATOM 2951 N N . ALA B 1 86 ? -37.938 -3.41 22.828 1 83 86 ALA B N 1
ATOM 2952 C CA . ALA B 1 86 ? -38.312 -4.215 21.656 1 83 86 ALA B CA 1
ATOM 2953 C C . ALA B 1 86 ? -37.75 -3.621 20.375 1 83 86 ALA B C 1
ATOM 2955 O O . ALA B 1 86 ? -37.25 -4.348 19.516 1 83 86 ALA B O 1
ATOM 2956 N N . SER B 1 87 ? -37.812 -2.309 20.203 1 85.94 87 SER B N 1
ATOM 2957 C CA . SER B 1 87 ? -37.312 -1.64 19.016 1 85.94 87 SER B CA 1
ATOM 2958 C C . SER B 1 87 ? -35.812 -1.821 18.875 1 85.94 87 SER B C 1
ATOM 2960 O O . SER B 1 87 ? -35.281 -2.082 17.781 1 85.94 87 SER B O 1
ATOM 2962 N N . SER B 1 88 ? -35.156 -1.742 19.984 1 85.44 88 SER B N 1
ATOM 2963 C CA . SER B 1 88 ? -33.719 -1.916 20.016 1 85.44 88 SER B CA 1
ATOM 2964 C C . SER B 1 88 ? -33.312 -3.363 19.734 1 85.44 88 SER B C 1
ATOM 2966 O O . SER B 1 88 ? -32.344 -3.623 19.031 1 85.44 88 SER B O 1
ATOM 2968 N N . ARG B 1 89 ? -34.188 -4.246 20.172 1 87.19 89 ARG B N 1
ATOM 2969 C CA . ARG B 1 89 ? -33.938 -5.664 19.953 1 87.19 89 ARG B CA 1
ATOM 2970 C C . ARG B 1 89 ? -34 -6.027 18.484 1 87.19 89 ARG B C 1
ATOM 2972 O O . ARG B 1 89 ? -33.188 -6.781 17.969 1 87.19 89 ARG B O 1
ATOM 2979 N N . ARG B 1 90 ? -35.062 -5.465 17.797 1 89.75 90 ARG B N 1
ATOM 2980 C CA . ARG B 1 90 ? -35.188 -5.699 16.359 1 89.75 90 ARG B CA 1
ATOM 2981 C C . ARG B 1 90 ? -33.969 -5.184 15.609 1 89.75 90 ARG B C 1
ATOM 2983 O O . ARG B 1 90 ? -33.469 -5.844 14.695 1 89.75 90 ARG B O 1
ATOM 2990 N N . LYS B 1 91 ? -33.5 -4.035 15.977 1 89.69 91 LYS B N 1
ATOM 2991 C CA . LYS B 1 91 ? -32.312 -3.459 15.352 1 89.69 91 LYS B CA 1
ATOM 2992 C C . LYS B 1 91 ? -31.094 -4.348 15.578 1 89.69 91 LYS B C 1
ATOM 2994 O O . LYS B 1 91 ? -30.297 -4.57 14.656 1 89.69 91 LYS B O 1
ATOM 2999 N N . HIS B 1 92 ? -31 -4.891 16.719 1 89.56 92 HIS B N 1
ATOM 3000 C CA . HIS B 1 92 ? -29.859 -5.738 17.062 1 89.56 92 HIS B CA 1
ATOM 3001 C C . HIS B 1 92 ? -29.922 -7.07 16.328 1 89.56 92 HIS B C 1
ATOM 3003 O O . HIS B 1 92 ? -28.891 -7.605 15.922 1 89.56 92 HIS B O 1
ATOM 3009 N N . ILE B 1 93 ? -31.078 -7.516 16.141 1 91.31 93 ILE B N 1
ATOM 3010 C CA . ILE B 1 93 ? -31.25 -8.75 15.398 1 91.31 93 ILE B CA 1
ATOM 3011 C C . ILE B 1 93 ? -30.844 -8.539 13.938 1 91.31 93 ILE B C 1
ATOM 3013 O O . ILE B 1 93 ? -30.203 -9.391 13.336 1 91.31 93 ILE B O 1
ATOM 3017 N N . GLY B 1 94 ? -31.281 -7.402 13.398 1 92.75 94 GLY B N 1
ATOM 3018 C CA . GLY B 1 94 ? -30.875 -7.051 12.047 1 92.75 94 GLY B CA 1
ATOM 3019 C C . GLY B 1 94 ? -29.375 -6.922 11.906 1 92.75 94 GLY B C 1
ATOM 3020 O O . GLY B 1 94 ? -28.781 -7.453 10.953 1 92.75 94 GLY B O 1
ATOM 3021 N N . ARG B 1 95 ? -28.828 -6.34 12.875 1 91.69 95 ARG B N 1
ATOM 3022 C CA . ARG B 1 95 ? -27.391 -6.176 12.867 1 91.69 95 ARG B CA 1
ATOM 3023 C C . ARG B 1 95 ? -26.688 -7.52 13.008 1 91.69 95 ARG B C 1
ATOM 3025 O O . ARG B 1 95 ? -25.641 -7.754 12.375 1 91.69 95 ARG B O 1
ATOM 3032 N N . MET B 1 96 ? -27.188 -8.383 13.805 1 92.94 96 MET B N 1
ATOM 3033 C CA . MET B 1 96 ? -26.641 -9.727 13.984 1 92.94 96 MET B CA 1
ATOM 3034 C C . MET B 1 96 ? -26.625 -10.492 12.664 1 92.94 96 MET B C 1
ATOM 3036 O O . MET B 1 96 ? -25.641 -11.133 12.328 1 92.94 96 MET B O 1
ATOM 3040 N N . ARG B 1 97 ? -27.719 -10.383 11.953 1 94.25 97 ARG B N 1
ATOM 3041 C CA . ARG B 1 97 ? -27.797 -11.047 10.656 1 94.25 97 ARG B CA 1
ATOM 3042 C C . ARG B 1 97 ? -26.734 -10.523 9.703 1 94.25 97 ARG B C 1
ATOM 3044 O O . ARG B 1 97 ? -26.062 -11.305 9.016 1 94.25 97 ARG B O 1
ATOM 3051 N N . GLU B 1 98 ? -26.547 -9.258 9.656 1 92.44 98 GLU B N 1
ATOM 3052 C CA . GLU B 1 98 ? -25.547 -8.625 8.797 1 92.44 98 GLU B CA 1
ATOM 3053 C C . GLU B 1 98 ? -24.141 -9.07 9.164 1 92.44 98 GLU B C 1
ATOM 3055 O O . GLU B 1 98 ? -23.328 -9.398 8.289 1 92.44 98 GLU B O 1
ATOM 3060 N N . VAL B 1 99 ? -23.891 -9.094 10.414 1 93.5 99 VAL B N 1
ATOM 3061 C CA . VAL B 1 99 ? -22.578 -9.477 10.914 1 93.5 99 VAL B CA 1
ATOM 3062 C C . VAL B 1 99 ? -22.297 -10.938 10.594 1 93.5 99 VAL B C 1
ATOM 3064 O O . VAL B 1 99 ? -21.203 -11.289 10.148 1 93.5 99 VAL B O 1
ATOM 3067 N N . LYS B 1 100 ? -23.266 -11.773 10.805 1 94.62 100 LYS B N 1
ATOM 3068 C CA . LYS B 1 100 ? -23.109 -13.195 10.516 1 94.62 100 LYS B CA 1
ATOM 3069 C C . LYS B 1 100 ? -22.859 -13.422 9.031 1 94.62 100 LYS B C 1
ATOM 3071 O O . LYS B 1 100 ? -22.016 -14.25 8.656 1 94.62 100 LYS B O 1
ATOM 3076 N N . GLN B 1 101 ? -23.578 -12.688 8.227 1 94 101 GLN B N 1
ATOM 3077 C CA . GLN B 1 101 ? -23.375 -12.781 6.785 1 94 101 GLN B CA 1
ATOM 3078 C C . GLN B 1 101 ? -21.984 -12.297 6.395 1 94 101 GLN B C 1
ATOM 3080 O O . GLN B 1 101 ? -21.328 -12.898 5.547 1 94 101 GLN B O 1
ATOM 3085 N N . GLY B 1 102 ? -21.578 -11.234 7.023 1 92.25 102 GLY B N 1
ATOM 3086 C CA . GLY B 1 102 ? -20.234 -10.719 6.781 1 92.25 102 GLY B CA 1
ATOM 3087 C C . GLY B 1 102 ? -19.141 -11.703 7.148 1 92.25 102 GLY B C 1
ATOM 3088 O O . GLY B 1 102 ? -18.156 -11.859 6.414 1 92.25 102 GLY B O 1
ATOM 3089 N N . ILE B 1 103 ? -19.328 -12.359 8.195 1 94.44 103 ILE B N 1
ATOM 3090 C CA . ILE B 1 103 ? -18.375 -13.352 8.672 1 94.44 103 ILE B CA 1
ATOM 3091 C C . ILE B 1 103 ? -18.297 -14.508 7.684 1 94.44 103 ILE B C 1
ATOM 3093 O O . ILE B 1 103 ? -17.203 -14.953 7.32 1 94.44 103 ILE B O 1
ATOM 3097 N N . LYS B 1 104 ? -19.422 -14.938 7.281 1 95.38 104 LYS B N 1
ATOM 3098 C CA . LYS B 1 104 ? -19.469 -16.062 6.344 1 95.38 104 LYS B CA 1
ATOM 3099 C C . LYS B 1 104 ? -18.781 -15.695 5.031 1 95.38 104 LYS B C 1
ATOM 3101 O O . LYS B 1 104 ? -18.016 -16.5 4.48 1 95.38 104 LYS B O 1
ATOM 3106 N N . ARG B 1 105 ? -19.047 -14.523 4.52 1 93.44 105 ARG B N 1
ATOM 3107 C CA . ARG B 1 105 ? -18.453 -14.07 3.268 1 93.44 105 ARG B CA 1
ATOM 3108 C C . ARG B 1 105 ? -16.938 -13.961 3.391 1 93.44 105 ARG B C 1
ATOM 3110 O O . ARG B 1 105 ? -16.203 -14.359 2.482 1 93.44 105 ARG B O 1
ATOM 3117 N N . LEU B 1 106 ? -16.516 -13.445 4.488 1 94.12 106 LEU B N 1
ATOM 3118 C CA . LEU B 1 106 ? -15.086 -13.289 4.719 1 94.12 106 LEU B CA 1
ATOM 3119 C C . LEU B 1 106 ? -14.406 -14.648 4.855 1 94.12 106 LEU B C 1
ATOM 3121 O O . LEU B 1 106 ? -13.305 -14.844 4.344 1 94.12 106 LEU B O 1
ATOM 3125 N N . GLU B 1 107 ? -15.062 -15.508 5.512 1 94.75 107 GLU B N 1
ATOM 3126 C CA . GLU B 1 107 ? -14.539 -16.859 5.664 1 94.75 107 GLU B CA 1
ATOM 3127 C C . GLU B 1 107 ? -14.367 -17.547 4.309 1 94.75 107 GLU B C 1
ATOM 3129 O O . GLU B 1 107 ? -13.352 -18.188 4.055 1 94.75 107 GLU B O 1
ATOM 3134 N N . LYS B 1 108 ? -15.383 -17.406 3.496 1 95.62 108 LYS B N 1
ATOM 3135 C CA . LYS B 1 108 ? -15.328 -18 2.162 1 95.62 108 LYS B CA 1
ATOM 3136 C C . LYS B 1 108 ? -14.188 -17.406 1.343 1 95.62 108 LYS B C 1
ATOM 3138 O O . LYS B 1 108 ? -13.469 -18.125 0.655 1 95.62 108 LYS B O 1
ATOM 3143 N N . LEU B 1 109 ? -14.039 -16.172 1.442 1 96.25 109 LEU B N 1
ATOM 3144 C CA . LEU B 1 109 ? -12.961 -15.484 0.734 1 96.25 109 LEU B CA 1
ATOM 3145 C C . LEU B 1 109 ? -11.602 -15.969 1.215 1 96.25 109 LEU B C 1
ATOM 3147 O O . LEU B 1 109 ? -10.734 -16.312 0.404 1 96.25 109 LEU B O 1
ATOM 3151 N N . MET B 1 110 ? -11.438 -16 2.48 1 95.62 110 MET B N 1
ATOM 3152 C CA . MET B 1 110 ? -10.164 -16.422 3.062 1 95.62 110 MET B CA 1
ATOM 3153 C C . MET B 1 110 ? -9.844 -17.859 2.695 1 95.62 110 MET B C 1
ATOM 3155 O O . MET B 1 110 ? -8.688 -18.203 2.438 1 95.62 110 MET B O 1
ATOM 3159 N N . SER B 1 111 ? -10.844 -18.672 2.725 1 96.62 111 SER B N 1
ATOM 3160 C CA . SER B 1 111 ? -10.656 -20.062 2.318 1 96.62 111 SER B CA 1
ATOM 3161 C C . SER B 1 111 ? -10.219 -20.156 0.859 1 96.62 111 SER B C 1
ATOM 3163 O O . SER B 1 111 ? -9.32 -20.922 0.524 1 96.62 111 SER B O 1
ATOM 3165 N N . SER B 1 112 ? -10.875 -19.359 0.016 1 97.31 112 SER B N 1
ATOM 3166 C CA . SER B 1 112 ? -10.508 -19.359 -1.396 1 97.31 112 SER B CA 1
ATOM 3167 C C . SER B 1 112 ? -9.078 -18.891 -1.597 1 97.31 112 SER B C 1
ATOM 3169 O O . SER B 1 112 ? -8.352 -19.422 -2.432 1 97.31 112 SER B O 1
ATOM 3171 N N . VAL B 1 113 ? -8.688 -17.891 -0.85 1 97.62 113 VAL B N 1
ATOM 3172 C CA . VAL B 1 113 ? -7.324 -17.359 -0.917 1 97.62 113 VAL B CA 1
ATOM 3173 C C . VAL B 1 113 ? -6.336 -18.453 -0.496 1 97.62 113 VAL B C 1
ATOM 3175 O O . VAL B 1 113 ? -5.316 -18.656 -1.157 1 97.62 113 VAL B O 1
ATOM 3178 N N . SER B 1 114 ? -6.676 -19.125 0.583 1 97.31 114 SER B N 1
ATOM 3179 C CA . SER B 1 114 ? -5.793 -20.172 1.11 1 97.31 114 SER B CA 1
ATOM 3180 C C . SER B 1 114 ? -5.629 -21.312 0.114 1 97.31 114 SER B C 1
ATOM 3182 O O . SER B 1 114 ? -4.516 -21.797 -0.102 1 97.31 114 SER B O 1
ATOM 3184 N N . VAL B 1 115 ? -6.703 -21.75 -0.47 1 97.94 115 VAL B N 1
ATOM 3185 C CA . VAL B 1 115 ? -6.676 -22.844 -1.428 1 97.94 115 VAL B CA 1
ATOM 3186 C C . VAL B 1 115 ? -5.859 -22.438 -2.654 1 97.94 115 VAL B C 1
ATOM 3188 O O . VAL B 1 115 ? -5.062 -23.234 -3.168 1 97.94 115 VAL B O 1
ATOM 3191 N N . LEU B 1 116 ? -6.066 -21.266 -3.076 1 98.19 116 LEU B N 1
ATOM 3192 C CA . LEU B 1 116 ? -5.324 -20.75 -4.223 1 98.19 116 LEU B CA 1
ATOM 3193 C C . LEU B 1 116 ? -3.828 -20.703 -3.922 1 98.19 116 LEU B C 1
ATOM 3195 O O . LEU B 1 116 ? -3.012 -21.109 -4.754 1 98.19 116 LEU B O 1
ATOM 3199 N N . GLN B 1 117 ? -3.506 -20.203 -2.781 1 97.69 117 GLN B N 1
ATOM 3200 C CA . GLN B 1 117 ? -2.104 -20.125 -2.381 1 97.69 117 GLN B CA 1
ATOM 3201 C C . GLN B 1 117 ? -1.477 -21.516 -2.32 1 97.69 117 GLN B C 1
ATOM 3203 O O . GLN B 1 117 ? -0.338 -21.719 -2.752 1 97.69 117 GLN B O 1
ATOM 3208 N N . THR B 1 118 ? -2.211 -22.469 -1.805 1 97.81 118 THR B N 1
ATOM 3209 C CA . THR B 1 118 ? -1.733 -23.844 -1.755 1 97.81 118 THR B CA 1
ATOM 3210 C C . THR B 1 118 ? -1.484 -24.391 -3.162 1 97.81 118 THR B C 1
ATOM 3212 O O . THR B 1 118 ? -0.468 -25.031 -3.412 1 97.81 118 THR B O 1
ATOM 3215 N N . ALA B 1 119 ? -2.393 -24.125 -4.039 1 98.25 119 ALA B N 1
ATOM 3216 C CA . ALA B 1 119 ? -2.25 -24.562 -5.422 1 98.25 119 ALA B CA 1
ATOM 3217 C C . ALA B 1 119 ? -1.001 -23.969 -6.062 1 98.25 119 ALA B C 1
ATOM 3219 O O . ALA B 1 119 ? -0.257 -24.672 -6.758 1 98.25 119 ALA B O 1
ATOM 3220 N N . ILE B 1 120 ? -0.775 -22.703 -5.82 1 97.31 120 ILE B N 1
ATOM 3221 C CA . ILE B 1 120 ? 0.391 -22.031 -6.383 1 97.31 120 ILE B CA 1
ATOM 3222 C C . ILE B 1 120 ? 1.667 -22.656 -5.82 1 97.31 120 ILE B C 1
ATOM 3224 O O . ILE B 1 120 ? 2.633 -22.875 -6.555 1 97.31 120 ILE B O 1
ATOM 3228 N N . GLN B 1 121 ? 1.635 -22.938 -4.527 1 96.44 121 GLN B N 1
ATOM 3229 C CA . GLN B 1 121 ? 2.791 -23.562 -3.898 1 96.44 121 GLN B CA 1
ATOM 3230 C C . GLN B 1 121 ? 3.088 -24.922 -4.531 1 96.44 121 GLN B C 1
ATOM 3232 O O . GLN B 1 121 ? 4.246 -25.25 -4.805 1 96.44 121 GLN B O 1
ATOM 3237 N N . LEU B 1 122 ? 2.062 -25.703 -4.738 1 96.25 122 LEU B N 1
ATOM 3238 C CA . LEU B 1 122 ? 2.221 -27.016 -5.367 1 96.25 122 LEU B CA 1
ATOM 3239 C C . LEU B 1 122 ? 2.781 -26.875 -6.777 1 96.25 122 LEU B C 1
ATOM 3241 O O . LEU B 1 122 ? 3.648 -27.656 -7.188 1 96.25 122 LEU B O 1
ATOM 3245 N N . MET B 1 123 ? 2.287 -25.891 -7.508 1 95.81 123 MET B N 1
ATOM 3246 C CA . MET B 1 123 ? 2.758 -25.609 -8.859 1 95.81 123 MET B CA 1
ATOM 3247 C C . MET B 1 123 ? 4.25 -25.297 -8.867 1 95.81 123 MET B C 1
ATOM 3249 O O . MET B 1 123 ? 5.004 -25.859 -9.664 1 95.81 123 MET B O 1
ATOM 3253 N N . LEU B 1 124 ? 4.656 -24.438 -7.961 1 93.81 124 LEU B N 1
ATOM 3254 C CA . LEU B 1 124 ? 6.047 -24 -7.891 1 93.81 124 LEU B CA 1
ATOM 3255 C C . LEU B 1 124 ? 6.957 -25.141 -7.473 1 93.81 124 LEU B C 1
ATOM 3257 O O . LEU B 1 124 ? 8.109 -25.219 -7.898 1 93.81 124 LEU B O 1
ATOM 3261 N N . HIS B 1 125 ? 6.434 -26 -6.648 1 92.44 125 HIS B N 1
ATOM 3262 C CA . HIS B 1 125 ? 7.191 -27.172 -6.242 1 92.44 125 HIS B CA 1
ATOM 3263 C C . HIS B 1 125 ? 7.371 -28.141 -7.406 1 92.44 125 HIS B C 1
ATOM 3265 O O . HIS B 1 125 ? 8.414 -28.781 -7.531 1 92.44 125 HIS B O 1
ATOM 3271 N N . GLU B 1 126 ? 6.32 -28.219 -8.258 1 92.31 126 GLU B N 1
ATOM 3272 C CA . GLU B 1 126 ? 6.336 -29.156 -9.375 1 92.31 126 GLU B CA 1
ATOM 3273 C C . GLU B 1 126 ? 7.234 -28.641 -10.5 1 92.31 126 GLU B C 1
ATOM 3275 O O . GLU B 1 126 ? 8 -29.422 -11.086 1 92.31 126 GLU B O 1
ATOM 3280 N N . ILE B 1 127 ? 7.012 -27.266 -10.719 1 87.06 127 ILE B N 1
ATOM 3281 C CA . ILE B 1 127 ? 7.789 -26.656 -11.789 1 87.06 127 ILE B CA 1
ATOM 3282 C C . ILE B 1 127 ? 8.875 -25.75 -11.195 1 87.06 127 ILE B C 1
ATOM 3284 O O . ILE B 1 127 ? 8.57 -24.703 -10.625 1 87.06 127 ILE B O 1
ATOM 3288 N N . HIS B 1 128 ? 9.992 -26 -10.969 1 78.88 128 HIS B N 1
ATOM 3289 C CA . HIS B 1 128 ? 11.078 -25.297 -10.289 1 78.88 128 HIS B CA 1
ATOM 3290 C C . HIS B 1 128 ? 11.414 -23.984 -11 1 78.88 128 HIS B C 1
ATOM 3292 O O . HIS B 1 128 ? 11.992 -23.078 -10.398 1 78.88 128 HIS B O 1
ATOM 3298 N N . SER B 1 129 ? 11.039 -23.875 -12.266 1 81.44 129 SER B N 1
ATOM 3299 C CA . SER B 1 129 ? 11.398 -22.672 -13.008 1 81.44 129 SER B CA 1
ATOM 3300 C C . SER B 1 129 ? 10.188 -22.094 -13.734 1 81.44 129 SER B C 1
ATOM 3302 O O . SER B 1 129 ? 10.156 -22.062 -14.969 1 81.44 129 SER B O 1
ATOM 3304 N N . ILE B 1 130 ? 9.297 -21.547 -12.867 1 88.62 130 ILE B N 1
ATOM 3305 C CA . ILE B 1 130 ? 8.109 -20.938 -13.469 1 88.62 130 ILE B CA 1
ATOM 3306 C C . ILE B 1 130 ? 8.508 -19.703 -14.266 1 88.62 130 ILE B C 1
ATOM 3308 O O . ILE B 1 130 ? 9.312 -18.891 -13.797 1 88.62 130 ILE B O 1
ATOM 3312 N N . GLN B 1 131 ? 7.934 -19.594 -15.461 1 89.19 131 GLN B N 1
ATOM 3313 C CA . GLN B 1 131 ? 8.344 -18.484 -16.328 1 89.19 131 GLN B CA 1
ATOM 3314 C C . GLN B 1 131 ? 7.312 -17.375 -16.328 1 89.19 131 GLN B C 1
ATOM 3316 O O . GLN B 1 131 ? 7.656 -16.203 -16.516 1 89.19 131 GLN B O 1
ATOM 3321 N N . GLY B 1 132 ? 6.055 -17.797 -16.188 1 95.31 132 GLY B N 1
ATOM 3322 C CA . GLY B 1 132 ? 5.031 -16.781 -16.266 1 95.31 132 GLY B CA 1
ATOM 3323 C C . GLY B 1 132 ? 3.812 -17.062 -15.414 1 95.31 132 GLY B C 1
ATOM 3324 O O . GLY B 1 132 ? 3.379 -18.219 -15.312 1 95.31 132 GLY B O 1
ATOM 3325 N N . VAL B 1 133 ? 3.344 -16.047 -14.773 1 97.75 133 VAL B N 1
ATOM 3326 C CA . VAL B 1 133 ? 2.096 -16.094 -14.016 1 97.75 133 VAL B CA 1
ATOM 3327 C C . VAL B 1 133 ? 1.203 -14.922 -14.43 1 97.75 133 VAL B C 1
ATOM 3329 O O . VAL B 1 133 ? 1.671 -13.789 -14.547 1 97.75 133 VAL B O 1
ATOM 3332 N N . MET B 1 134 ? -0.039 -15.25 -14.672 1 98.38 134 MET B N 1
ATOM 3333 C CA . MET B 1 134 ? -0.991 -14.219 -15.086 1 98.38 134 MET B CA 1
ATOM 3334 C C . MET B 1 134 ? -2.178 -14.164 -14.125 1 98.38 134 MET B C 1
ATOM 3336 O O . MET B 1 134 ? -2.77 -15.195 -13.805 1 98.38 134 MET B O 1
ATOM 3340 N N . LEU B 1 135 ? -2.463 -13.016 -13.609 1 98.69 135 LEU B N 1
ATOM 3341 C CA . LEU B 1 135 ? -3.678 -12.75 -12.852 1 98.69 135 LEU B CA 1
ATOM 3342 C C . LEU B 1 135 ? -4.75 -12.125 -13.734 1 98.69 135 LEU B C 1
ATOM 3344 O O . LEU B 1 135 ? -4.5 -11.125 -14.406 1 98.69 135 LEU B O 1
ATOM 3348 N N . VAL B 1 136 ? -5.891 -12.727 -13.742 1 98.5 136 VAL B N 1
ATOM 3349 C CA . VAL B 1 136 ? -6.996 -12.242 -14.562 1 98.5 136 VAL B CA 1
ATOM 3350 C C . VAL B 1 136 ? -8.172 -11.859 -13.672 1 98.5 136 VAL B C 1
ATOM 3352 O O . VAL B 1 136 ? -8.75 -12.719 -12.992 1 98.5 136 VAL B O 1
ATOM 3355 N N . LEU B 1 137 ? -8.5 -10.609 -13.641 1 97.69 137 LEU B N 1
ATOM 3356 C CA . LEU B 1 137 ? -9.688 -10.125 -12.938 1 97.69 137 LEU B CA 1
ATOM 3357 C C . LEU B 1 137 ? -10.836 -9.898 -13.914 1 97.69 137 LEU B C 1
ATOM 3359 O O . LEU B 1 137 ? -10.688 -9.164 -14.891 1 97.69 137 LEU B O 1
ATOM 3363 N N . GLY B 1 138 ? -11.922 -10.562 -13.711 1 97.31 138 GLY B N 1
ATOM 3364 C CA . GLY B 1 138 ? -13.07 -10.43 -14.594 1 97.31 138 GLY B CA 1
ATOM 3365 C C . GLY B 1 138 ? -14.125 -11.5 -14.367 1 97.31 138 GLY B C 1
ATOM 3366 O O . GLY B 1 138 ? -14.039 -12.266 -13.406 1 97.31 138 GLY B O 1
ATOM 3367 N N . SER B 1 139 ? -15.109 -11.484 -15.234 1 95.88 139 SER B N 1
ATOM 3368 C CA . SER B 1 139 ? -16.203 -12.445 -15.109 1 95.88 139 SER B CA 1
ATOM 3369 C C . SER B 1 139 ? -15.75 -13.852 -15.492 1 95.88 139 SER B C 1
ATOM 3371 O O . SER B 1 139 ? -16.297 -14.844 -15 1 95.88 139 SER B O 1
ATOM 3373 N N . SER B 1 140 ? -14.82 -13.93 -16.328 1 96 140 SER B N 1
ATOM 3374 C CA . SER B 1 140 ? -14.195 -15.172 -16.766 1 96 140 SER B CA 1
ATOM 3375 C C . SER B 1 140 ? -12.758 -14.945 -17.219 1 96 140 SER B C 1
ATOM 3377 O O . SER B 1 140 ? -12.352 -13.805 -17.453 1 96 140 SER B O 1
ATOM 3379 N N . PRO B 1 141 ? -11.969 -16.016 -17.281 1 95.44 141 PRO B N 1
ATOM 3380 C CA . PRO B 1 141 ? -10.602 -15.828 -17.75 1 95.44 141 PRO B CA 1
ATOM 3381 C C . PRO B 1 141 ? -10.531 -15.203 -19.141 1 95.44 141 PRO B C 1
ATOM 3383 O O . PRO B 1 141 ? -9.57 -14.5 -19.453 1 95.44 141 PRO B O 1
ATOM 3386 N N . VAL B 1 142 ? -11.523 -15.422 -20 1 95.62 142 VAL B N 1
ATOM 3387 C CA . VAL B 1 142 ? -11.461 -14.953 -21.375 1 95.62 142 VAL B CA 1
ATOM 3388 C C . VAL B 1 142 ? -12.141 -13.586 -21.484 1 95.62 142 VAL B C 1
ATOM 3390 O O . VAL B 1 142 ? -12.07 -12.938 -22.531 1 95.62 142 VAL B O 1
ATOM 3393 N N . ARG B 1 143 ? -12.781 -13.117 -20.453 1 95.94 143 ARG B N 1
ATOM 3394 C CA . ARG B 1 143 ? -13.406 -11.797 -20.406 1 95.94 143 ARG B CA 1
ATOM 3395 C C . ARG B 1 143 ? -12.852 -10.969 -19.266 1 95.94 143 ARG B C 1
ATOM 3397 O O . ARG B 1 143 ? -13.594 -10.562 -18.359 1 95.94 143 ARG B O 1
ATOM 3404 N N . PRO B 1 144 ? -11.609 -10.695 -19.391 1 96.88 144 PRO B N 1
ATOM 3405 C CA . PRO B 1 144 ? -10.961 -9.961 -18.297 1 96.88 144 PRO B CA 1
ATOM 3406 C C . PRO B 1 144 ? -11.336 -8.477 -18.281 1 96.88 144 PRO B C 1
ATOM 3408 O O . PRO B 1 144 ? -11.602 -7.895 -19.344 1 96.88 144 PRO B O 1
ATOM 3411 N N . GLN B 1 145 ? -11.414 -7.93 -17.078 1 96.25 145 GLN B N 1
ATOM 3412 C CA . GLN B 1 145 ? -11.406 -6.484 -16.859 1 96.25 145 GLN B CA 1
ATOM 3413 C C . GLN B 1 145 ? -9.984 -5.953 -16.75 1 96.25 145 GLN B C 1
ATOM 3415 O O . GLN B 1 145 ? -9.672 -4.883 -17.281 1 96.25 145 GLN B O 1
ATOM 3420 N N . HIS B 1 146 ? -9.141 -6.664 -16.078 1 97 146 HIS B N 1
ATOM 3421 C CA . HIS B 1 146 ? -7.73 -6.352 -15.883 1 97 146 HIS B CA 1
ATOM 3422 C C . HIS B 1 146 ? -6.867 -7.605 -16 1 97 146 HIS B C 1
ATOM 3424 O O . HIS B 1 146 ? -7.273 -8.688 -15.562 1 97 146 HIS B O 1
ATOM 3430 N N . VAL B 1 147 ? -5.73 -7.461 -16.562 1 98 147 VAL B N 1
ATOM 3431 C CA . VAL B 1 147 ? -4.781 -8.562 -16.688 1 98 147 VAL B CA 1
ATOM 3432 C C . VAL B 1 147 ? -3.408 -8.125 -16.188 1 98 147 VAL B C 1
ATOM 3434 O O . VAL B 1 147 ? -2.912 -7.062 -16.562 1 98 147 VAL B O 1
ATOM 3437 N N . TYR B 1 148 ? -2.832 -8.867 -15.273 1 98.12 148 TYR B N 1
ATOM 3438 C CA . TYR B 1 148 ? -1.476 -8.68 -14.766 1 98.12 148 TYR B CA 1
ATOM 3439 C C . TYR B 1 148 ? -0.595 -9.875 -15.117 1 98.12 148 TYR B C 1
ATOM 3441 O O . TYR B 1 148 ? -0.911 -11.016 -14.758 1 98.12 148 TYR B O 1
ATOM 3449 N N . GLU B 1 149 ? 0.466 -9.602 -15.789 1 97.88 149 GLU B N 1
ATOM 3450 C CA . GLU B 1 149 ? 1.358 -10.68 -16.203 1 97.88 149 GLU B CA 1
ATOM 3451 C C . GLU B 1 149 ? 2.742 -10.523 -15.57 1 97.88 149 GLU B C 1
ATOM 3453 O O . GLU B 1 149 ? 3.357 -9.453 -15.68 1 97.88 149 GLU B O 1
ATOM 3458 N N . MET B 1 150 ? 3.182 -11.523 -14.914 1 97.5 150 MET B N 1
ATOM 3459 C CA . MET B 1 150 ? 4.516 -11.57 -14.328 1 97.5 150 MET B CA 1
ATOM 3460 C C . MET B 1 150 ? 5.41 -12.555 -15.086 1 97.5 150 MET B C 1
ATOM 3462 O O . MET B 1 150 ? 5.031 -13.711 -15.289 1 97.5 150 MET B O 1
ATOM 3466 N N . LEU B 1 151 ? 6.516 -12.062 -15.43 1 95.56 151 LEU B N 1
ATOM 3467 C CA . LEU B 1 151 ? 7.52 -12.883 -16.078 1 95.56 151 LEU B CA 1
ATOM 3468 C C . LEU B 1 151 ? 8.766 -13.023 -15.211 1 95.56 151 LEU B C 1
ATOM 3470 O O . LEU B 1 151 ? 9.289 -12.031 -14.711 1 95.56 151 LEU B O 1
ATOM 3474 N N . PHE B 1 152 ? 9.172 -14.25 -15 1 92.69 152 PHE B N 1
ATOM 3475 C CA . PHE B 1 152 ? 10.297 -14.508 -14.109 1 92.69 152 PHE B CA 1
ATOM 3476 C C . PHE B 1 152 ? 11.5 -15.023 -14.898 1 92.69 152 PHE B C 1
ATOM 3478 O O . PHE B 1 152 ? 11.367 -15.945 -15.711 1 92.69 152 PHE B O 1
ATOM 3485 N N . SER B 1 153 ? 12.586 -14.406 -14.656 1 82.75 153 SER B N 1
ATOM 3486 C CA . SER B 1 153 ? 13.859 -14.891 -15.18 1 82.75 153 SER B CA 1
ATOM 3487 C C . SER B 1 153 ? 14.734 -15.445 -14.062 1 82.75 153 SER B C 1
ATOM 3489 O O . SER B 1 153 ? 15.125 -14.711 -13.148 1 82.75 153 SER B O 1
ATOM 3491 N N . HIS B 1 154 ? 14.922 -16.75 -13.789 1 69.44 154 HIS B N 1
ATOM 3492 C CA . HIS B 1 154 ? 15.438 -17.469 -12.625 1 69.44 154 HIS B CA 1
ATOM 3493 C C . HIS B 1 154 ? 16.953 -17.375 -12.547 1 69.44 154 HIS B C 1
ATOM 3495 O O . HIS B 1 154 ? 17.547 -17.609 -11.492 1 69.44 154 HIS B O 1
ATOM 3501 N N . GLY B 1 155 ? 17.453 -16.531 -13.172 1 58.72 155 GLY B N 1
ATOM 3502 C CA . GLY B 1 155 ? 18.906 -16.406 -13.086 1 58.72 155 GLY B CA 1
ATOM 3503 C C . GLY B 1 155 ? 19.609 -17.75 -12.953 1 58.72 155 GLY B C 1
ATOM 3504 O O . GLY B 1 155 ? 19.109 -18.766 -13.453 1 58.72 155 GLY B O 1
ATOM 3505 N N . ARG B 1 156 ? 20.922 -17.844 -12.328 1 56.12 156 ARG B N 1
ATOM 3506 C CA . ARG B 1 156 ? 21.75 -19.047 -12.18 1 56.12 156 ARG B CA 1
ATOM 3507 C C . ARG B 1 156 ? 21.25 -19.906 -11.016 1 56.12 156 ARG B C 1
ATOM 3509 O O . ARG B 1 156 ? 20.969 -19.391 -9.938 1 56.12 156 ARG B O 1
ATOM 3516 N N . VAL B 1 157 ? 20.516 -20.953 -11.336 1 50.28 157 VAL B N 1
ATOM 3517 C CA . VAL B 1 157 ? 20.047 -21.891 -10.328 1 50.28 157 VAL B CA 1
ATOM 3518 C C . VAL B 1 157 ? 21.188 -22.25 -9.383 1 50.28 157 VAL B C 1
ATOM 3520 O O . VAL B 1 157 ? 22.203 -22.812 -9.805 1 50.28 157 VAL B O 1
ATOM 3523 N N . VAL B 1 158 ? 21.656 -21.359 -8.586 1 48.38 158 VAL B N 1
ATOM 3524 C CA . VAL B 1 158 ? 22.672 -21.812 -7.629 1 48.38 158 VAL B CA 1
ATOM 3525 C C . VAL B 1 158 ? 22 -22.391 -6.395 1 48.38 158 VAL B C 1
ATOM 3527 O O . VAL B 1 158 ? 20.891 -21.969 -6.02 1 48.38 158 VAL B O 1
ATOM 3530 N N . SER B 1 159 ? 22.109 -23.688 -6.129 1 46.47 159 SER B N 1
ATOM 3531 C CA . SER B 1 159 ? 21.688 -24.344 -4.895 1 46.47 159 SER B CA 1
ATOM 3532 C C . SER B 1 159 ? 21.859 -23.422 -3.695 1 46.47 159 SER B C 1
ATOM 3534 O O . SER B 1 159 ? 22.922 -23.375 -3.07 1 46.47 159 SER B O 1
ATOM 3536 N N . ASP B 1 160 ? 21.703 -22.188 -3.809 1 50.62 160 ASP B N 1
ATOM 3537 C CA . ASP B 1 160 ? 22.125 -21.344 -2.695 1 50.62 160 ASP B CA 1
ATOM 3538 C C . ASP B 1 160 ? 21.219 -21.531 -1.48 1 50.62 160 ASP B C 1
ATOM 3540 O O . ASP B 1 160 ? 20 -21.406 -1.582 1 50.62 160 ASP B O 1
ATOM 3544 N N . HIS B 1 161 ? 21.547 -22.328 -0.549 1 51.03 161 HIS B N 1
ATOM 3545 C CA . HIS B 1 161 ? 21.141 -22.562 0.834 1 51.03 161 HIS B CA 1
ATOM 3546 C C . HIS B 1 161 ? 21.031 -21.25 1.603 1 51.03 161 HIS B C 1
ATOM 3548 O O . HIS B 1 161 ? 21.484 -21.156 2.748 1 51.03 161 HIS B O 1
ATOM 3554 N N . GLY B 1 162 ? 20.734 -20.234 0.959 1 54.97 162 GLY B N 1
ATOM 3555 C CA . GLY B 1 162 ? 20.703 -19.047 1.788 1 54.97 162 GLY B CA 1
ATOM 3556 C C . GLY B 1 162 ? 19.75 -19.156 2.965 1 54.97 162 GLY B C 1
ATOM 3557 O O . GLY B 1 162 ? 18.875 -20.031 2.977 1 54.97 162 GLY B O 1
ATOM 3558 N N . LYS B 1 163 ? 20.047 -18.594 4.07 1 66.44 163 LYS B N 1
ATOM 3559 C CA . LYS B 1 163 ? 19.25 -18.578 5.297 1 66.44 163 LYS B CA 1
ATOM 3560 C C . LYS B 1 163 ? 17.844 -18.016 5.039 1 66.44 163 LYS B C 1
ATOM 3562 O O . LYS B 1 163 ? 17.688 -17.109 4.223 1 66.44 163 LYS B O 1
ATOM 3567 N N . GLU B 1 164 ? 16.859 -18.688 5.461 1 68.56 164 GLU B N 1
ATOM 3568 C CA . GLU B 1 164 ? 15.43 -18.375 5.371 1 68.56 164 GLU B CA 1
ATOM 3569 C C . GLU B 1 164 ? 15.172 -16.891 5.617 1 68.56 164 GLU B C 1
ATOM 3571 O O . GLU B 1 164 ? 14.367 -16.266 4.922 1 68.56 164 GLU B O 1
ATOM 3576 N N . ASN B 1 165 ? 15.914 -16.328 6.543 1 68.88 165 ASN B N 1
ATOM 3577 C CA . ASN B 1 165 ? 15.703 -14.93 6.898 1 68.88 165 ASN B CA 1
ATOM 3578 C C . ASN B 1 165 ? 16.094 -14 5.754 1 68.88 165 ASN B C 1
ATOM 3580 O O . ASN B 1 165 ? 15.406 -13.016 5.48 1 68.88 165 ASN B O 1
ATOM 3584 N N . THR B 1 166 ? 17.141 -14.367 5.09 1 73.81 166 THR B N 1
ATOM 3585 C CA . THR B 1 166 ? 17.609 -13.562 3.971 1 73.81 166 THR B CA 1
ATOM 3586 C C . THR B 1 166 ? 16.625 -13.633 2.803 1 73.81 166 THR B C 1
ATOM 3588 O O . THR B 1 166 ? 16.328 -12.625 2.168 1 73.81 166 THR B O 1
ATOM 3591 N N . LYS B 1 167 ? 16.094 -14.812 2.717 1 79.19 167 LYS B N 1
ATOM 3592 C CA . LYS B 1 167 ? 15.117 -15.016 1.642 1 79.19 167 LYS B CA 1
ATOM 3593 C C . LYS B 1 167 ? 13.859 -14.18 1.873 1 79.19 167 LYS B C 1
ATOM 3595 O O . LYS B 1 167 ? 13.305 -13.609 0.932 1 79.19 167 LYS B O 1
ATOM 3600 N N . SER B 1 168 ? 13.5 -14.117 3.064 1 85.44 168 SER B N 1
ATOM 3601 C CA . SER B 1 168 ? 12.305 -13.359 3.41 1 85.44 168 SER B CA 1
ATOM 3602 C C . SER B 1 168 ? 12.492 -11.875 3.133 1 85.44 168 SER B C 1
ATOM 3604 O O . SER B 1 168 ? 11.602 -11.219 2.576 1 85.44 168 SER B O 1
ATOM 3606 N N . LYS B 1 169 ? 13.695 -11.43 3.461 1 85.75 169 LYS B N 1
ATOM 3607 C CA . LYS B 1 169 ? 13.977 -10.016 3.232 1 85.75 169 LYS B CA 1
ATOM 3608 C C . LYS B 1 169 ? 14.008 -9.695 1.74 1 85.75 169 LYS B C 1
ATOM 3610 O O . LYS B 1 169 ? 13.484 -8.664 1.309 1 85.75 169 LYS B O 1
ATOM 3615 N N . VAL B 1 170 ? 14.57 -10.562 1.018 1 89.19 170 VAL B N 1
ATOM 3616 C CA . VAL B 1 170 ? 14.656 -10.406 -0.43 1 89.19 170 VAL B CA 1
ATOM 3617 C C . VAL B 1 170 ? 13.25 -10.414 -1.03 1 89.19 170 VAL B C 1
ATOM 3619 O O . VAL B 1 170 ? 12.914 -9.578 -1.869 1 89.19 170 VAL B O 1
ATOM 3622 N N . ALA B 1 171 ? 12.469 -11.352 -0.557 1 93.56 171 ALA B N 1
ATOM 3623 C CA . ALA B 1 171 ? 11.102 -11.484 -1.057 1 93.56 171 ALA B CA 1
ATOM 3624 C C . ALA B 1 171 ? 10.281 -10.234 -0.761 1 93.56 171 ALA B C 1
ATOM 3626 O O . ALA B 1 171 ? 9.547 -9.75 -1.623 1 93.56 171 ALA B O 1
ATOM 3627 N N . GLU B 1 172 ? 10.469 -9.719 0.403 1 92.38 172 GLU B N 1
ATOM 3628 C CA . GLU B 1 172 ? 9.742 -8.516 0.798 1 92.38 172 GLU B CA 1
ATOM 3629 C C . GLU B 1 172 ? 10.156 -7.316 -0.045 1 92.38 172 GLU B C 1
ATOM 3631 O O . GLU B 1 172 ? 9.305 -6.578 -0.547 1 92.38 172 GLU B O 1
ATOM 3636 N N . ALA B 1 173 ? 11.414 -7.145 -0.203 1 91.06 173 ALA B N 1
ATOM 3637 C CA . ALA B 1 173 ? 11.938 -6.031 -0.994 1 91.06 173 ALA B CA 1
ATOM 3638 C C . ALA B 1 173 ? 11.484 -6.137 -2.447 1 91.06 173 ALA B C 1
ATOM 3640 O O . ALA B 1 173 ? 11.078 -5.137 -3.049 1 91.06 173 ALA B O 1
ATOM 3641 N N . LEU B 1 174 ? 11.508 -7.293 -2.949 1 94.44 174 LEU B N 1
ATOM 3642 C CA . LEU B 1 174 ? 11.125 -7.523 -4.336 1 94.44 174 LEU B CA 1
ATOM 3643 C C . LEU B 1 174 ? 9.625 -7.277 -4.527 1 94.44 174 LEU B C 1
ATOM 3645 O O . LEU B 1 174 ? 9.211 -6.703 -5.539 1 94.44 174 LEU B O 1
ATOM 3649 N N . SER B 1 175 ? 8.836 -7.707 -3.551 1 96 175 SER B N 1
ATOM 3650 C CA . SER B 1 175 ? 7.398 -7.496 -3.629 1 96 175 SER B CA 1
ATOM 3651 C C . SER B 1 175 ? 7.055 -6.008 -3.631 1 96 175 SER B C 1
ATOM 3653 O O . SER B 1 175 ? 6.219 -5.562 -4.418 1 96 175 SER B O 1
ATOM 3655 N N . ARG B 1 176 ? 7.715 -5.289 -2.785 1 94.19 176 ARG B N 1
ATOM 3656 C CA . ARG B 1 176 ? 7.508 -3.846 -2.734 1 94.19 176 ARG B CA 1
ATOM 3657 C C . ARG B 1 176 ? 7.879 -3.191 -4.062 1 94.19 176 ARG B C 1
ATOM 3659 O O . ARG B 1 176 ? 7.133 -2.357 -4.578 1 94.19 176 ARG B O 1
ATOM 3666 N N . LYS B 1 177 ? 8.992 -3.6 -4.551 1 94 177 LYS B N 1
ATOM 3667 C CA . LYS B 1 177 ? 9.453 -3.078 -5.836 1 94 177 LYS B CA 1
ATOM 3668 C C . LYS B 1 177 ? 8.461 -3.41 -6.949 1 94 177 LYS B C 1
ATOM 3670 O O . LYS B 1 177 ? 8.164 -2.564 -7.801 1 94 177 LYS B O 1
ATOM 3675 N N . ALA B 1 178 ? 8 -4.609 -6.926 1 97 178 ALA B N 1
ATOM 3676 C CA . ALA B 1 178 ? 7.059 -5.074 -7.941 1 97 178 ALA B CA 1
ATOM 3677 C C . ALA B 1 178 ? 5.77 -4.266 -7.906 1 97 178 ALA B C 1
ATOM 3679 O O . ALA B 1 178 ? 5.289 -3.803 -8.945 1 97 178 ALA B O 1
ATOM 3680 N N . ILE B 1 179 ? 5.195 -4.039 -6.73 1 96.94 179 ILE B N 1
ATOM 3681 C CA . ILE B 1 179 ? 3.936 -3.322 -6.578 1 96.94 179 ILE B CA 1
ATOM 3682 C C . ILE B 1 179 ? 4.121 -1.86 -6.98 1 96.94 179 ILE B C 1
ATOM 3684 O O . ILE B 1 179 ? 3.287 -1.295 -7.691 1 96.94 179 ILE B O 1
ATOM 3688 N N . ARG B 1 180 ? 5.18 -1.265 -6.562 1 94.81 180 ARG B N 1
ATOM 3689 C CA . ARG B 1 180 ? 5.465 0.109 -6.965 1 94.81 180 ARG B CA 1
ATOM 3690 C C . ARG B 1 180 ? 5.586 0.223 -8.477 1 94.81 180 ARG B C 1
ATOM 3692 O O . ARG B 1 180 ? 5.074 1.169 -9.078 1 94.81 180 ARG B O 1
ATOM 3699 N N . ALA B 1 181 ? 6.293 -0.768 -9.109 1 95.5 181 ALA B N 1
ATOM 3700 C CA . ALA B 1 181 ? 6.445 -0.782 -10.562 1 95.5 181 ALA B CA 1
ATOM 3701 C C . ALA B 1 181 ? 5.09 -0.878 -11.258 1 95.5 181 ALA B C 1
ATOM 3703 O O . ALA B 1 181 ? 4.852 -0.208 -12.266 1 95.5 181 ALA B O 1
ATOM 3704 N N . LEU B 1 182 ? 4.223 -1.68 -10.711 1 96.75 182 LEU B N 1
ATOM 3705 C CA . LEU B 1 182 ? 2.887 -1.826 -11.281 1 96.75 182 LEU B CA 1
ATOM 3706 C C . LEU B 1 182 ? 2.107 -0.52 -11.188 1 96.75 182 LEU B C 1
ATOM 3708 O O . LEU B 1 182 ? 1.513 -0.072 -12.172 1 96.75 182 LEU B O 1
ATOM 3712 N N . ILE B 1 183 ? 2.152 0.117 -10.055 1 95.38 183 ILE B N 1
ATOM 3713 C CA . ILE B 1 183 ? 1.446 1.377 -9.852 1 95.38 183 ILE B CA 1
ATOM 3714 C C . ILE B 1 183 ? 2.012 2.443 -10.781 1 95.38 183 ILE B C 1
ATOM 3716 O O . ILE B 1 183 ? 1.259 3.186 -11.414 1 95.38 183 ILE B O 1
ATOM 3720 N N . SER B 1 184 ? 3.33 2.438 -10.891 1 92.62 184 SER B N 1
ATOM 3721 C CA . SER B 1 184 ? 3.982 3.424 -11.75 1 92.62 184 SER B CA 1
ATOM 3722 C C . SER B 1 184 ? 3.619 3.209 -13.211 1 92.62 184 SER B C 1
ATOM 3724 O O . SER B 1 184 ? 3.771 4.113 -14.039 1 92.62 184 SER B O 1
ATOM 3726 N N . SER B 1 185 ? 3.18 2.023 -13.508 1 93.31 185 SER B N 1
ATOM 3727 C CA . SER B 1 185 ? 2.766 1.714 -14.875 1 93.31 185 SER B CA 1
ATOM 3728 C C . SER B 1 185 ? 1.272 1.952 -15.07 1 93.31 185 SER B C 1
ATOM 3730 O O . SER B 1 185 ? 0.727 1.669 -16.141 1 93.31 185 SER B O 1
ATOM 3732 N N . GLY B 1 186 ? 0.625 2.342 -14 1 92.38 186 GLY B N 1
ATOM 3733 C CA . GLY B 1 186 ? -0.772 2.729 -14.125 1 92.38 186 GLY B CA 1
ATOM 3734 C C . GLY B 1 186 ? -1.725 1.735 -13.484 1 92.38 186 GLY B C 1
ATOM 3735 O O . GLY B 1 186 ? -2.943 1.887 -13.586 1 92.38 186 GLY B O 1
ATOM 3736 N N . ALA B 1 187 ? -1.174 0.703 -12.914 1 93.62 187 ALA B N 1
ATOM 3737 C CA . ALA B 1 187 ? -2.047 -0.258 -12.242 1 93.62 187 ALA B CA 1
ATOM 3738 C C . ALA B 1 187 ? -2.893 0.424 -11.172 1 93.62 187 ALA B C 1
ATOM 3740 O O . ALA B 1 187 ? -2.377 1.198 -10.359 1 93.62 187 ALA B O 1
ATOM 3741 N N . GLY B 1 188 ? -4.211 0.158 -11.195 1 91.69 188 GLY B N 1
ATOM 3742 C CA . GLY B 1 188 ? -5.109 0.728 -10.203 1 91.69 188 GLY B CA 1
ATOM 3743 C C . GLY B 1 188 ? -5.773 2.01 -10.672 1 91.69 188 GLY B C 1
ATOM 3744 O O . GLY B 1 188 ? -6.664 2.533 -10 1 91.69 188 GLY B O 1
ATOM 3745 N N . SER B 1 189 ? -5.363 2.545 -11.781 1 88.38 189 SER B N 1
ATOM 3746 C CA . SER B 1 189 ? -5.914 3.809 -12.266 1 88.38 189 SER B CA 1
ATOM 3747 C C . SER B 1 189 ? -7.352 3.635 -12.742 1 88.38 189 SER B C 1
ATOM 3749 O O . SER B 1 189 ? -8.125 4.59 -12.758 1 88.38 189 SER B O 1
ATOM 3751 N N . VAL B 1 190 ? -7.648 2.424 -13.148 1 86.31 190 VAL B N 1
ATOM 3752 C CA . VAL B 1 190 ? -9 2.111 -13.594 1 86.31 190 VAL B CA 1
ATOM 3753 C C . VAL B 1 190 ? -9.609 1.039 -12.695 1 86.31 190 VAL B C 1
ATOM 3755 O O . VAL B 1 190 ? -8.961 0.033 -12.391 1 86.31 190 VAL B O 1
ATOM 3758 N N . SER B 1 191 ? -10.688 1.405 -12.156 1 82.38 191 SER B N 1
ATOM 3759 C CA . SER B 1 191 ? -11.367 0.413 -11.336 1 82.38 191 SER B CA 1
ATOM 3760 C C . SER B 1 191 ? -12.867 0.392 -11.617 1 82.38 191 SER B C 1
ATOM 3762 O O . SER B 1 191 ? -13.461 1.424 -11.945 1 82.38 191 SER B O 1
ATOM 3764 N N . TYR B 1 192 ? -13.312 -0.765 -11.578 1 82.25 192 TYR B N 1
ATOM 3765 C CA . TYR B 1 192 ? -14.742 -0.979 -11.789 1 82.25 192 TYR B CA 1
ATOM 3766 C C . TYR B 1 192 ? -15.438 -1.333 -10.484 1 82.25 192 TYR B C 1
ATOM 3768 O O . TYR B 1 192 ? -14.852 -1.986 -9.617 1 82.25 192 TYR B O 1
ATOM 3776 N N . ALA B 1 193 ? -16.625 -0.88 -10.352 1 79.81 193 ALA B N 1
ATOM 3777 C CA . ALA B 1 193 ? -17.391 -1.155 -9.141 1 79.81 193 ALA B CA 1
ATOM 3778 C C . ALA B 1 193 ? -17.953 -2.572 -9.156 1 79.81 193 ALA B C 1
ATOM 3780 O O . ALA B 1 193 ? -18.234 -3.121 -10.227 1 79.81 193 ALA B O 1
ATOM 3781 N N . GLY B 1 194 ? -18.016 -3.135 -7.973 1 89.12 194 GLY B N 1
ATOM 3782 C CA . GLY B 1 194 ? -18.688 -4.41 -7.82 1 89.12 194 GLY B CA 1
ATOM 3783 C C . GLY B 1 194 ? -17.734 -5.59 -7.758 1 89.12 194 GLY B C 1
ATOM 3784 O O . GLY B 1 194 ? -16.578 -5.484 -8.164 1 89.12 194 GLY B O 1
ATOM 3785 N N . PRO B 1 195 ? -18.266 -6.676 -7.305 1 93 195 PRO B N 1
ATOM 3786 C CA . PRO B 1 195 ? -17.453 -7.887 -7.164 1 93 195 PRO B CA 1
ATOM 3787 C C . PRO B 1 195 ? -17.188 -8.578 -8.5 1 93 195 PRO B C 1
ATOM 3789 O O . PRO B 1 195 ? -18.016 -8.516 -9.406 1 93 195 PRO B O 1
ATOM 3792 N N . THR B 1 196 ? -16.094 -9.07 -8.695 1 95.69 196 THR B N 1
ATOM 3793 C CA . THR B 1 196 ? -15.68 -9.906 -9.812 1 95.69 196 THR B CA 1
ATOM 3794 C C . THR B 1 196 ? -14.805 -11.062 -9.328 1 95.69 196 THR B C 1
ATOM 3796 O O . THR B 1 196 ? -14.805 -11.391 -8.141 1 95.69 196 THR B O 1
ATOM 3799 N N . LYS B 1 197 ? -14.188 -11.758 -10.227 1 97.75 197 LYS B N 1
ATOM 3800 C CA . LYS B 1 197 ? -13.398 -12.922 -9.836 1 97.75 197 LYS B CA 1
ATOM 3801 C C . LYS B 1 197 ? -11.938 -12.766 -10.266 1 97.75 197 LYS B C 1
ATOM 3803 O O . LYS B 1 197 ? -11.648 -12.117 -11.273 1 97.75 197 LYS B O 1
ATOM 3808 N N . LEU B 1 198 ? -11.078 -13.266 -9.477 1 98.62 198 LEU B N 1
ATOM 3809 C CA . LEU B 1 198 ? -9.664 -13.328 -9.828 1 98.62 198 LEU B CA 1
ATOM 3810 C C . LEU B 1 198 ? -9.266 -14.75 -10.219 1 98.62 198 LEU B C 1
ATOM 3812 O O . LEU B 1 198 ? -9.445 -15.688 -9.438 1 98.62 198 LEU B O 1
ATOM 3816 N N . PHE B 1 199 ? -8.773 -14.922 -11.43 1 98.75 199 PHE B N 1
ATOM 3817 C CA . PHE B 1 199 ? -8.258 -16.188 -11.953 1 98.75 199 PHE B CA 1
ATOM 3818 C C . PHE B 1 199 ? -6.742 -16.125 -12.094 1 98.75 199 PHE B C 1
ATOM 3820 O O . PHE B 1 199 ? -6.176 -15.055 -12.336 1 98.75 199 PHE B O 1
ATOM 3827 N N . ILE B 1 200 ? -6.113 -17.266 -11.922 1 98.69 200 ILE B N 1
ATOM 3828 C CA . ILE B 1 200 ? -4.664 -17.328 -12.07 1 98.69 200 ILE B CA 1
ATOM 3829 C C . ILE B 1 200 ? -4.293 -18.312 -13.18 1 98.69 200 ILE B C 1
ATOM 3831 O O . ILE B 1 200 ? -4.801 -19.438 -13.219 1 98.69 200 ILE B O 1
ATOM 3835 N N . MET B 1 201 ? -3.477 -17.844 -14.086 1 98.06 201 MET B N 1
ATOM 3836 C CA . MET B 1 201 ? -2.885 -18.672 -15.125 1 98.06 201 MET B CA 1
ATOM 3837 C C . MET B 1 201 ? -1.379 -18.812 -14.93 1 98.06 201 MET B C 1
ATOM 3839 O O . MET B 1 201 ? -0.709 -17.844 -14.547 1 98.06 201 MET B O 1
ATOM 3843 N N . VAL B 1 202 ? -0.901 -20 -15.148 1 97.25 202 VAL B N 1
ATOM 3844 C CA . VAL B 1 202 ? 0.53 -20.25 -15.008 1 97.25 202 VAL B CA 1
ATOM 3845 C C . VAL B 1 202 ? 1.074 -20.859 -16.297 1 97.25 202 VAL B C 1
ATOM 3847 O O . VAL B 1 202 ? 0.458 -21.766 -16.859 1 97.25 202 VAL B O 1
ATOM 3850 N N . LYS B 1 203 ? 2.166 -20.328 -16.781 1 95.12 203 LYS B N 1
ATOM 3851 C CA . LYS B 1 203 ? 2.846 -20.922 -17.922 1 95.12 203 LYS B CA 1
ATOM 3852 C C . LYS B 1 203 ? 3.73 -22.078 -17.5 1 95.12 203 LYS B C 1
ATOM 3854 O O . LYS B 1 203 ? 4.602 -21.922 -16.641 1 95.12 203 LYS B O 1
ATOM 3859 N N . ALA B 1 204 ? 3.496 -23.25 -18.016 1 94.56 204 ALA B N 1
ATOM 3860 C CA . ALA B 1 204 ? 4.223 -24.453 -17.609 1 94.56 204 ALA B CA 1
ATOM 3861 C C . ALA B 1 204 ? 4.336 -25.438 -18.781 1 94.56 204 ALA B C 1
ATOM 3863 O O . ALA B 1 204 ? 3.65 -25.297 -19.797 1 94.56 204 ALA B O 1
ATOM 3864 N N . PRO B 1 205 ? 5.277 -26.312 -18.656 1 92.5 205 PRO B N 1
ATOM 3865 C CA . PRO B 1 205 ? 5.367 -27.359 -19.672 1 92.5 205 PRO B CA 1
ATOM 3866 C C . PRO B 1 205 ? 4.07 -28.156 -19.828 1 92.5 205 PRO B C 1
ATOM 3868 O O . PRO B 1 205 ? 3.395 -28.438 -18.828 1 92.5 205 PRO B O 1
ATOM 3871 N N . ALA B 1 206 ? 3.77 -28.594 -21.047 1 92.56 206 ALA B N 1
ATOM 3872 C CA . ALA B 1 206 ? 2.533 -29.312 -21.344 1 92.56 206 ALA B CA 1
ATOM 3873 C C . ALA B 1 206 ? 2.455 -30.625 -20.562 1 92.56 206 ALA B C 1
ATOM 3875 O O . ALA B 1 206 ? 1.378 -31.203 -20.422 1 92.56 206 ALA B O 1
ATOM 3876 N N . THR B 1 207 ? 3.555 -31.062 -20.047 1 90.19 207 THR B N 1
ATOM 3877 C CA . THR B 1 207 ? 3.641 -32.344 -19.359 1 90.19 207 THR B CA 1
ATOM 3878 C C . THR B 1 207 ? 3.205 -32.219 -17.906 1 90.19 207 THR B C 1
ATOM 3880 O O . THR B 1 207 ? 3.09 -33.188 -17.188 1 90.19 207 THR B O 1
ATOM 3883 N N . LEU B 1 208 ? 2.982 -30.953 -17.484 1 92.62 208 LEU B N 1
ATOM 3884 C CA . LEU B 1 208 ? 2.541 -30.75 -16.109 1 92.62 208 LEU B CA 1
ATOM 3885 C C . LEU B 1 208 ? 1.273 -31.531 -15.812 1 92.62 208 LEU B C 1
ATOM 3887 O O . LEU B 1 208 ? 0.345 -31.562 -16.625 1 92.62 208 LEU B O 1
ATOM 3891 N N . ASN B 1 209 ? 1.316 -32.25 -14.711 1 92.81 209 ASN B N 1
ATOM 3892 C CA . ASN B 1 209 ? 0.164 -33.062 -14.336 1 92.81 209 ASN B CA 1
ATOM 3893 C C . ASN B 1 209 ? -0.277 -32.781 -12.898 1 92.81 209 ASN B C 1
ATOM 3895 O O . ASN B 1 209 ? 0.028 -33.562 -11.992 1 92.81 209 ASN B O 1
ATOM 3899 N N . LEU B 1 210 ? -0.943 -31.734 -12.656 1 95.56 210 LEU B N 1
ATOM 3900 C CA . LEU B 1 210 ? -1.604 -31.344 -11.406 1 95.56 210 LEU B CA 1
ATOM 3901 C C . LEU B 1 210 ? -3.098 -31.125 -11.633 1 95.56 210 LEU B C 1
ATOM 3903 O O . LEU B 1 210 ? -3.605 -30.031 -11.406 1 95.56 210 LEU B O 1
ATOM 3907 N N . PRO B 1 211 ? -3.846 -32.188 -11.977 1 94.75 211 PRO B N 1
ATOM 3908 C CA . PRO B 1 211 ? -5.215 -32.062 -12.477 1 94.75 211 PRO B CA 1
ATOM 3909 C C . PRO B 1 211 ? -6.188 -31.562 -11.414 1 94.75 211 PRO B C 1
ATOM 3911 O O . PRO B 1 211 ? -7.234 -31 -11.75 1 94.75 211 PRO B O 1
ATOM 3914 N N . LEU B 1 212 ? -5.93 -31.75 -10.109 1 96.44 212 LEU B N 1
ATOM 3915 C CA . LEU B 1 212 ? -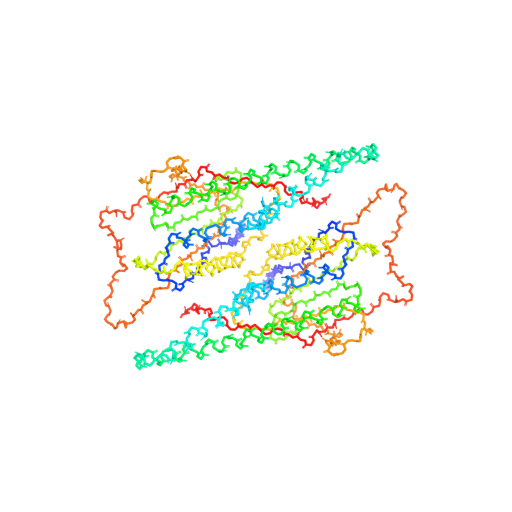6.82 -31.281 -9.047 1 96.44 212 LEU B CA 1
ATOM 3916 C C . LEU B 1 212 ? -6.789 -29.766 -8.938 1 96.44 212 LEU B C 1
ATOM 3918 O O . LEU B 1 212 ? -7.723 -29.156 -8.406 1 96.44 212 LEU B O 1
ATOM 3922 N N . HIS B 1 213 ? -5.707 -29.188 -9.523 1 97.75 213 HIS B N 1
ATOM 3923 C CA . HIS B 1 213 ? -5.531 -27.766 -9.234 1 97.75 213 HIS B CA 1
ATOM 3924 C C . HIS B 1 213 ? -5.375 -26.953 -10.516 1 97.75 213 HIS B C 1
ATOM 3926 O O . HIS B 1 213 ? -5.617 -25.75 -10.516 1 97.75 213 HIS B O 1
ATOM 3932 N N . PHE B 1 214 ? -4.926 -27.609 -11.633 1 97.94 214 PHE B N 1
ATOM 3933 C CA . PHE B 1 214 ? -4.609 -26.844 -12.828 1 97.94 214 PHE B CA 1
ATOM 3934 C C . PHE B 1 214 ? -5.129 -27.531 -14.078 1 97.94 214 PHE B C 1
ATOM 3936 O O . PHE B 1 214 ? -5.004 -28.75 -14.219 1 97.94 214 PHE B O 1
ATOM 3943 N N . LEU B 1 215 ? -5.73 -26.75 -14.953 1 97.56 215 LEU B N 1
ATOM 3944 C CA . LEU B 1 215 ? -6.246 -27.219 -16.234 1 97.56 215 LEU B CA 1
ATOM 3945 C C . LEU B 1 215 ? -5.465 -26.609 -17.391 1 97.56 215 LEU B C 1
ATOM 3947 O O . LEU B 1 215 ? -5.23 -25.391 -17.422 1 97.56 215 LEU B O 1
ATOM 3951 N N . PRO B 1 216 ? -5.016 -27.438 -18.328 1 96.69 216 PRO B N 1
ATOM 3952 C CA . PRO B 1 216 ? -4.328 -26.875 -19.484 1 96.69 216 PRO B CA 1
ATOM 3953 C C . PRO B 1 216 ? -5.242 -26.016 -20.359 1 96.69 216 PRO B C 1
ATOM 3955 O O . PRO B 1 216 ? -6.402 -26.375 -20.578 1 96.69 216 PRO B O 1
ATOM 3958 N N . LYS B 1 217 ? -4.809 -24.844 -20.625 1 95.75 217 LYS B N 1
ATOM 3959 C CA . LYS B 1 217 ? -5.492 -23.938 -21.547 1 95.75 217 LYS B CA 1
ATOM 3960 C C . LYS B 1 217 ? -4.617 -23.609 -22.75 1 95.75 217 LYS B C 1
ATOM 3962 O O . LYS B 1 217 ? -4.047 -22.531 -22.844 1 95.75 217 LYS B O 1
ATOM 3967 N N . ARG B 1 218 ? -4.492 -24.469 -23.812 1 90.69 218 ARG B N 1
ATOM 3968 C CA . ARG B 1 218 ? -3.578 -24.391 -24.953 1 90.69 218 ARG B CA 1
ATOM 3969 C C . ARG B 1 218 ? -3.891 -23.172 -25.812 1 90.69 218 ARG B C 1
ATOM 3971 O O . ARG B 1 218 ? -2.979 -22.484 -26.281 1 90.69 218 ARG B O 1
ATOM 3978 N N . ASP B 1 219 ? -5.133 -22.828 -26.031 1 89.88 219 ASP B N 1
ATOM 3979 C CA . ASP B 1 219 ? -5.5 -21.719 -26.906 1 89.88 219 ASP B CA 1
ATOM 3980 C C . ASP B 1 219 ? -6.098 -20.562 -26.109 1 89.88 219 ASP B C 1
ATOM 3982 O O . ASP B 1 219 ? -7.039 -19.906 -26.562 1 89.88 219 ASP B O 1
ATOM 3986 N N . PHE B 1 220 ? -5.441 -20.406 -24.969 1 94.5 220 PHE B N 1
ATOM 3987 C CA . PHE B 1 220 ? -5.965 -19.328 -24.141 1 94.5 220 PHE B CA 1
ATOM 3988 C C . PHE B 1 220 ? -5.695 -17.969 -24.766 1 94.5 220 PHE B C 1
ATOM 3990 O O . PHE B 1 220 ? -4.559 -17.656 -25.125 1 94.5 220 PHE B O 1
ATOM 3997 N N . ARG B 1 221 ? -6.727 -17.297 -24.969 1 94.19 221 ARG B N 1
ATOM 3998 C CA . ARG B 1 221 ? -6.66 -15.93 -25.5 1 94.19 221 ARG B CA 1
ATOM 3999 C C . ARG B 1 221 ? -7.777 -15.07 -24.922 1 94.19 221 ARG B C 1
ATOM 4001 O O . ARG B 1 221 ? -8.82 -15.586 -24.516 1 94.19 221 ARG B O 1
ATOM 4008 N N . TYR B 1 222 ? -7.52 -13.75 -24.812 1 95.44 222 TYR B N 1
ATOM 4009 C CA . TYR B 1 222 ? -8.555 -12.789 -24.422 1 95.44 222 TYR B CA 1
ATOM 4010 C C . TYR B 1 222 ? -8.523 -11.57 -25.344 1 95.44 222 TYR B C 1
ATOM 4012 O O . TYR B 1 222 ? -7.652 -11.453 -26.203 1 95.44 222 TYR B O 1
ATOM 4020 N N . SER B 1 223 ? -9.477 -10.703 -25.203 1 92.75 223 SER B N 1
ATOM 4021 C CA . SER B 1 223 ? -9.641 -9.555 -26.094 1 92.75 223 SER B CA 1
ATOM 4022 C C . SER B 1 223 ? -8.375 -8.703 -26.141 1 92.75 223 SER B C 1
ATOM 4024 O O . SER B 1 223 ? -7.793 -8.383 -25.109 1 92.75 223 SER B O 1
ATOM 4026 N N . LYS B 1 224 ? -8.023 -8.336 -27.328 1 90.31 224 LYS B N 1
ATOM 4027 C CA . LYS B 1 224 ? -6.844 -7.496 -27.531 1 90.31 224 LYS B CA 1
ATOM 4028 C C . LYS B 1 224 ? -7.074 -6.078 -27.016 1 90.31 224 LYS B C 1
ATOM 4030 O O . LYS B 1 224 ? -6.129 -5.301 -26.875 1 90.31 224 LYS B O 1
ATOM 4035 N N . LYS B 1 225 ? -8.289 -5.773 -26.797 1 91.56 225 LYS B N 1
ATOM 4036 C CA . LYS B 1 225 ? -8.625 -4.453 -26.281 1 91.56 225 LYS B CA 1
ATOM 4037 C C . LYS B 1 225 ? -8.109 -4.27 -24.859 1 91.56 225 LYS B C 1
ATOM 4039 O O . LYS B 1 225 ? -7.961 -3.141 -24.375 1 91.56 225 LYS B O 1
ATOM 4044 N N . ILE B 1 226 ? -7.824 -5.406 -24.234 1 93.81 226 ILE B N 1
ATOM 4045 C CA . ILE B 1 226 ? -7.324 -5.363 -22.875 1 93.81 226 ILE B CA 1
ATOM 4046 C C . ILE B 1 226 ? -5.797 -5.355 -22.875 1 93.81 226 ILE B C 1
ATOM 4048 O O . ILE B 1 226 ? -5.168 -6.301 -23.359 1 93.81 226 ILE B O 1
ATOM 4052 N N . VAL B 1 227 ? -5.188 -4.281 -22.422 1 93.69 227 VAL B N 1
ATOM 4053 C CA . VAL B 1 227 ? -3.736 -4.188 -22.344 1 93.69 227 VAL B CA 1
ATOM 4054 C C . VAL B 1 227 ? -3.262 -4.684 -20.969 1 93.69 227 VAL B C 1
ATOM 4056 O O . VAL B 1 227 ? -3.604 -4.102 -19.938 1 93.69 227 VAL B O 1
ATOM 4059 N N . PRO B 1 228 ? -2.533 -5.75 -20.938 1 96.31 228 PRO B N 1
ATOM 4060 C CA . PRO B 1 228 ? -2.062 -6.273 -19.656 1 96.31 228 PRO B CA 1
ATOM 4061 C C . PRO B 1 228 ? -0.972 -5.41 -19.031 1 96.31 228 PRO B C 1
ATOM 4063 O O . PRO B 1 228 ? -0.238 -4.719 -19.75 1 96.31 228 PRO B O 1
ATOM 4066 N N . PHE B 1 229 ? -0.926 -5.348 -17.75 1 96.44 229 PHE B N 1
ATOM 4067 C CA . PHE B 1 229 ? 0.253 -4.879 -17.031 1 96.44 229 PHE B CA 1
ATOM 4068 C C . PHE B 1 229 ? 1.316 -5.969 -16.969 1 96.44 229 PHE B C 1
ATOM 4070 O O . PHE B 1 229 ? 1.101 -7.02 -16.359 1 96.44 229 PHE B O 1
ATOM 4077 N N . LYS B 1 230 ? 2.418 -5.742 -17.578 1 97.19 230 LYS B N 1
ATOM 4078 C CA . LYS B 1 230 ? 3.455 -6.77 -17.656 1 97.19 230 LYS B CA 1
ATOM 4079 C C . LYS B 1 230 ? 4.664 -6.387 -16.812 1 97.19 230 LYS B C 1
ATOM 4081 O O . LYS B 1 230 ? 5.188 -5.273 -16.922 1 97.19 230 LYS B O 1
ATOM 4086 N N . LEU B 1 231 ? 5.027 -7.27 -15.969 1 97.12 231 LEU B N 1
ATOM 4087 C CA . LEU B 1 231 ? 6.176 -7.09 -15.086 1 97.12 231 LEU B CA 1
ATOM 4088 C C . LEU B 1 231 ? 7.203 -8.195 -15.297 1 97.12 231 LEU B C 1
ATOM 4090 O O . LEU B 1 231 ? 6.875 -9.383 -15.195 1 97.12 231 LEU B O 1
ATOM 4094 N N . ARG B 1 232 ? 8.422 -7.828 -15.641 1 96.12 232 ARG B N 1
ATOM 4095 C CA . ARG B 1 232 ? 9.516 -8.789 -15.758 1 96.12 232 ARG B CA 1
ATOM 4096 C C . ARG B 1 232 ? 10.461 -8.68 -14.57 1 96.12 232 ARG B C 1
ATOM 4098 O O . ARG B 1 232 ? 11.008 -7.609 -14.297 1 96.12 232 ARG B O 1
ATOM 4105 N N . ILE B 1 233 ? 10.609 -9.758 -13.891 1 94.5 233 ILE B N 1
ATOM 4106 C CA . ILE B 1 233 ? 11.492 -9.82 -12.734 1 94.5 233 ILE B CA 1
ATOM 4107 C C . ILE B 1 233 ? 12.766 -10.586 -13.086 1 94.5 233 ILE B C 1
ATOM 4109 O O . ILE B 1 233 ? 12.711 -11.773 -13.438 1 94.5 233 ILE B O 1
ATOM 4113 N N . LYS B 1 234 ? 13.875 -9.906 -12.906 1 90.44 234 LYS B N 1
ATOM 4114 C CA . LYS B 1 234 ? 15.148 -10.492 -13.32 1 90.44 234 LYS B CA 1
ATOM 4115 C C . LYS B 1 234 ? 16.141 -10.523 -12.164 1 90.44 234 LYS B C 1
ATOM 4117 O O . LYS B 1 234 ? 16.078 -9.68 -11.266 1 90.44 234 LYS B O 1
ATOM 4122 N N . CYS B 1 235 ? 17.016 -11.5 -12.219 1 86 235 CYS B N 1
ATOM 4123 C CA . CYS B 1 235 ? 18.125 -11.555 -11.273 1 86 235 CYS B CA 1
ATOM 4124 C C . CYS B 1 235 ? 19.328 -10.781 -11.805 1 86 235 CYS B C 1
ATOM 4126 O O . CYS B 1 235 ? 19.516 -10.664 -13.016 1 86 235 CYS B O 1
ATOM 4128 N N . LYS B 1 236 ? 20.031 -10.156 -10.828 1 74.69 236 LYS B N 1
ATOM 4129 C CA . LYS B 1 236 ? 21.234 -9.445 -11.234 1 74.69 236 LYS B CA 1
ATOM 4130 C C . LYS B 1 236 ? 22.281 -10.414 -11.766 1 74.69 236 LYS B C 1
ATOM 4132 O O . LYS B 1 236 ? 22.547 -11.453 -11.156 1 74.69 236 LYS B O 1
ATOM 4137 N N . THR B 1 237 ? 22.641 -10.555 -13.016 1 60.06 237 THR B N 1
ATOM 4138 C CA . THR B 1 237 ? 23.719 -11.359 -13.547 1 60.06 237 THR B CA 1
ATOM 4139 C C . THR B 1 237 ? 25.078 -10.703 -13.266 1 60.06 237 THR B C 1
ATOM 4141 O O . THR B 1 237 ? 25.281 -9.531 -13.586 1 60.06 237 THR B O 1
ATOM 4144 N N . ARG B 1 238 ? 25.812 -11.102 -12.141 1 49.69 238 ARG B N 1
ATOM 4145 C CA . ARG B 1 238 ? 27.188 -10.633 -12.055 1 49.69 238 ARG B CA 1
ATOM 4146 C C . ARG B 1 238 ? 27.922 -10.844 -13.375 1 49.69 238 ARG B C 1
ATOM 4148 O O . ARG B 1 238 ? 28.078 -11.977 -13.828 1 49.69 238 ARG B O 1
ATOM 4155 N N . TYR B 1 239 ? 27.766 -9.945 -14.266 1 42.03 239 TYR B N 1
ATOM 4156 C CA . TYR B 1 239 ? 28.828 -10.031 -15.25 1 42.03 239 TYR B CA 1
ATOM 4157 C C . TYR B 1 239 ? 30.203 -10.047 -14.57 1 42.03 239 TYR B C 1
ATOM 4159 O O . TYR B 1 239 ? 30.641 -9.031 -14.023 1 42.03 239 TYR B O 1
ATOM 4167 N N . HIS B 1 240 ? 30.609 -10.953 -13.789 1 38.91 240 HIS B N 1
ATOM 4168 C CA . HIS B 1 240 ? 32.062 -10.984 -13.719 1 38.91 240 HIS B CA 1
ATOM 4169 C C . HIS B 1 240 ? 32.688 -10.617 -15.055 1 38.91 240 HIS B C 1
ATOM 4171 O O . HIS B 1 240 ? 32.438 -11.258 -16.078 1 38.91 240 HIS B O 1
ATOM 4177 N N . ASP B 1 241 ? 33.094 -9.383 -15.273 1 37 241 ASP B N 1
ATOM 4178 C CA . ASP B 1 241 ? 34.094 -8.984 -16.234 1 37 241 ASP B CA 1
ATOM 4179 C C . ASP B 1 241 ? 35.25 -10.008 -16.297 1 37 241 ASP B C 1
ATOM 4181 O O . ASP B 1 241 ? 36.344 -9.766 -15.781 1 37 241 ASP B O 1
ATOM 4185 N N . MET B 1 242 ? 35.344 -11.273 -16.016 1 34.47 242 MET B N 1
ATOM 4186 C CA . MET B 1 242 ? 36.5 -11.836 -16.672 1 34.47 242 MET B CA 1
ATOM 4187 C C . MET B 1 242 ? 36.562 -11.414 -18.141 1 34.47 242 MET B C 1
ATOM 4189 O O . MET B 1 242 ? 35.531 -11.266 -18.781 1 34.47 242 MET B O 1
ATOM 4193 N N . GLY B 1 243 ? 37.594 -10.672 -18.703 1 34.56 243 GLY B N 1
ATOM 4194 C CA . GLY B 1 243 ? 38.094 -10.375 -20.047 1 34.56 243 GLY B CA 1
ATOM 4195 C C . GLY B 1 243 ? 37.594 -11.367 -21.094 1 34.56 243 GLY B C 1
ATOM 4196 O O . GLY B 1 243 ? 37.875 -11.211 -22.281 1 34.56 243 GLY B O 1
ATOM 4197 N N . THR B 1 244 ? 37.969 -12.711 -20.906 1 34 244 THR B N 1
ATOM 4198 C CA . THR B 1 244 ? 37.75 -13.5 -22.109 1 34 244 THR B CA 1
ATOM 4199 C C . THR B 1 244 ? 36.281 -13.461 -22.516 1 34 244 THR B C 1
ATOM 4201 O O . THR B 1 244 ? 35.375 -13.594 -21.672 1 34 244 THR B O 1
ATOM 4204 N N . SER B 1 245 ? 35.938 -12.688 -23.594 1 34.19 245 SER B N 1
ATOM 4205 C CA . SER B 1 245 ? 34.812 -12.633 -24.516 1 34.19 245 SER B CA 1
ATOM 4206 C C . SER B 1 245 ? 34.062 -13.961 -24.562 1 34.19 245 SER B C 1
ATOM 4208 O O . SER B 1 245 ? 33.438 -14.297 -25.578 1 34.19 245 SER B O 1
ATOM 4210 N N . HIS B 1 246 ? 34.5 -15.023 -23.781 1 30.56 246 HIS B N 1
ATOM 4211 C CA . HIS B 1 246 ? 33.688 -16.141 -24.281 1 30.56 246 HIS B CA 1
ATOM 4212 C C . HIS B 1 246 ? 32.219 -15.883 -24.094 1 30.56 246 HIS B C 1
ATOM 4214 O O . HIS B 1 246 ? 31.766 -15.547 -22.984 1 30.56 246 HIS B O 1
ATOM 4220 N N . HIS B 1 247 ? 31.547 -15.266 -25.078 1 30.42 247 HIS B N 1
ATOM 4221 C CA . HIS B 1 247 ? 30.156 -15.398 -25.453 1 30.42 247 HIS B CA 1
ATOM 4222 C C . HIS B 1 247 ? 29.562 -16.688 -24.891 1 30.42 247 HIS B C 1
ATOM 4224 O O . HIS B 1 247 ? 29.625 -17.734 -25.547 1 30.42 247 HIS B O 1
ATOM 4230 N N . CYS B 1 248 ? 29.891 -17.047 -23.688 1 30.92 248 CYS B N 1
ATOM 4231 C CA . CYS B 1 248 ? 29.062 -18.219 -23.453 1 30.92 248 CYS B CA 1
ATOM 4232 C C . CYS B 1 248 ? 27.594 -17.938 -23.75 1 30.92 248 CYS B C 1
ATOM 4234 O O . CYS B 1 248 ? 27.078 -16.875 -23.375 1 30.92 248 CYS B O 1
ATOM 4236 N N . PRO B 1 249 ? 27.109 -18.375 -24.891 1 31.97 249 PRO B N 1
ATOM 4237 C CA . PRO B 1 249 ? 25.688 -18.266 -25.188 1 31.97 249 PRO B CA 1
ATOM 4238 C C . PRO B 1 249 ? 24.812 -18.344 -23.938 1 31.97 249 PRO B C 1
ATOM 4240 O O . PRO B 1 249 ? 25.25 -18.875 -22.906 1 31.97 249 PRO B O 1
ATOM 4243 N N . PRO B 1 250 ? 24.031 -17.297 -23.672 1 33.94 250 PRO B N 1
ATOM 4244 C CA . PRO B 1 250 ? 23.062 -17.5 -22.594 1 33.94 250 PRO B CA 1
ATOM 4245 C C . PRO B 1 250 ? 22.859 -18.969 -22.234 1 33.94 250 PRO B C 1
ATOM 4247 O O . PRO B 1 250 ? 22.969 -19.844 -23.094 1 33.94 250 PRO B O 1
ATOM 4250 N N . PRO B 1 251 ? 23.547 -19.438 -21.172 1 31.84 251 PRO B N 1
ATOM 4251 C CA . PRO B 1 251 ? 23.266 -20.859 -21 1 31.84 251 PRO B CA 1
ATOM 4252 C C . PRO B 1 251 ? 21.969 -21.297 -21.688 1 31.84 251 PRO B C 1
ATOM 4254 O O . PRO B 1 251 ? 20.953 -20.594 -21.578 1 31.84 251 PRO B O 1
ATOM 4257 N N . SER B 1 252 ? 22.125 -21.75 -22.984 1 31.06 252 SER B N 1
ATOM 4258 C CA . SER B 1 252 ? 21.109 -22.641 -23.531 1 31.06 252 SER B CA 1
ATOM 4259 C C . SER B 1 252 ? 20.562 -23.578 -22.453 1 31.06 252 SER B C 1
ATOM 4261 O O . SER B 1 252 ? 21.156 -24.609 -22.156 1 31.06 252 SER B O 1
ATOM 4263 N N . ILE B 1 253 ? 20.547 -23.141 -21.266 1 32.25 253 ILE B N 1
ATOM 4264 C CA . ILE B 1 253 ? 19.875 -24.125 -20.422 1 32.25 253 ILE B CA 1
ATOM 4265 C C . ILE B 1 253 ? 18.844 -24.891 -21.266 1 32.25 253 ILE B C 1
ATOM 4267 O O . ILE B 1 253 ? 17.719 -24.438 -21.422 1 32.25 253 ILE B O 1
ATOM 4271 N N . ALA B 1 254 ? 19.328 -25.156 -22.5 1 31.17 254 ALA B N 1
ATOM 4272 C CA . ALA B 1 254 ? 18.781 -26.281 -23.25 1 31.17 254 ALA B CA 1
ATOM 4273 C C . ALA B 1 254 ? 18.891 -27.578 -22.438 1 31.17 254 ALA B C 1
ATOM 4275 O O . ALA B 1 254 ? 19.984 -28.109 -22.234 1 31.17 254 ALA B O 1
ATOM 4276 N N . LEU B 1 255 ? 18.641 -27.844 -21.234 1 32.44 255 LEU B N 1
ATOM 4277 C CA . LEU B 1 255 ? 18.625 -29.312 -21.156 1 32.44 255 LEU B CA 1
ATOM 4278 C C . LEU B 1 255 ? 18.406 -29.906 -22.547 1 32.44 255 LEU B C 1
ATOM 4280 O O . LEU B 1 255 ? 17.672 -29.344 -23.359 1 32.44 255 LEU B O 1
ATOM 4284 N N . PRO B 1 256 ? 19.562 -30.594 -23.25 1 33.72 256 PRO B N 1
ATOM 4285 C CA . PRO B 1 256 ? 19.422 -31.141 -24.609 1 33.72 256 PRO B CA 1
ATOM 4286 C C . PRO B 1 256 ? 17.953 -31.281 -25.016 1 33.72 256 PRO B C 1
ATOM 4288 O O . PRO B 1 256 ? 17.578 -30.844 -26.109 1 33.72 256 PRO B O 1
ATOM 4291 N N . GLY B 1 257 ? 17.609 -32.531 -24.828 1 34.06 257 GLY B N 1
ATOM 4292 C CA . GLY B 1 257 ? 16.422 -33.156 -25.406 1 34.06 257 GLY B CA 1
ATOM 4293 C C . GLY B 1 257 ? 15.156 -32.344 -25.172 1 34.06 257 GLY B C 1
ATOM 4294 O O . GLY B 1 257 ? 14.07 -32.75 -25.578 1 34.06 257 GLY B O 1
ATOM 4295 N N . ALA B 1 258 ? 15.164 -31.672 -23.906 1 35.59 258 ALA B N 1
ATOM 4296 C CA . ALA B 1 258 ? 13.82 -31.094 -23.844 1 35.59 258 ALA B CA 1
ATOM 4297 C C . ALA B 1 258 ? 13.648 -30 -24.906 1 35.59 258 ALA B C 1
ATOM 4299 O O . ALA B 1 258 ? 14.5 -29.125 -25.047 1 35.59 258 ALA B O 1
ATOM 4300 N N . THR B 1 259 ? 13.359 -30.141 -26.172 1 39 259 THR B N 1
ATOM 4301 C CA . THR B 1 259 ? 12.703 -29.266 -27.125 1 39 259 THR B CA 1
ATOM 4302 C C . THR B 1 259 ? 12.32 -27.938 -26.484 1 39 259 THR B C 1
ATOM 4304 O O . THR B 1 259 ? 11.938 -27.906 -25.312 1 39 259 THR B O 1
ATOM 4307 N N . SER B 1 260 ? 13.062 -26.703 -26.531 1 44.75 260 SER B N 1
ATOM 4308 C CA . SER B 1 260 ? 12.508 -25.359 -26.391 1 44.75 260 SER B CA 1
ATOM 4309 C C . SER B 1 260 ? 10.992 -25.406 -26.219 1 44.75 260 SER B C 1
ATOM 4311 O O . SER B 1 260 ? 10.25 -25.469 -27.203 1 44.75 260 SER B O 1
ATOM 4313 N N . ASN B 1 261 ? 10.453 -26.391 -25.609 1 50.34 261 ASN B N 1
ATOM 4314 C CA . ASN B 1 261 ? 9.289 -27.188 -25.219 1 50.34 261 ASN B CA 1
ATOM 4315 C C . ASN B 1 261 ? 8.078 -26.297 -24.922 1 50.34 261 ASN B C 1
ATOM 4317 O O . ASN B 1 261 ? 8.234 -25.156 -24.5 1 50.34 261 ASN B O 1
ATOM 4321 N N . ASP B 1 262 ? 6.801 -26.578 -25.5 1 78.12 262 ASP B N 1
ATOM 4322 C CA . ASP B 1 262 ? 5.402 -26.172 -25.641 1 78.12 262 ASP B CA 1
ATOM 4323 C C . ASP B 1 262 ? 4.836 -25.688 -24.297 1 78.12 262 ASP B C 1
ATOM 4325 O O . ASP B 1 262 ? 4.207 -26.469 -23.578 1 78.12 262 ASP B O 1
ATOM 4329 N N . LEU B 1 263 ? 5.512 -24.562 -23.812 1 90.44 263 LEU B N 1
ATOM 4330 C CA . LEU B 1 263 ? 4.801 -24.031 -22.656 1 90.44 263 LEU B CA 1
ATOM 4331 C C . LEU B 1 263 ? 3.385 -23.609 -23.031 1 90.44 263 LEU B C 1
ATOM 4333 O O . LEU B 1 263 ? 3.166 -23.047 -24.094 1 90.44 263 LEU B O 1
ATOM 4337 N N . ILE B 1 264 ? 2.566 -24.062 -22.266 1 95.25 264 ILE B N 1
ATOM 4338 C CA . ILE B 1 264 ? 1.177 -23.656 -22.453 1 95.25 264 ILE B CA 1
ATOM 4339 C C . ILE B 1 264 ? 0.651 -23.031 -21.156 1 95.25 264 ILE B C 1
ATOM 4341 O O . ILE B 1 264 ? 1.286 -23.125 -20.109 1 95.25 264 ILE B O 1
ATOM 4345 N N . TRP B 1 265 ? -0.41 -22.359 -21.266 1 96.62 265 TRP B N 1
ATOM 4346 C CA . TRP B 1 265 ? -1.055 -21.797 -20.078 1 96.62 265 TRP B CA 1
ATOM 4347 C C . TRP B 1 265 ? -1.883 -22.844 -19.359 1 96.62 265 TRP B C 1
ATOM 4349 O O . TRP B 1 265 ? -2.564 -23.656 -20 1 96.62 265 TRP B O 1
ATOM 4359 N N . PHE B 1 266 ? -1.76 -22.906 -18.109 1 97.5 266 PHE B N 1
ATOM 4360 C CA . PHE B 1 266 ? -2.625 -23.672 -17.219 1 97.5 266 PHE B CA 1
ATOM 4361 C C . PHE B 1 266 ? -3.465 -22.766 -16.344 1 97.5 266 PHE B C 1
ATOM 4363 O O . PHE B 1 266 ? -2.953 -21.781 -15.789 1 97.5 266 PHE B O 1
ATOM 4370 N N . GLN B 1 267 ? -4.711 -23.016 -16.281 1 98.25 267 GLN B N 1
ATOM 4371 C CA . GLN B 1 267 ? -5.598 -22.234 -15.414 1 98.25 267 GLN B CA 1
ATOM 4372 C C . GLN B 1 267 ? -5.742 -22.906 -14.047 1 98.25 267 GLN B C 1
ATOM 4374 O O . GLN B 1 267 ? -6.059 -24.094 -13.961 1 98.25 267 GLN B O 1
ATOM 4379 N N . CYS B 1 268 ? -5.453 -22.172 -13.008 1 98.62 268 CYS B N 1
ATOM 4380 C CA . CYS B 1 268 ? -5.789 -22.672 -11.68 1 98.62 268 CYS B CA 1
ATOM 4381 C C . CYS B 1 268 ? -7.293 -22.891 -11.539 1 98.62 268 CYS B C 1
ATOM 4383 O O . CYS B 1 268 ? -8.086 -22.031 -11.93 1 98.62 268 CYS B O 1
ATOM 4385 N N . ARG B 1 269 ? -7.699 -24 -10.992 1 98.06 269 ARG B N 1
ATOM 4386 C CA . ARG B 1 269 ? -9.109 -24.344 -10.859 1 98.06 269 ARG B CA 1
ATOM 4387 C C . ARG B 1 269 ? -9.781 -23.5 -9.773 1 98.06 269 ARG B C 1
ATOM 4389 O O . ARG B 1 269 ? -11.008 -23.438 -9.711 1 98.06 269 ARG B O 1
ATOM 4396 N N . HIS B 1 270 ? -8.992 -22.953 -8.922 1 98.25 270 HIS B N 1
ATOM 4397 C CA . HIS B 1 270 ? -9.492 -22.156 -7.816 1 98.25 270 HIS B CA 1
ATOM 4398 C C . HIS B 1 270 ? -9.469 -20.672 -8.156 1 98.25 270 HIS B C 1
ATOM 4400 O O . HIS B 1 270 ? -8.469 -20.156 -8.648 1 98.25 270 HIS B O 1
ATOM 4406 N N . ALA B 1 271 ? -10.523 -20.016 -7.988 1 98.31 271 ALA B N 1
ATOM 4407 C CA . ALA B 1 271 ? -10.648 -18.578 -8.211 1 98.31 271 ALA B CA 1
ATOM 4408 C C . ALA B 1 271 ? -11.07 -17.859 -6.938 1 98.31 271 ALA B C 1
ATOM 4410 O O . ALA B 1 271 ? -11.586 -18.484 -6.004 1 98.31 271 ALA B O 1
ATOM 4411 N N . ILE B 1 272 ? -10.758 -16.688 -6.836 1 98.19 272 ILE B N 1
ATOM 4412 C CA . ILE B 1 272 ? -11.18 -15.859 -5.703 1 98.19 272 ILE B CA 1
ATOM 4413 C C . ILE B 1 272 ? -12.328 -14.953 -6.129 1 98.19 272 ILE B C 1
ATOM 4415 O O . ILE B 1 272 ? -12.188 -14.148 -7.051 1 98.19 272 ILE B O 1
ATOM 4419 N N . LYS B 1 273 ? -13.438 -15.102 -5.5 1 96.88 273 LYS B N 1
ATOM 4420 C CA . LYS B 1 273 ? -14.562 -14.195 -5.719 1 96.88 273 LYS B CA 1
ATOM 4421 C C . LYS B 1 273 ? -14.484 -12.984 -4.789 1 96.88 273 LYS B C 1
ATOM 4423 O O . LYS B 1 273 ? -14.352 -13.141 -3.574 1 96.88 273 LYS B O 1
ATOM 4428 N N . GLY B 1 274 ? -14.508 -11.781 -5.371 1 95.94 274 GLY B N 1
ATOM 4429 C CA . GLY B 1 274 ? -14.461 -10.562 -4.578 1 95.94 274 GLY B CA 1
ATOM 4430 C C . GLY B 1 274 ? -15.68 -10.391 -3.684 1 95.94 274 GLY B C 1
ATOM 4431 O O . GLY B 1 274 ? -16.703 -11.039 -3.885 1 95.94 274 GLY B O 1
ATOM 4432 N N . LEU B 1 275 ? -15.516 -9.555 -2.697 1 93.12 275 LEU B N 1
ATOM 4433 C CA . LEU B 1 275 ? -16.609 -9.258 -1.778 1 93.12 275 LEU B CA 1
ATOM 4434 C C . LEU B 1 275 ? -17.406 -8.047 -2.258 1 93.12 275 LEU B C 1
ATOM 4436 O O . LEU B 1 275 ? -16.859 -7.16 -2.914 1 93.12 275 LEU B O 1
ATOM 4440 N N . THR B 1 276 ? -18.625 -7.996 -2.088 1 73.75 276 THR B N 1
ATOM 4441 C CA . THR B 1 276 ? -19.469 -6.844 -2.389 1 73.75 276 THR B CA 1
ATOM 4442 C C . THR B 1 276 ? -19.172 -5.695 -1.428 1 73.75 276 THR B C 1
ATOM 4444 O O . THR B 1 276 ? -19.266 -5.859 -0.209 1 73.75 276 THR B O 1
ATOM 4447 N N . ILE B 1 277 ? -18.328 -4.812 -1.749 1 65.25 277 ILE B N 1
ATOM 4448 C CA . ILE B 1 277 ? -18.062 -3.682 -0.868 1 65.25 277 ILE B CA 1
ATOM 4449 C C . ILE B 1 277 ? -19.062 -2.559 -1.153 1 65.25 277 ILE B C 1
ATOM 4451 O O . ILE B 1 277 ? -19.25 -2.172 -2.309 1 65.25 277 ILE B O 1
ATOM 4455 N N . LYS B 1 278 ? -20.094 -2.396 -0.406 1 53.66 278 LYS B N 1
ATOM 4456 C CA . LYS B 1 278 ? -21.078 -1.321 -0.583 1 53.66 278 LYS B CA 1
ATOM 4457 C C . LYS B 1 278 ? -20.375 0.019 -0.8 1 53.66 278 LYS B C 1
ATOM 4459 O O . LYS B 1 278 ? -19.719 0.539 0.107 1 53.66 278 LYS B O 1
ATOM 4464 N N . THR B 1 279 ? -19.656 0.204 -1.844 1 48.94 279 THR B N 1
ATOM 4465 C CA . THR B 1 279 ? -19.234 1.576 -2.111 1 48.94 279 THR B CA 1
ATOM 4466 C C . THR B 1 279 ? -20.438 2.498 -2.219 1 48.94 279 THR B C 1
ATOM 4468 O O . THR B 1 279 ? -21.406 2.195 -2.938 1 48.94 279 THR B O 1
ATOM 4471 N N . PRO B 1 280 ? -20.75 3.465 -1.431 1 39.47 280 PRO B N 1
ATOM 4472 C CA . PRO B 1 280 ? -21.891 4.348 -1.692 1 39.47 280 PRO B CA 1
ATOM 4473 C C . PRO B 1 280 ? -21.938 4.836 -3.139 1 39.47 280 PRO B C 1
ATOM 4475 O O . PRO B 1 280 ? -20.906 5.242 -3.689 1 39.47 280 PRO B O 1
ATOM 4478 N N . LEU B 1 281 ? -22.797 4.238 -3.963 1 33.41 281 LEU B N 1
ATOM 4479 C CA . LEU B 1 281 ? -23.062 4.672 -5.332 1 33.41 281 LEU B CA 1
ATOM 4480 C C . LEU B 1 281 ? -23.031 6.191 -5.438 1 33.41 281 LEU B C 1
ATOM 4482 O O . LEU B 1 281 ? -23.562 6.891 -4.578 1 33.41 281 LEU B O 1
ATOM 4486 N N . THR B 1 282 ? -22 6.801 -6.051 1 32.75 282 THR B N 1
ATOM 4487 C CA . THR B 1 282 ? -22.25 8.148 -6.543 1 32.75 282 THR B CA 1
ATOM 4488 C C . THR B 1 282 ? -23.672 8.258 -7.109 1 32.75 282 THR B C 1
ATOM 4490 O O . THR B 1 282 ? -24.031 7.508 -8.016 1 32.75 282 THR B O 1
ATOM 4493 N N . GLU B 1 283 ? -24.656 8.484 -6.367 1 26.92 283 GLU B N 1
ATOM 4494 C CA . GLU B 1 283 ? -25.953 8.797 -6.984 1 26.92 283 GLU B CA 1
ATOM 4495 C C . GLU B 1 283 ? -25.766 9.578 -8.281 1 26.92 283 GLU B C 1
ATOM 4497 O O . GLU B 1 283 ? -25.094 10.617 -8.289 1 26.92 283 GLU B O 1
ATOM 4502 N N . GLU B 1 284 ? -25.797 9 -9.477 1 26.45 284 GLU B N 1
ATOM 4503 C CA . GLU B 1 284 ? -26.328 9.797 -10.586 1 26.45 284 GLU B CA 1
ATOM 4504 C C . GLU B 1 284 ? -27.594 10.555 -10.18 1 26.45 284 GLU B C 1
ATOM 4506 O O . GLU B 1 284 ? -28.438 10.008 -9.484 1 26.45 284 GLU B O 1
#

Radius of gyration: 28.41 Å; Cα contacts (8 Å, |Δi|>4): 787; chains: 2; bounding box: 83×72×94 Å

Organism: Aquilegia coerulea (NCBI:txid218851)

pLDDT: mean 80.75, std 23.19, range [22.75, 98.75]

Nearest PDB structures (foldseek):
  8dt0-assembly1_A  TM=5.534E-01  e=8.633E-01  synthetic construct
  8iyj-assembly1_V9  TM=6.362E-01  e=1.172E+00  Mus musculus
  8i7o-assembly1_B8  TM=6.284E-01  e=5.391E+00  Mus musculus
  8iyj-assembly1_S4  TM=6.225E-01  e=6.882E+00  Mus musculus
  7w1m-assembly1_A  TM=2.790E-01  e=8.786E+00  Homo sapiens

Sequence (568 aa):
MRRREEGEGEGESRSESENYIKEIETTAETLDEAVIFHVIKEIVGFVLYMHQQIPSLLQDLNQEFDELQTGRKDLELVLTQTEVKASSRRKHIGRMREVKQGIKRLEKLMSSVSVLQTAIQLMLHEIHSIQGVMLVLGSSPVRPQHVYEMLFSHGRVVSDHGKENTKSKVAEALSRKAIRALISSGAGSVSYAGPTKLFIMVKAPATLNLPLHFLPKRDFRYSKKIVPFKLRIKCKTRYHDMGTSHHCPPPSIALPGATSNDLIWFQCRHAIKGLTIKTPLTEEMRRREEGEGEGESRSESENYIKEIETTAETLDEAVIFHVIKEIVGFVLYMHQQIPSLLQDLNQEFDELQTGRKDLELVLTQTEVKASSRRKHIGRMREVKQGIKRLEKLMSSVSVLQTAIQLMLHEIHSIQGVMLVLGSSPVRPQHVYEMLFSHGRVVSDHGKENTKSKVAEALSRKAIRALISSGAGSVSYAGPTKLFIMVKAPATLNLPLHFLPKRDFRYSKKIVPFKLRIKCKTRYHDMGTSHHCPPPSIALPGATSNDLIWFQCRHAIKGLTIKTPLTEE

Secondary structure (DSSP, 8-state):
--------------------EEEEEESSSB--HHHHHHHHHHHHHHHHHHTTSSSS-GGGHHHHHHHHHHHHHHHHHHHH-TT--HHHHHHHHHHHHHHHHHHHHHHHHHHHHHHHHHHHHHHHHH-TT--EEEEEEEEETTEEEEEEEEEE--B--------HHHHHHHHHHHHHHHHHHHHHTTTTSS--SS--EEEEEEEEETT---TTTEEEETT----TTS--EEEEEEE-------S------S-----SSS-S--EEEEEES--EEPP---------/--------------------EEEEEESSSB--HHHHHHHHHHHHHHHHHHTTSSSS-GGGHHHHHHHHHHHHHHHHHHHH-TT--HHHHHHHHHHHHHHHHHHHHHHHHHHHHHHHHHHHHHHHHH-TT--EEEEEEEEETTEEEEEEEEEE--B--------HHHHHHHHHHHHHHHHHHHHHTTTTSS--SS--EEEEEEEEETT---TTTEEEETT----TTS--EEEEEEE-------S------S-----SSS-S--EEEEEES--EEPP---------